Protein AF-0000000077140380 (afdb_homodimer)

Solvent-accessible surface area (backbone atoms only — not comparable to full-atom values): 24181 Å² total; per-residue (Å²): 139,86,80,82,88,83,83,77,75,79,78,80,78,79,78,79,79,77,77,79,76,80,75,77,74,76,70,77,72,70,75,70,74,65,69,69,67,64,69,68,70,68,77,66,70,76,55,36,13,32,55,39,74,46,81,59,65,29,32,27,31,86,62,47,79,44,41,56,49,77,46,59,75,40,48,35,37,40,38,69,39,45,84,84,50,86,66,66,44,61,53,47,51,49,49,49,49,51,52,40,49,52,33,20,70,73,63,75,47,72,51,40,35,37,39,34,35,73,40,47,82,71,41,39,30,67,52,39,37,50,45,37,60,74,70,66,58,58,88,51,49,46,40,33,25,38,52,64,68,58,42,52,50,48,26,34,55,69,28,35,32,70,46,79,41,96,88,68,46,69,50,61,56,55,47,46,35,35,27,39,38,70,30,26,77,75,43,73,50,68,53,79,85,53,87,54,62,67,55,40,52,52,54,49,69,75,101,138,82,69,89,83,87,81,88,76,82,79,88,85,84,86,81,80,80,79,82,76,80,73,80,72,77,64,82,71,71,76,67,74,65,70,67,67,64,68,68,70,66,79,64,69,74,58,35,13,34,57,38,74,46,83,62,66,29,34,25,30,84,61,46,78,43,42,56,51,77,46,60,74,40,48,33,37,40,36,69,39,44,86,86,52,85,66,67,44,60,52,49,52,49,48,50,49,50,52,39,48,52,33,19,71,74,66,73,47,74,53,39,35,37,39,35,35,72,41,44,83,70,43,38,31,69,51,38,38,51,46,37,59,72,71,65,58,60,87,49,50,46,41,34,24,37,51,63,69,58,44,52,49,50,27,34,55,69,33,32,28,68,47,79,42,96,86,68,46,68,51,61,55,54,48,45,35,36,27,40,38,69,31,27,76,76,42,72,50,68,52,80,87,54,89,53,62,68,55,41,51,51,54,49,69,74,101

Nearest PDB structures (foldseek):
  6n5u-assembly2_B  TM=8.918E-01  e=2.897E-12  Arabidopsis thaliana
  6n5u-assembly3_C  TM=8.716E-01  e=6.094E-12  Arabidopsis thaliana
  3me8-assembly1_A  TM=8.691E-01  e=3.082E-12  Aquifex aeolicus
  2b7j-assembly4_D  TM=8.238E-01  e=4.119E-10  Saccharomyces cerevisiae
  2b7j-assembly3_C  TM=8.220E-01  e=1.110E-09  Saccharomyces cerevisiae

Radius of gyration: 36.94 Å; Cα contacts (8 Å, |Δi|>4): 639; chains: 2; bounding box: 96×101×127 Å

Organism: Leptospira biflexa serovar Patoc (strain Patoc 1 / ATCC 23582 / Paris) (NCBI:txid456481)

Structure (mmCIF, N/CA/C/O backbone):
data_AF-0000000077140380-model_v1
#
loop_
_entity.id
_entity.type
_entity.pdbx_description
1 polymer 'Thioredoxin domain-containing protein'
#
loop_
_atom_site.group_PDB
_atom_site.id
_atom_site.type_symbol
_atom_site.label_atom_id
_atom_site.label_alt_id
_atom_site.label_comp_id
_atom_site.label_asym_id
_atom_site.label_entity_id
_atom_site.label_seq_id
_atom_site.pdbx_PDB_ins_code
_atom_site.Cartn_x
_atom_site.Cartn_y
_atom_site.Cartn_z
_atom_site.occupancy
_atom_site.B_iso_or_equiv
_atom_site.auth_seq_id
_atom_site.auth_comp_id
_atom_site.auth_asym_id
_atom_site.auth_atom_id
_atom_site.pdbx_PDB_model_num
ATOM 1 N N . MET A 1 1 ? 58.344 -29.75 104.188 1 25.84 1 MET A N 1
ATOM 2 C CA . MET A 1 1 ? 57.094 -29.828 103.375 1 25.84 1 MET A CA 1
ATOM 3 C C . MET A 1 1 ? 57.406 -30.172 101.938 1 25.84 1 MET A C 1
ATOM 5 O O . MET A 1 1 ? 58.031 -29.391 101.188 1 25.84 1 MET A O 1
ATOM 9 N N . ILE A 1 2 ? 57.312 -31.406 101.5 1 22.62 2 ILE A N 1
ATOM 10 C CA . ILE A 1 2 ? 58 -32.25 100.5 1 22.62 2 ILE A CA 1
ATOM 11 C C . ILE A 1 2 ? 57.625 -31.781 99.062 1 22.62 2 ILE A C 1
ATOM 13 O O . ILE A 1 2 ? 56.656 -31.047 98.875 1 22.62 2 ILE A O 1
ATOM 17 N N . PHE A 1 3 ? 57.156 -32.719 98.125 1 24.09 3 PHE A N 1
ATOM 18 C CA . PHE A 1 3 ? 57.719 -33.312 96.875 1 24.09 3 PHE A CA 1
ATOM 19 C C . PHE A 1 3 ? 57 -32.812 95.688 1 24.09 3 PHE A C 1
ATOM 21 O O . PHE A 1 3 ? 57.438 -33.062 94.562 1 24.09 3 PHE A O 1
ATOM 28 N N . MET A 1 4 ? 55.688 -32.312 95.812 1 26.97 4 MET A N 1
ATOM 29 C CA . MET A 1 4 ? 54.844 -33.031 94.812 1 26.97 4 MET A CA 1
ATOM 30 C C . MET A 1 4 ? 55.344 -32.75 93.375 1 26.97 4 MET A C 1
ATOM 32 O O . MET A 1 4 ? 56.062 -31.781 93.188 1 26.97 4 MET A O 1
ATOM 36 N N . ASN A 1 5 ? 54.594 -33.406 92.375 1 27.05 5 ASN A N 1
ATOM 37 C CA . ASN A 1 5 ? 54.656 -34.188 91.125 1 27.05 5 ASN A CA 1
ATOM 38 C C . ASN A 1 5 ? 54.906 -33.281 89.938 1 27.05 5 ASN A C 1
ATOM 40 O O . ASN A 1 5 ? 54.562 -32.094 90 1 27.05 5 ASN A O 1
ATOM 44 N N . SER A 1 6 ? 55.594 -33.844 88.938 1 28.44 6 SER A N 1
ATOM 45 C CA . SER A 1 6 ? 56.344 -33.844 87.625 1 28.44 6 SER A CA 1
ATOM 46 C C . SER A 1 6 ? 55.438 -33.469 86.5 1 28.44 6 SER A C 1
ATOM 48 O O . SER A 1 6 ? 54.406 -34.094 86.25 1 28.44 6 SER A O 1
ATOM 50 N N . LYS A 1 7 ? 55.25 -32.188 86.125 1 32.47 7 LYS A N 1
ATOM 51 C CA . LYS A 1 7 ? 54.562 -31.438 85.062 1 32.47 7 LYS A CA 1
ATOM 52 C C . LYS A 1 7 ? 54.906 -32.031 83.688 1 32.47 7 LYS A C 1
ATOM 54 O O . LYS A 1 7 ? 55.969 -31.75 83.125 1 32.47 7 LYS A O 1
ATOM 59 N N . PHE A 1 8 ? 54.812 -33.5 83.5 1 27.7 8 PHE A N 1
ATOM 60 C CA . PHE A 1 8 ? 55.281 -34.094 82.25 1 27.7 8 PHE A CA 1
ATOM 61 C C . PHE A 1 8 ? 54.531 -33.469 81.062 1 27.7 8 PHE A C 1
ATOM 63 O O . PHE A 1 8 ? 53.312 -33.531 81 1 27.7 8 PHE A O 1
ATOM 70 N N . PHE A 1 9 ? 55.062 -32.406 80.438 1 29.11 9 PHE A N 1
ATOM 71 C CA . PHE A 1 9 ? 54.812 -31.594 79.25 1 29.11 9 PHE A CA 1
ATOM 72 C C . PHE A 1 9 ? 54.688 -32.469 78 1 29.11 9 PHE A C 1
ATOM 74 O O . PHE A 1 9 ? 55.688 -32.688 77.312 1 29.11 9 PHE A O 1
ATOM 81 N N . ILE A 1 10 ? 54.094 -33.75 78.062 1 28.45 10 ILE A N 1
ATOM 82 C CA . ILE A 1 10 ? 54.219 -34.594 76.875 1 28.45 10 ILE A CA 1
ATOM 83 C C . ILE A 1 10 ? 53.656 -33.844 75.688 1 28.45 10 ILE A C 1
ATOM 85 O O . ILE A 1 10 ? 52.469 -33.469 75.688 1 28.45 10 ILE A O 1
ATOM 89 N N . SER A 1 11 ? 54.469 -33.031 75 1 29.98 11 SER A N 1
ATOM 90 C CA . SER A 1 11 ? 54.375 -32.25 73.75 1 29.98 11 SER A CA 1
ATOM 91 C C . SER A 1 11 ? 53.906 -33.125 72.562 1 29.98 11 SER A C 1
ATOM 93 O O . SER A 1 11 ? 54.594 -34.094 72.25 1 29.98 11 SER A O 1
ATOM 95 N N . THR A 1 12 ? 52.562 -33.625 72.625 1 30.83 12 THR A N 1
ATOM 96 C CA . THR A 1 12 ? 51.969 -34.438 71.562 1 30.83 12 THR A CA 1
ATOM 97 C C . THR A 1 12 ? 52.344 -33.906 70.188 1 30.83 12 THR A C 1
ATOM 99 O O . THR A 1 12 ? 52.25 -32.688 69.938 1 30.83 12 THR A O 1
ATOM 102 N N . LEU A 1 13 ? 52.969 -34.688 69.312 1 28.48 13 LEU A N 1
ATOM 103 C CA . LEU A 1 13 ? 53.562 -34.906 68 1 28.48 13 LEU A CA 1
ATOM 104 C C . LEU A 1 13 ? 52.562 -34.688 66.938 1 28.48 13 LEU A C 1
ATOM 106 O O . LEU A 1 13 ? 51.719 -35.531 66.625 1 28.48 13 LEU A O 1
ATOM 110 N N . ILE A 1 14 ? 51.75 -33.562 66.875 1 30.89 14 ILE A N 1
ATOM 111 C CA . ILE A 1 14 ? 50.688 -33.375 65.875 1 30.89 14 ILE A CA 1
ATOM 112 C C . ILE A 1 14 ? 51.281 -33.469 64.5 1 30.89 14 ILE A C 1
ATOM 114 O O . ILE A 1 14 ? 52.125 -32.656 64.125 1 30.89 14 ILE A O 1
ATOM 118 N N . LEU A 1 15 ? 51.531 -34.719 64 1 26.34 15 LEU A N 1
ATOM 119 C CA . LEU A 1 15 ? 51.969 -35.156 62.656 1 26.34 15 LEU A CA 1
ATOM 120 C C . LEU A 1 15 ? 51.219 -34.438 61.562 1 26.34 15 LEU A C 1
ATOM 122 O O . LEU A 1 15 ? 49.969 -34.562 61.469 1 26.34 15 LEU A O 1
ATOM 126 N N . LEU A 1 16 ? 51.75 -33.344 60.969 1 29.44 16 LEU A N 1
ATOM 127 C CA . LEU A 1 16 ? 51.531 -32.406 59.875 1 29.44 16 LEU A CA 1
ATOM 128 C C . LEU A 1 16 ? 51.375 -33.125 58.562 1 29.44 16 LEU A C 1
ATOM 130 O O . LEU A 1 16 ? 52.375 -33.375 57.844 1 29.44 16 LEU A O 1
ATOM 134 N N . LEU A 1 17 ? 50.719 -34.406 58.5 1 29.44 17 LEU A N 1
ATOM 135 C CA . LEU A 1 17 ? 50.781 -35.156 57.25 1 29.44 17 LEU A CA 1
ATOM 136 C C . LEU A 1 17 ? 50.25 -34.312 56.094 1 29.44 17 LEU A C 1
ATOM 138 O O . LEU A 1 17 ? 49.094 -33.906 56.125 1 29.44 17 LEU A O 1
ATOM 142 N N . GLY A 1 18 ? 51.062 -33.5 55.375 1 29.73 18 GLY A N 1
ATOM 143 C CA . GLY A 1 18 ? 51.031 -32.688 54.156 1 29.73 18 GLY A CA 1
ATOM 144 C C . GLY A 1 18 ? 50.438 -33.406 52.969 1 29.73 18 GLY A C 1
ATOM 145 O O . GLY A 1 18 ? 51.094 -34.281 52.406 1 29.73 18 GLY A O 1
ATOM 146 N N . PHE A 1 19 ? 49.219 -34.094 53.062 1 34.25 19 PHE A N 1
ATOM 147 C CA . PHE A 1 19 ? 48.781 -34.875 51.938 1 34.25 19 PHE A CA 1
ATOM 148 C C . PHE A 1 19 ? 48.781 -34.062 50.625 1 34.25 19 PHE A C 1
ATOM 150 O O . PHE A 1 19 ? 48.375 -32.906 50.625 1 34.25 19 PHE A O 1
ATOM 157 N N . PHE A 1 20 ? 49.656 -34.438 49.625 1 33.69 20 PHE A N 1
ATOM 158 C CA . PHE A 1 20 ? 50.062 -34.125 48.25 1 33.69 20 PHE A CA 1
ATOM 159 C C . PHE A 1 20 ? 48.875 -34.125 47.312 1 33.69 20 PHE A C 1
ATOM 161 O O . PHE A 1 20 ? 48.344 -35.219 47 1 33.69 20 PHE A O 1
ATOM 168 N N . SER A 1 21 ? 47.812 -33.312 47.5 1 32.19 21 SER A N 1
ATOM 169 C CA . SER A 1 21 ? 46.688 -33.344 46.625 1 32.19 21 SER A CA 1
ATOM 170 C C . SER A 1 21 ? 47.094 -33.125 45.156 1 32.19 21 SER A C 1
ATOM 172 O O . SER A 1 21 ? 47.75 -32.156 44.844 1 32.19 21 SER A O 1
ATOM 174 N N . PHE A 1 22 ? 47.344 -34.219 44.406 1 32.88 22 PHE A N 1
ATOM 175 C CA . PHE A 1 22 ? 47.625 -34.344 42.969 1 32.88 22 PHE A CA 1
ATOM 176 C C . PHE A 1 22 ? 46.531 -33.625 42.188 1 32.88 22 PHE A C 1
ATOM 178 O O . PHE A 1 22 ? 45.375 -34.031 42.188 1 32.88 22 PHE A O 1
ATOM 185 N N . THR A 1 23 ? 46.562 -32.25 42.094 1 32.5 23 THR A N 1
ATOM 186 C CA . THR A 1 23 ? 45.719 -31.422 41.25 1 32.5 23 THR A CA 1
ATOM 187 C C . THR A 1 23 ? 45.844 -31.828 39.781 1 32.5 23 THR A C 1
ATOM 189 O O . THR A 1 23 ? 46.938 -31.75 39.219 1 32.5 23 THR A O 1
ATOM 192 N N . CYS A 1 24 ? 45.312 -33.031 39.344 1 31.39 24 CYS A N 1
ATOM 193 C CA . CYS A 1 24 ? 45.219 -33.344 37.906 1 31.39 24 CYS A CA 1
ATOM 194 C C . CYS A 1 24 ? 44.688 -32.156 37.125 1 31.39 24 CYS A C 1
ATOM 196 O O . CYS A 1 24 ? 43.531 -31.719 37.344 1 31.39 24 CYS A O 1
ATOM 198 N N . ASP A 1 25 ? 45.562 -31.172 36.781 1 29.36 25 ASP A N 1
ATOM 199 C CA . ASP A 1 25 ? 45.312 -30.047 35.875 1 29.36 25 ASP A CA 1
ATOM 200 C C . ASP A 1 25 ? 44.781 -30.516 34.531 1 29.36 25 ASP A C 1
ATOM 202 O O . ASP A 1 25 ? 45.562 -31.016 33.719 1 29.36 25 ASP A O 1
ATOM 206 N N . ASP A 1 26 ? 43.906 -31.562 34.406 1 30.36 26 ASP A N 1
ATOM 207 C CA . ASP A 1 26 ? 43.562 -31.844 33 1 30.36 26 ASP A CA 1
ATOM 208 C C . ASP A 1 26 ? 43.062 -30.594 32.281 1 30.36 26 ASP A C 1
ATOM 210 O O . ASP A 1 26 ? 42 -30.078 32.625 1 30.36 26 ASP A O 1
ATOM 214 N N . HIS A 1 27 ? 43.906 -29.625 31.984 1 32.25 27 HIS A N 1
ATOM 215 C CA 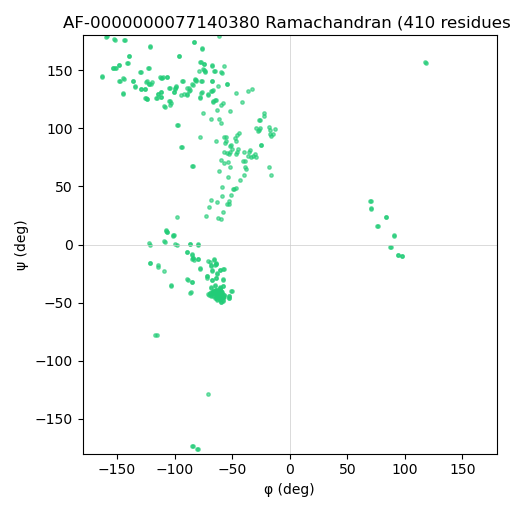. HIS A 1 27 ? 43.562 -28.453 31.203 1 32.25 27 HIS A CA 1
ATOM 216 C C . HIS A 1 27 ? 43.031 -28.844 29.828 1 32.25 27 HIS A C 1
ATOM 218 O O . HIS A 1 27 ? 43.656 -28.562 28.812 1 32.25 27 HIS A O 1
ATOM 224 N N . ASN A 1 28 ? 42.406 -30.016 29.594 1 30.25 28 ASN A N 1
ATOM 225 C CA . ASN A 1 28 ? 42 -30.109 28.203 1 30.25 28 ASN A CA 1
ATOM 226 C C . ASN A 1 28 ? 41.188 -28.875 27.766 1 30.25 28 ASN A C 1
ATOM 228 O O . ASN A 1 28 ? 40.125 -28.609 28.297 1 30.25 28 ASN A O 1
ATOM 232 N N . SER A 1 29 ? 41.938 -27.766 27.469 1 31.58 29 SER A N 1
ATOM 233 C CA . SER A 1 29 ? 41.406 -26.562 26.844 1 31.58 29 SER A CA 1
ATOM 234 C C . SER A 1 29 ? 40.562 -26.906 25.609 1 31.58 29 SER A C 1
ATOM 236 O O . SER A 1 29 ? 41.125 -27.297 24.562 1 31.58 29 SER A O 1
ATOM 238 N N . SER A 1 30 ? 39.625 -27.875 25.672 1 31.45 30 SER A N 1
ATOM 239 C CA . SER A 1 30 ? 38.812 -27.938 24.469 1 31.45 30 SER A CA 1
ATOM 240 C C . SER A 1 30 ? 38.344 -26.547 24.047 1 31.45 30 SER A C 1
ATOM 242 O O . SER A 1 30 ? 37.781 -25.797 24.844 1 31.45 30 SER A O 1
ATOM 244 N N . SER A 1 31 ? 39.188 -25.875 23.203 1 32.56 31 SER A N 1
ATOM 245 C CA . SER A 1 31 ? 38.781 -24.688 22.438 1 32.56 31 SER A CA 1
ATOM 246 C C . SER A 1 31 ? 37.375 -24.828 21.891 1 32.56 31 SER A C 1
ATOM 248 O O . SER A 1 31 ? 37.125 -25.688 21.031 1 32.56 31 SER A O 1
ATOM 250 N N . SER A 1 32 ? 36.406 -25 22.797 1 32.34 32 SER A N 1
ATOM 251 C CA . SER A 1 32 ? 35.062 -24.859 22.219 1 32.34 32 SER A CA 1
ATOM 252 C C . SER A 1 32 ? 34.969 -23.625 21.344 1 32.34 32 SER A C 1
ATOM 254 O O . SER A 1 32 ? 35.125 -22.5 21.812 1 32.34 32 SER A O 1
ATOM 256 N N . HIS A 1 33 ? 35.531 -23.75 20.094 1 32.75 33 HIS A N 1
ATOM 257 C CA . HIS A 1 33 ? 35.156 -22.781 19.078 1 32.75 33 HIS A CA 1
ATOM 258 C C . HIS A 1 33 ? 33.656 -22.422 19.203 1 32.75 33 HIS A C 1
ATOM 260 O O . HIS A 1 33 ? 32.781 -23.281 18.969 1 32.75 33 HIS A O 1
ATOM 266 N N . HIS A 1 34 ? 33.344 -21.781 20.375 1 31.53 34 HIS A N 1
ATOM 267 C CA . HIS A 1 34 ? 32.062 -21.109 20.312 1 31.53 34 HIS A CA 1
ATOM 268 C C . HIS A 1 34 ? 31.828 -20.453 18.953 1 31.53 34 HIS A C 1
ATOM 270 O O . HIS A 1 34 ? 32.531 -19.516 18.594 1 31.53 34 HIS A O 1
ATOM 276 N N . HIS A 1 35 ? 31.594 -21.312 17.969 1 29.97 35 HIS A N 1
ATOM 277 C CA . HIS A 1 35 ? 31 -20.656 16.812 1 29.97 35 HIS A CA 1
ATOM 278 C C . HIS A 1 35 ? 30.062 -19.531 17.25 1 29.97 35 HIS A C 1
ATOM 280 O O . HIS A 1 35 ? 29.109 -19.766 18.016 1 29.97 35 HIS A O 1
ATOM 286 N N . GLU A 1 36 ? 30.719 -18.359 17.594 1 31.7 36 GLU A N 1
ATOM 287 C CA . GLU A 1 36 ? 29.875 -17.172 17.672 1 31.7 36 GLU A CA 1
ATOM 288 C C . GLU A 1 36 ? 28.688 -17.25 16.719 1 31.7 36 GLU A C 1
ATOM 290 O O . GLU A 1 36 ? 28.875 -17.406 15.516 1 31.7 36 GLU A O 1
ATOM 295 N N . HIS A 1 37 ? 27.703 -18.047 17.188 1 30.61 37 HIS A N 1
ATOM 296 C CA . HIS A 1 37 ? 26.438 -17.812 16.484 1 30.61 37 HIS A CA 1
ATOM 297 C C . HIS A 1 37 ? 26.297 -16.344 16.078 1 30.61 37 HIS A C 1
ATOM 299 O O . HIS A 1 37 ? 26.234 -15.461 16.938 1 30.61 37 HIS A O 1
ATOM 305 N N . GLU A 1 38 ? 27.047 -15.945 15.031 1 32 38 GLU A N 1
ATOM 306 C CA . GLU A 1 38 ? 26.625 -14.664 14.484 1 32 38 GLU A CA 1
ATOM 307 C C . GLU A 1 38 ? 25.141 -14.414 14.75 1 32 38 GLU A C 1
ATOM 309 O O . GLU A 1 38 ? 24.312 -15.305 14.547 1 32 38 GLU A O 1
ATOM 314 N N . PRO A 1 39 ? 24.875 -13.609 15.836 1 29.19 39 PRO A N 1
ATOM 315 C CA . PRO A 1 39 ? 23.453 -13.328 15.961 1 29.19 39 PRO A CA 1
ATOM 316 C C . PRO A 1 39 ? 22.719 -13.398 14.625 1 29.19 39 PRO A C 1
ATOM 318 O O . PRO A 1 39 ? 23.281 -13.055 13.586 1 29.19 39 PRO A O 1
ATOM 321 N N . LEU A 1 40 ? 21.969 -14.422 14.492 1 28.19 40 LEU A N 1
ATOM 322 C CA . LEU A 1 40 ? 20.953 -14.305 13.445 1 28.19 40 LEU A CA 1
ATOM 323 C C . LEU A 1 40 ? 20.734 -12.844 13.062 1 28.19 40 LEU A C 1
ATOM 325 O O . LEU A 1 40 ? 20.719 -11.969 13.93 1 28.19 40 LEU A O 1
ATOM 329 N N . LEU A 1 41 ? 21.281 -12.438 12.008 1 27.44 41 LEU A N 1
ATOM 330 C CA . LEU A 1 41 ? 20.953 -11.148 11.414 1 27.44 41 LEU A CA 1
ATOM 331 C C . LEU A 1 41 ? 19.625 -10.625 11.969 1 27.44 41 LEU A C 1
ATOM 333 O O . LEU A 1 41 ? 18.656 -11.375 12.078 1 27.44 41 LEU A O 1
ATOM 337 N N . ALA A 1 42 ? 19.719 -9.773 13.016 1 29.55 42 ALA A N 1
ATOM 338 C CA . ALA A 1 42 ? 18.547 -8.953 13.297 1 29.55 42 ALA A CA 1
ATOM 339 C C . ALA A 1 42 ? 17.562 -8.977 12.125 1 29.55 42 ALA A C 1
ATOM 341 O O . ALA A 1 42 ? 17.953 -8.758 10.977 1 29.55 42 ALA A O 1
ATOM 342 N N . ALA A 1 43 ? 16.609 -9.82 12.203 1 30.19 43 ALA A N 1
ATOM 343 C CA . ALA A 1 43 ? 15.461 -9.711 11.312 1 30.19 43 ALA A CA 1
ATOM 344 C C . ALA A 1 43 ? 15.375 -8.32 10.695 1 30.19 43 ALA A C 1
ATOM 346 O O . ALA A 1 43 ? 15.117 -7.336 11.391 1 30.19 43 ALA A O 1
ATOM 347 N N . SER A 1 44 ? 16.344 -7.93 9.828 1 32.59 44 SER A N 1
ATOM 348 C CA . SER A 1 44 ? 16.25 -6.684 9.078 1 32.59 44 SER A CA 1
ATOM 349 C C . SER A 1 44 ? 14.805 -6.211 8.969 1 32.59 44 SER A C 1
ATOM 351 O O . SER A 1 44 ? 13.891 -7.023 8.797 1 32.59 44 SER A O 1
ATOM 353 N N . GLU A 1 45 ? 14.438 -5.145 9.625 1 38.28 45 GLU A N 1
ATOM 354 C CA . GLU A 1 45 ? 13.148 -4.477 9.484 1 38.28 45 GLU A CA 1
ATOM 355 C C . GLU A 1 45 ? 12.555 -4.699 8.094 1 38.28 45 GLU A C 1
ATOM 357 O O . GLU A 1 45 ? 13.266 -4.602 7.09 1 38.28 45 GLU A O 1
ATOM 362 N N . PRO A 1 46 ? 11.711 -5.59 7.93 1 40.41 46 PRO A N 1
ATOM 363 C CA . PRO A 1 46 ? 11.109 -5.781 6.605 1 40.41 46 PRO A CA 1
ATOM 364 C C . PRO A 1 46 ? 11.141 -4.508 5.758 1 40.41 46 PRO A C 1
ATOM 366 O O . PRO A 1 46 ? 10.773 -3.434 6.242 1 40.41 46 PRO A O 1
ATOM 369 N N . ALA A 1 47 ? 12.234 -4.289 5.062 1 44.97 47 ALA A N 1
ATOM 370 C CA . ALA A 1 47 ? 12.242 -3.166 4.125 1 44.97 47 ALA A CA 1
ATOM 371 C C . ALA A 1 47 ? 10.906 -3.045 3.408 1 44.97 47 ALA A C 1
ATOM 373 O O . ALA A 1 47 ? 10.484 -3.961 2.693 1 44.97 47 ALA A O 1
ATOM 374 N N . SER A 1 48 ? 9.883 -2.469 4.008 1 59.88 48 SER A N 1
ATOM 375 C CA . SER A 1 48 ? 8.578 -2.162 3.436 1 59.88 48 SER A CA 1
ATOM 376 C C . SER A 1 48 ? 8.695 -1.171 2.281 1 59.88 48 SER A C 1
ATOM 378 O O . SER A 1 48 ? 9.695 -0.464 2.166 1 59.88 48 SER A O 1
ATOM 380 N N . GLY A 1 49 ? 8.031 -1.367 1.213 1 76.19 49 GLY A N 1
ATOM 381 C CA . GLY A 1 49 ? 7.926 -0.373 0.157 1 76.19 49 GLY A CA 1
ATOM 382 C C . GLY A 1 49 ? 7.859 1.049 0.68 1 76.19 49 GLY A C 1
ATOM 383 O O . GLY A 1 49 ? 7.273 1.302 1.734 1 76.19 49 GLY A O 1
ATOM 384 N N . SER A 1 50 ? 8.734 1.929 0.012 1 89.06 50 SER A N 1
ATOM 385 C CA . SER A 1 50 ? 8.844 3.322 0.428 1 89.06 50 SER A CA 1
ATOM 386 C C . SER A 1 50 ? 7.914 4.219 -0.386 1 89.06 50 SER A C 1
ATOM 388 O O . SER A 1 50 ? 7.914 4.164 -1.618 1 89.06 50 SER A O 1
ATOM 390 N N . LEU A 1 51 ? 7.145 5 0.353 1 92.06 51 LEU A N 1
ATOM 391 C CA . LEU A 1 51 ? 6.289 5.98 -0.306 1 92.06 51 LEU A CA 1
ATOM 392 C C . LEU A 1 51 ? 7.117 6.922 -1.18 1 92.06 51 LEU A C 1
ATOM 394 O O . LEU A 1 51 ? 6.609 7.469 -2.16 1 92.06 51 LEU A O 1
ATOM 398 N N . MET A 1 52 ? 8.359 7.008 -0.907 1 91.75 52 MET A N 1
ATOM 399 C CA . MET A 1 52 ? 9.211 7.984 -1.578 1 91.75 52 MET A CA 1
ATOM 400 C C . MET A 1 52 ? 9.617 7.492 -2.963 1 91.75 52 MET A C 1
ATOM 402 O O . MET A 1 52 ? 10.133 8.266 -3.775 1 91.75 52 MET A O 1
ATOM 406 N N . GLU A 1 53 ? 9.375 6.301 -3.174 1 86.56 53 GLU A N 1
ATOM 407 C CA . GLU A 1 53 ? 9.703 5.73 -4.477 1 86.56 53 GLU A CA 1
ATOM 408 C C . GLU A 1 53 ? 8.586 5.988 -5.488 1 86.56 53 GLU A C 1
ATOM 410 O O . GLU A 1 53 ? 8.766 5.75 -6.688 1 86.56 53 GLU A O 1
ATOM 415 N N . LEU A 1 54 ? 7.496 6.434 -4.973 1 88.88 54 LEU A N 1
ATOM 416 C CA . LEU A 1 54 ? 6.402 6.781 -5.875 1 88.88 54 LEU A CA 1
ATOM 417 C C . LEU A 1 54 ? 6.668 8.117 -6.562 1 88.88 54 LEU A C 1
ATOM 419 O O . LEU A 1 54 ? 7.164 9.055 -5.93 1 88.88 54 LEU A O 1
ATOM 423 N N . LYS A 1 55 ? 6.328 8.203 -7.832 1 87.88 55 LYS A N 1
ATOM 424 C CA . LYS A 1 55 ? 6.633 9.391 -8.625 1 87.88 55 LYS A CA 1
ATOM 425 C C . LYS A 1 55 ? 5.398 10.273 -8.781 1 87.88 55 LYS A C 1
ATOM 427 O O . LYS A 1 55 ? 5.43 11.266 -9.516 1 87.88 55 LYS A O 1
ATOM 432 N N . ASN A 1 56 ? 4.398 9.953 -8.117 1 91.69 56 ASN A N 1
ATOM 433 C CA . ASN A 1 56 ? 3.188 10.766 -8.188 1 91.69 56 ASN A CA 1
ATOM 434 C C . ASN A 1 56 ? 3.453 12.211 -7.75 1 91.69 56 ASN A C 1
ATOM 436 O O . ASN A 1 56 ? 4.301 12.453 -6.891 1 91.69 56 ASN A O 1
ATOM 440 N N . GLN A 1 57 ? 2.672 13.07 -8.414 1 96.31 57 GLN A N 1
ATOM 441 C CA . GLN A 1 57 ? 2.793 14.492 -8.102 1 96.31 57 GLN A CA 1
ATOM 442 C C . GLN A 1 57 ? 1.538 15.008 -7.406 1 96.31 57 GLN A C 1
ATOM 444 O O . GLN A 1 57 ? 0.421 14.633 -7.77 1 96.31 57 GLN A O 1
ATOM 449 N N . TRP A 1 58 ? 1.775 15.922 -6.461 1 98.5 58 TRP A N 1
ATOM 450 C CA . TRP A 1 58 ? 0.726 16.531 -5.652 1 98.5 58 TRP A CA 1
ATOM 451 C C . TRP A 1 58 ? 0.849 18.047 -5.652 1 98.5 58 TRP A C 1
ATOM 453 O O . TRP A 1 58 ? 1.957 18.594 -5.711 1 98.5 58 TRP A O 1
ATOM 463 N N . SER A 1 59 ? -0.263 18.703 -5.559 1 98.88 59 SER A N 1
ATOM 464 C CA . SER A 1 59 ? -0.267 20.141 -5.355 1 98.88 59 SER A CA 1
ATOM 465 C C . SER A 1 59 ? -0.523 20.5 -3.893 1 98.88 59 SER A C 1
ATOM 467 O O . SER A 1 59 ? -1.494 20.016 -3.295 1 98.88 59 SER A O 1
ATOM 469 N N . THR A 1 60 ? 0.343 21.406 -3.369 1 98.88 60 THR A N 1
ATOM 470 C CA . THR A 1 60 ? 0.156 21.844 -1.992 1 98.88 60 THR A CA 1
ATOM 471 C C . THR A 1 60 ? -0.886 22.969 -1.918 1 98.88 60 THR A C 1
ATOM 473 O O . THR A 1 60 ? -1.331 23.469 -2.947 1 98.88 60 THR A O 1
ATOM 476 N N . GLU A 1 61 ? -1.163 23.312 -0.672 1 98.88 61 GLU A N 1
ATOM 477 C CA . GLU A 1 61 ? -2.102 24.391 -0.423 1 98.88 61 GLU A CA 1
ATOM 478 C C . GLU A 1 61 ? -1.562 25.719 -0.952 1 98.88 61 GLU A C 1
ATOM 480 O O . GLU A 1 61 ? -2.322 26.672 -1.162 1 98.88 61 GLU A O 1
ATOM 485 N N . ASP A 1 62 ? -0.308 25.828 -1.2 1 98.25 62 ASP A N 1
ATOM 486 C CA . ASP A 1 62 ? 0.297 27.031 -1.735 1 98.25 62 ASP A CA 1
ATOM 487 C C . ASP A 1 62 ? 0.498 26.938 -3.246 1 98.25 62 ASP A C 1
ATOM 489 O O . ASP A 1 62 ? 1.107 27.812 -3.859 1 98.25 62 ASP A O 1
ATOM 493 N N . GLY A 1 63 ? 0.112 25.812 -3.781 1 98.31 63 GLY A N 1
ATOM 494 C CA . GLY A 1 63 ? 0.172 25.656 -5.227 1 98.31 63 GLY A CA 1
ATOM 495 C C . GLY A 1 63 ? 1.49 25.078 -5.711 1 98.31 63 GLY A C 1
ATOM 496 O O . GLY A 1 63 ? 1.762 25.062 -6.914 1 98.31 63 GLY A O 1
ATOM 497 N N . LYS A 1 64 ? 2.287 24.672 -4.809 1 98.5 64 LYS A N 1
ATOM 498 C CA . LYS A 1 64 ? 3.549 24.031 -5.184 1 98.5 64 LYS A CA 1
ATOM 499 C C . LYS A 1 64 ? 3.34 22.562 -5.539 1 98.5 64 LYS A C 1
ATOM 501 O O . LYS A 1 64 ? 2.557 21.875 -4.887 1 98.5 64 LYS A O 1
ATOM 506 N N . VAL A 1 65 ? 4.062 22.109 -6.57 1 98.56 65 VAL A N 1
ATOM 507 C CA . VAL A 1 65 ? 4.023 20.688 -6.941 1 98.56 65 VAL A CA 1
ATOM 508 C C . VAL A 1 65 ? 5.09 19.922 -6.168 1 98.56 65 VAL A C 1
ATOM 510 O O . VAL A 1 65 ? 6.262 20.312 -6.164 1 98.56 65 VAL A O 1
ATOM 513 N N . VAL A 1 66 ? 4.695 18.828 -5.527 1 98.44 66 VAL A N 1
ATOM 514 C CA . VAL A 1 66 ? 5.621 18.047 -4.703 1 98.44 66 VAL A CA 1
ATOM 515 C C . VAL A 1 66 ? 5.375 16.562 -4.91 1 98.44 66 VAL A C 1
ATOM 517 O O . VAL A 1 66 ? 4.352 16.156 -5.473 1 98.44 66 VAL A O 1
ATOM 520 N N . SER A 1 67 ? 6.348 15.75 -4.531 1 97.25 67 SER A N 1
ATOM 521 C CA . SER A 1 67 ? 6.238 14.312 -4.328 1 97.25 67 SER A CA 1
ATOM 522 C C . SER A 1 67 ? 6.625 13.922 -2.904 1 97.25 67 SER A C 1
ATOM 524 O O . SER A 1 67 ? 7.109 14.758 -2.137 1 97.25 67 SER A O 1
ATOM 526 N N . PHE A 1 68 ? 6.371 12.695 -2.59 1 96.56 68 PHE A N 1
ATOM 527 C CA . PHE A 1 68 ? 6.664 12.297 -1.22 1 96.56 68 PHE A CA 1
ATOM 528 C C . PHE A 1 68 ? 8.172 12.297 -0.97 1 96.56 68 PHE A C 1
ATOM 530 O O . PHE A 1 68 ? 8.609 12.328 0.18 1 96.56 68 PHE A O 1
ATOM 537 N N . ALA A 1 69 ? 8.969 12.273 -1.993 1 95.44 69 ALA A N 1
ATOM 538 C CA . ALA A 1 69 ? 10.414 12.375 -1.858 1 95.44 69 ALA A CA 1
ATOM 539 C C . ALA A 1 69 ? 10.82 13.688 -1.207 1 95.44 69 ALA A C 1
ATOM 541 O O . ALA A 1 69 ? 11.93 13.812 -0.68 1 95.44 69 ALA A O 1
ATOM 542 N N . ASN A 1 70 ? 9.984 14.648 -1.265 1 97.19 70 ASN A N 1
ATOM 543 C CA . ASN A 1 70 ? 10.258 15.953 -0.666 1 97.19 70 ASN A CA 1
ATOM 544 C C . ASN A 1 70 ? 10.383 15.852 0.852 1 97.19 70 ASN A C 1
ATOM 546 O O . ASN A 1 70 ? 10.891 16.781 1.496 1 97.19 70 ASN A O 1
ATOM 550 N N . TRP A 1 71 ? 9.938 14.789 1.443 1 96.81 71 TRP A N 1
ATOM 551 C CA . TRP A 1 71 ? 9.992 14.641 2.895 1 96.81 71 TRP A CA 1
ATOM 552 C C . TRP A 1 71 ? 11.07 13.648 3.301 1 96.81 71 TRP A C 1
ATOM 554 O O . TRP A 1 71 ? 11.125 13.211 4.453 1 96.81 71 TRP A O 1
ATOM 564 N N . LYS A 1 72 ? 11.906 13.273 2.311 1 95.56 72 LYS A N 1
ATOM 565 C CA . LYS A 1 72 ? 13.016 12.375 2.631 1 95.56 72 LYS A CA 1
ATOM 566 C C . LYS A 1 72 ? 13.867 12.938 3.766 1 95.56 72 LYS A C 1
ATOM 568 O O . LYS A 1 72 ? 14.148 14.133 3.803 1 95.56 72 LYS A O 1
ATOM 573 N N . GLY A 1 73 ? 14.273 12.047 4.707 1 95.62 73 GLY A N 1
ATOM 574 C CA . GLY A 1 73 ? 15.18 12.422 5.785 1 95.62 73 GLY A CA 1
ATOM 575 C C . GLY A 1 73 ? 14.453 12.828 7.055 1 95.62 73 GLY A C 1
ATOM 576 O O . GLY A 1 73 ? 15.086 13.031 8.094 1 95.62 73 GLY A O 1
ATOM 577 N N . LYS A 1 74 ? 13.148 12.961 6.957 1 94.56 74 LYS A N 1
ATOM 578 C CA . LYS A 1 74 ? 12.359 13.32 8.133 1 94.56 74 LYS A CA 1
ATOM 579 C C . LYS A 1 74 ? 11.117 12.445 8.242 1 94.56 74 LYS A C 1
ATOM 581 O O . LYS A 1 74 ? 10.398 12.25 7.262 1 94.56 74 LYS A O 1
ATOM 586 N N . PRO A 1 75 ? 10.875 12 9.477 1 96.44 75 PRO A N 1
ATOM 587 C CA . PRO A 1 75 ? 9.602 11.297 9.648 1 96.44 75 PRO A CA 1
ATOM 588 C C . PRO A 1 75 ? 8.391 12.211 9.5 1 96.44 75 PRO A C 1
ATOM 590 O O . PRO A 1 75 ? 8.5 13.422 9.734 1 96.44 75 PRO A O 1
ATOM 593 N N . PHE A 1 76 ? 7.273 11.625 9.117 1 97.44 76 PHE A N 1
ATOM 594 C CA . PHE A 1 76 ? 6.078 12.445 8.945 1 97.44 76 PHE A CA 1
ATOM 595 C C . PHE A 1 76 ? 4.82 11.617 9.203 1 97.44 76 PHE A C 1
ATOM 597 O O . PHE A 1 76 ? 4.84 10.391 9.07 1 97.44 76 PHE A O 1
ATOM 604 N N . LEU A 1 77 ? 3.795 12.32 9.641 1 98 77 LEU A N 1
ATOM 605 C CA . LEU A 1 77 ? 2.447 11.773 9.766 1 98 77 LEU A CA 1
ATOM 606 C C . LEU A 1 77 ? 1.632 12.055 8.508 1 98 77 LEU A C 1
ATOM 608 O O . LEU A 1 77 ? 1.735 13.141 7.926 1 98 77 LEU A O 1
ATOM 612 N N . ILE A 1 78 ? 0.831 11.039 8.133 1 98.06 78 ILE A N 1
ATOM 613 C CA . ILE A 1 78 ? -0.056 11.281 7 1 98.06 78 ILE A CA 1
ATOM 614 C C . ILE A 1 78 ? -1.444 10.719 7.305 1 98.06 78 ILE A C 1
ATOM 616 O O . ILE A 1 78 ? -1.573 9.672 7.945 1 98.06 78 ILE A O 1
ATOM 620 N N . SER A 1 79 ? -2.389 11.445 6.906 1 97.94 79 SER A N 1
ATOM 621 C CA . SER A 1 79 ? -3.768 10.977 6.836 1 97.94 79 SER A CA 1
ATOM 622 C C . SER A 1 79 ? -4.484 11.547 5.617 1 97.94 79 SER A C 1
ATOM 624 O O . SER A 1 79 ? -3.879 12.258 4.809 1 97.94 79 SER A O 1
ATOM 626 N N . MET A 1 80 ? -5.742 11.07 5.477 1 98.06 80 MET A N 1
ATOM 627 C CA . MET A 1 80 ? -6.543 11.594 4.371 1 98.06 80 MET A CA 1
ATOM 628 C C . MET A 1 80 ? -7.844 12.203 4.883 1 98.06 80 MET A C 1
ATOM 630 O O . MET A 1 80 ? -8.32 11.844 5.957 1 98.06 80 MET A O 1
ATOM 634 N N . PHE A 1 81 ? -8.32 13.195 4.074 1 98.5 81 PHE A N 1
ATOM 635 C CA . PHE A 1 81 ? -9.461 14.008 4.469 1 98.5 81 PHE A CA 1
ATOM 636 C C . PHE A 1 81 ? -10.109 14.664 3.252 1 98.5 81 PHE A C 1
ATOM 638 O O . PHE A 1 81 ? -9.703 14.406 2.115 1 98.5 81 PHE A O 1
ATOM 645 N N . TYR A 1 82 ? -11.164 15.406 3.463 1 98.62 82 TYR A N 1
ATOM 646 C CA . TYR A 1 82 ? -11.625 16.375 2.475 1 98.62 82 TYR A CA 1
ATOM 647 C C . TYR A 1 82 ? -12.188 17.609 3.152 1 98.62 82 TYR A C 1
ATOM 649 O O . TYR A 1 82 ? -12.797 17.531 4.219 1 98.62 82 TYR A O 1
ATOM 657 N N . ALA A 1 83 ? -11.953 18.734 2.582 1 98.44 83 ALA A N 1
ATOM 658 C CA . ALA A 1 83 ? -12.062 20.031 3.246 1 98.44 83 ALA A CA 1
ATOM 659 C C . ALA A 1 83 ? -13.516 20.344 3.596 1 98.44 83 ALA A C 1
ATOM 661 O O . ALA A 1 83 ? -13.789 21.047 4.574 1 98.44 83 ALA A O 1
ATOM 662 N N . SER A 1 84 ? -14.422 19.859 2.826 1 97.75 84 SER A N 1
ATOM 663 C CA . SER A 1 84 ? -15.82 20.219 3.029 1 97.75 84 SER A CA 1
ATOM 664 C C . SER A 1 84 ? -16.5 19.297 4.043 1 97.75 84 SER A C 1
ATOM 666 O O . SER A 1 84 ? -17.688 19.422 4.316 1 97.75 84 SER A O 1
ATOM 668 N N . CYS A 1 85 ? -15.797 18.422 4.535 1 97 85 CYS A N 1
ATOM 669 C CA . CYS A 1 85 ? -16.375 17.531 5.543 1 97 85 CYS A CA 1
ATOM 670 C C . CYS A 1 85 ? -16.688 18.281 6.82 1 97 85 CYS A C 1
ATOM 672 O O . CYS A 1 85 ? -15.859 19.047 7.328 1 97 85 CYS A O 1
ATOM 674 N N . ILE A 1 86 ? -17.797 17.984 7.449 1 93.38 86 ILE A N 1
ATOM 675 C CA . ILE A 1 86 ? -18.219 18.75 8.617 1 93.38 86 ILE A CA 1
ATOM 676 C C . ILE A 1 86 ? -18.375 17.812 9.82 1 93.38 86 ILE A C 1
ATOM 678 O O . ILE A 1 86 ? -18.781 18.25 10.898 1 93.38 86 ILE A O 1
ATOM 682 N N . SER A 1 87 ? -18.109 16.594 9.68 1 92.62 87 SER A N 1
ATOM 683 C CA . SER A 1 87 ? -18.391 15.633 10.742 1 92.62 87 SER A CA 1
ATOM 684 C C . SER A 1 87 ? -17.109 14.984 11.258 1 92.62 87 SER A C 1
ATOM 686 O O . SER A 1 87 ? -16.5 15.469 12.211 1 92.62 87 SER A O 1
ATOM 688 N N . ILE A 1 88 ? -16.562 14.055 10.586 1 92.69 88 ILE A N 1
ATOM 689 C CA . ILE A 1 88 ? -15.508 13.203 11.141 1 92.69 88 ILE A CA 1
ATOM 690 C C . ILE A 1 88 ? -14.148 13.844 10.883 1 92.69 88 ILE A C 1
ATOM 692 O O . ILE A 1 88 ? -13.227 13.695 11.688 1 92.69 88 ILE A O 1
ATOM 696 N N . CYS A 1 89 ? -13.969 14.602 9.836 1 95.88 89 CYS A N 1
ATOM 697 C CA . CYS A 1 89 ? -12.641 15.055 9.438 1 95.88 89 CYS A CA 1
ATOM 698 C C . CYS A 1 89 ? -12.109 16.094 10.406 1 95.88 89 CYS A C 1
ATOM 700 O O . CYS A 1 89 ? -10.938 16.047 10.797 1 95.88 89 CYS A O 1
ATOM 702 N N . PRO A 1 90 ? -12.898 17.047 10.844 1 96.38 90 PRO A N 1
ATOM 703 C CA . PRO A 1 90 ? -12.367 17.969 11.852 1 96.38 90 PRO A CA 1
ATOM 704 C C . PRO A 1 90 ? -11.891 17.25 13.117 1 96.38 90 PRO A C 1
ATOM 706 O O . PRO A 1 90 ? -10.883 17.656 13.711 1 96.38 90 PRO A O 1
ATOM 709 N N . ARG A 1 91 ? -12.523 16.25 13.492 1 95.44 91 ARG A N 1
ATOM 710 C CA . ARG A 1 91 ? -12.086 15.477 14.656 1 95.44 91 ARG A CA 1
ATOM 711 C C . ARG A 1 91 ? -10.781 14.742 14.367 1 95.44 91 ARG A C 1
ATOM 713 O O . ARG A 1 91 ? -9.883 14.703 15.219 1 95.44 91 ARG A O 1
ATOM 720 N N . LEU A 1 92 ? -10.68 14.141 13.203 1 97.06 92 LEU A N 1
ATOM 721 C CA . LEU A 1 92 ? -9.445 13.477 12.789 1 97.06 92 LEU A CA 1
ATOM 722 C C . LEU A 1 92 ? -8.273 14.453 12.805 1 97.06 92 LEU A C 1
ATOM 724 O O . LEU A 1 92 ? -7.188 14.117 13.297 1 97.06 92 LEU A O 1
ATOM 728 N N . VAL A 1 93 ? -8.508 15.648 12.305 1 97.81 93 VAL A N 1
ATOM 729 C CA . VAL A 1 93 ? -7.465 16.672 12.25 1 97.81 93 VAL A CA 1
ATOM 730 C C . VAL A 1 93 ? -7.074 17.078 13.672 1 97.81 93 VAL A C 1
ATOM 732 O O . VAL A 1 93 ? -5.891 17.234 13.977 1 97.81 93 VAL A O 1
ATOM 735 N N . THR A 1 94 ? -8.07 17.172 14.516 1 96.38 94 THR A N 1
ATOM 736 C CA . THR A 1 94 ? -7.793 17.469 15.914 1 96.38 94 THR A CA 1
ATOM 737 C C . THR A 1 94 ? -6.957 16.375 16.562 1 96.38 94 THR A C 1
ATOM 739 O O . THR A 1 94 ? -6.023 16.656 17.312 1 96.38 94 THR A O 1
ATOM 742 N N . ASP A 1 95 ? -7.289 15.18 16.281 1 96.62 95 ASP A N 1
ATOM 743 C CA . ASP A 1 95 ? -6.508 14.055 16.781 1 96.62 95 ASP A CA 1
ATOM 744 C C . ASP A 1 95 ? -5.062 14.125 16.281 1 96.62 95 ASP A C 1
ATOM 746 O O . ASP A 1 95 ? -4.129 13.891 17.062 1 96.62 95 ASP A O 1
ATOM 750 N N . LEU A 1 96 ? -4.895 14.438 15.055 1 97.69 96 LEU A N 1
ATOM 751 C CA . LEU A 1 96 ? -3.561 14.586 14.484 1 97.69 96 LEU A CA 1
ATOM 752 C C . LEU A 1 96 ? -2.793 15.703 15.172 1 97.69 96 LEU A C 1
ATOM 754 O O . LEU A 1 96 ? -1.597 15.57 15.438 1 97.69 96 LEU A O 1
ATOM 758 N N . GLU A 1 97 ? -3.494 16.75 15.406 1 96.94 97 GLU A N 1
ATOM 759 C CA . GLU A 1 97 ? -2.863 17.859 16.125 1 96.94 97 GLU A CA 1
ATOM 760 C C . GLU A 1 97 ? -2.379 17.422 17.5 1 96.94 97 GLU A C 1
ATOM 762 O O . GLU A 1 97 ? -1.279 17.781 17.922 1 96.94 97 GLU A O 1
ATOM 767 N N . GLN A 1 98 ? -3.166 16.688 18.156 1 95.94 98 GLN A N 1
ATOM 768 C CA . GLN A 1 98 ? -2.797 16.203 19.484 1 95.94 98 GLN A CA 1
ATOM 769 C C . GLN A 1 98 ? -1.574 15.289 19.422 1 95.94 98 GLN A C 1
ATOM 771 O O . GLN A 1 98 ? -0.663 15.406 20.25 1 95.94 98 GLN A O 1
ATOM 776 N N . VAL A 1 99 ? -1.577 14.414 18.516 1 96.94 99 VAL A N 1
ATOM 777 C CA . VAL A 1 99 ? -0.427 13.531 18.312 1 96.94 99 VAL A CA 1
ATOM 778 C C . VAL A 1 99 ? 0.823 14.367 18.047 1 96.94 99 VAL A C 1
ATOM 780 O O . VAL A 1 99 ? 1.874 14.133 18.656 1 96.94 99 VAL A O 1
ATOM 783 N N . ALA A 1 100 ? 0.681 15.367 17.188 1 97.25 100 ALA A N 1
ATOM 784 C CA . ALA A 1 100 ? 1.803 16.234 16.828 1 97.25 100 ALA A CA 1
ATOM 785 C C . ALA A 1 100 ? 2.316 17 18.047 1 97.25 100 ALA A C 1
ATOM 787 O O . ALA A 1 100 ? 3.527 17.125 18.25 1 97.25 100 ALA A O 1
ATOM 788 N N . LYS A 1 101 ? 1.465 17.438 18.859 1 96.56 101 LYS A N 1
ATOM 789 C CA . LYS A 1 101 ? 1.843 18.172 20.062 1 96.56 101 LYS A CA 1
ATOM 790 C C . LYS A 1 101 ? 2.592 17.266 21.031 1 96.56 101 LYS A C 1
ATOM 792 O O . LYS A 1 101 ? 3.584 17.688 21.641 1 96.56 101 LYS A O 1
ATOM 797 N N . LYS A 1 102 ? 2.1 16.125 21.203 1 96.44 102 LYS A N 1
ATOM 798 C CA . LYS A 1 102 ? 2.771 15.172 22.078 1 96.44 102 LYS A CA 1
ATOM 799 C C . LYS A 1 102 ? 4.176 14.844 21.562 1 96.44 102 LYS A C 1
ATOM 801 O O . LYS A 1 102 ? 5.121 14.781 22.359 1 96.44 102 LYS A O 1
ATOM 806 N N . ILE A 1 103 ? 4.266 14.664 20.312 1 96.94 103 ILE A N 1
ATOM 807 C CA . ILE A 1 103 ? 5.57 14.406 19.703 1 96.94 103 ILE A CA 1
ATOM 808 C C . ILE A 1 103 ? 6.5 15.586 19.969 1 96.94 103 ILE A C 1
ATOM 810 O O . ILE A 1 103 ? 7.656 15.398 20.359 1 96.94 103 ILE A O 1
ATOM 814 N N . GLN A 1 104 ? 5.984 16.75 19.734 1 96.5 104 GLN A N 1
ATOM 815 C CA . GLN A 1 104 ? 6.789 17.953 19.953 1 96.5 104 GLN A CA 1
ATOM 816 C C . GLN A 1 104 ? 7.242 18.062 21.406 1 96.5 104 GLN A C 1
ATOM 818 O O . GLN A 1 104 ? 8.383 18.422 21.672 1 96.5 104 GLN A O 1
ATOM 823 N N . SER A 1 105 ? 6.371 17.734 22.25 1 95.88 105 SER A N 1
ATOM 824 C CA . SER A 1 105 ? 6.695 17.797 23.672 1 95.88 105 SER A CA 1
ATOM 825 C C . SER A 1 105 ? 7.793 16.797 24.016 1 95.88 105 SER A C 1
ATOM 827 O O . SER A 1 105 ? 8.664 17.094 24.844 1 95.88 105 SER A O 1
ATOM 829 N N . GLU A 1 106 ? 7.777 15.742 23.406 1 94.5 106 GLU A N 1
ATOM 830 C CA . GLU A 1 106 ? 8.711 14.664 23.734 1 94.5 106 GLU A CA 1
ATOM 831 C C . GLU A 1 106 ? 10.047 14.867 23.016 1 94.5 106 GLU A C 1
ATOM 833 O O . GLU A 1 106 ? 11.102 14.492 23.547 1 94.5 106 GLU A O 1
ATOM 838 N N . THR A 1 107 ? 10.047 15.422 21.891 1 94.56 107 THR A N 1
ATOM 839 C CA . THR A 1 107 ? 11.25 15.414 21.062 1 94.56 107 THR A CA 1
ATOM 840 C C . THR A 1 107 ? 11.797 16.828 20.891 1 94.56 107 THR A C 1
ATOM 842 O O . THR A 1 107 ? 12.93 17.016 20.453 1 94.56 107 THR A O 1
ATOM 845 N N . GLY A 1 108 ? 11.008 17.797 21.125 1 93.88 108 GLY A N 1
ATOM 846 C CA . GLY A 1 108 ? 11.398 19.188 20.953 1 93.88 108 GLY A CA 1
ATOM 847 C C . GLY A 1 108 ? 11.156 19.703 19.531 1 93.88 108 GLY A C 1
ATOM 848 O O . GLY A 1 108 ? 11.398 20.875 19.25 1 93.88 108 GLY A O 1
ATOM 849 N N . LYS A 1 109 ? 10.688 18.859 18.641 1 92.44 109 LYS A N 1
ATOM 850 C CA . LYS A 1 109 ? 10.469 19.25 17.25 1 92.44 109 LYS A CA 1
ATOM 851 C C . LYS A 1 109 ? 9.062 18.875 16.797 1 92.44 109 LYS A C 1
ATOM 853 O O . LYS A 1 109 ? 8.594 17.766 17.047 1 92.44 109 LYS A O 1
ATOM 858 N N . ALA A 1 110 ? 8.43 19.859 16.125 1 95.44 110 ALA A N 1
ATOM 859 C CA . ALA A 1 110 ? 7.137 19.547 15.516 1 95.44 110 ALA A CA 1
ATOM 860 C C . ALA A 1 110 ? 7.301 18.625 14.312 1 95.44 110 ALA A C 1
ATOM 862 O O . ALA A 1 110 ? 8.086 18.906 13.406 1 95.44 110 ALA A O 1
ATOM 863 N N . PRO A 1 111 ? 6.582 17.609 14.289 1 97.75 111 PRO A N 1
ATOM 864 C CA . PRO A 1 111 ? 6.688 16.719 13.125 1 97.75 111 PRO A CA 1
ATOM 865 C C . PRO A 1 111 ? 6.008 17.297 11.891 1 97.75 111 PRO A C 1
ATOM 867 O O . PRO A 1 111 ? 5.102 18.125 12.008 1 97.75 111 PRO A O 1
ATOM 870 N N . ASN A 1 112 ? 6.469 16.859 10.75 1 98.19 112 ASN A N 1
ATOM 871 C CA . ASN A 1 112 ? 5.711 17.109 9.531 1 98.19 112 ASN A CA 1
ATOM 872 C C . ASN A 1 112 ? 4.387 16.344 9.523 1 98.19 112 ASN A C 1
ATOM 874 O O . ASN A 1 112 ? 4.344 15.164 9.891 1 98.19 112 ASN A O 1
ATOM 878 N N . VAL A 1 113 ? 3.312 17.031 9.188 1 98.69 113 VAL A N 1
ATOM 879 C CA . VAL A 1 113 ? 1.993 16.422 9.07 1 98.69 113 VAL A CA 1
ATOM 880 C C . VAL A 1 113 ? 1.425 16.688 7.676 1 98.69 113 VAL A C 1
ATOM 882 O O . VAL A 1 113 ? 1.348 17.844 7.242 1 98.69 113 VAL A O 1
ATOM 885 N N . ILE A 1 114 ? 1.062 15.609 7.02 1 98.81 114 ILE A N 1
ATOM 886 C CA . ILE A 1 114 ? 0.544 15.703 5.656 1 98.81 114 ILE A CA 1
ATOM 887 C C . ILE A 1 114 ? -0.91 15.242 5.625 1 98.81 114 ILE A C 1
ATOM 889 O O . ILE A 1 114 ? -1.235 14.164 6.117 1 98.81 114 ILE A O 1
ATOM 893 N N . LEU A 1 115 ? -1.765 16.078 5.102 1 98.88 115 LEU A N 1
ATOM 894 C CA . LEU A 1 115 ? -3.148 15.719 4.82 1 98.88 115 LEU A CA 1
ATOM 895 C C . LEU A 1 115 ? -3.404 15.68 3.318 1 98.88 115 LEU A C 1
ATOM 897 O O . LEU A 1 115 ? -3.141 16.656 2.613 1 98.88 115 LEU A O 1
ATOM 901 N N . VAL A 1 116 ? -3.924 14.578 2.875 1 98.81 116 VAL A N 1
ATOM 902 C CA . VAL A 1 116 ? -4.238 14.453 1.456 1 98.81 116 VAL A CA 1
ATOM 903 C C . VAL A 1 116 ? -5.75 14.391 1.266 1 98.81 116 VAL A C 1
ATOM 905 O O . VAL A 1 116 ? -6.434 13.594 1.914 1 98.81 116 VAL A O 1
ATOM 908 N N . SER A 1 117 ? -6.219 15.195 0.363 1 98.88 117 SER A N 1
ATOM 909 C CA . SER A 1 117 ? -7.664 15.25 0.179 1 98.88 117 SER A CA 1
ATOM 910 C C . SER A 1 117 ? -8.148 14.109 -0.706 1 98.88 117 SER A C 1
ATOM 912 O O . SER A 1 117 ? -7.52 13.789 -1.716 1 98.88 117 SER A O 1
ATOM 914 N N . PHE A 1 118 ? -9.336 13.594 -0.302 1 97.81 118 PHE A N 1
ATOM 915 C CA . PHE A 1 118 ? -10.047 12.656 -1.157 1 97.81 118 PHE A CA 1
ATOM 916 C C . PHE A 1 118 ? -10.633 13.367 -2.375 1 97.81 118 PHE A C 1
ATOM 918 O O . PHE A 1 118 ? -10.93 12.727 -3.389 1 97.81 118 PHE A O 1
ATOM 925 N N . ASP A 1 119 ? -10.922 14.648 -2.254 1 98.44 119 ASP A N 1
ATOM 926 C CA . ASP A 1 119 ? -11.703 15.375 -3.25 1 98.44 119 ASP A CA 1
ATOM 927 C C . ASP A 1 119 ? -10.797 16.062 -4.266 1 98.44 119 ASP A C 1
ATOM 929 O O . ASP A 1 119 ? -10.617 17.281 -4.207 1 98.44 119 ASP A O 1
ATOM 933 N N . SER A 1 120 ? -10.422 15.281 -5.227 1 97.88 120 SER A N 1
ATOM 934 C CA . SER A 1 120 ? -9.523 15.773 -6.266 1 97.88 120 SER A CA 1
ATOM 935 C C . SER A 1 120 ? -10.156 16.906 -7.066 1 97.88 120 SER A C 1
ATOM 937 O O . SER A 1 120 ? -9.461 17.781 -7.574 1 97.88 120 SER A O 1
ATOM 939 N N . GLU A 1 121 ? -11.375 16.953 -7.109 1 97.5 121 GLU A N 1
ATOM 940 C CA . GLU A 1 121 ? -12.094 17.891 -7.965 1 97.5 121 GLU A CA 1
ATOM 941 C C . GLU A 1 121 ? -12.281 19.234 -7.27 1 97.5 121 GLU A C 1
ATOM 943 O O . GLU A 1 121 ? -12.07 20.297 -7.875 1 97.5 121 GLU A O 1
ATOM 948 N N . LYS A 1 122 ? -12.594 19.25 -6.027 1 98.31 122 LYS A N 1
ATOM 949 C CA . LYS A 1 122 ? -13.016 20.484 -5.375 1 98.31 122 LYS A CA 1
ATOM 950 C C . LYS A 1 122 ? -11.891 21.062 -4.516 1 98.31 122 LYS A C 1
ATOM 952 O O . LYS A 1 122 ? -11.758 22.281 -4.402 1 98.31 122 LYS A O 1
ATOM 957 N N . ASP A 1 123 ? -11.109 20.234 -3.91 1 98.81 123 ASP A N 1
ATOM 958 C CA . ASP A 1 123 ? -10.125 20.703 -2.941 1 98.81 123 ASP A CA 1
ATOM 959 C C . ASP A 1 123 ? -8.836 21.141 -3.635 1 98.81 123 ASP A C 1
ATOM 961 O O . ASP A 1 123 ? -7.766 20.594 -3.375 1 98.81 123 ASP A O 1
ATOM 965 N N . LYS A 1 124 ? -9.039 22.219 -4.348 1 98.75 124 LYS A N 1
ATOM 966 C CA . LYS A 1 124 ? -7.898 22.844 -5.008 1 98.75 124 LYS A CA 1
ATOM 967 C C . LYS A 1 124 ? -7.051 23.625 -4.008 1 98.75 124 LYS A C 1
ATOM 969 O O . LYS A 1 124 ? -7.453 23.812 -2.859 1 98.75 124 LYS A O 1
ATOM 974 N N . PRO A 1 125 ? -5.855 24.047 -4.441 1 98.81 125 PRO A N 1
ATOM 975 C CA . PRO A 1 125 ? -4.918 24.688 -3.521 1 98.81 125 PRO A CA 1
ATOM 976 C C . PRO A 1 125 ? -5.559 25.828 -2.736 1 98.81 125 PRO A C 1
ATOM 978 O O . PRO A 1 125 ? -5.379 25.938 -1.521 1 98.81 125 PRO A O 1
ATOM 981 N N . GLU A 1 126 ? -6.367 26.578 -3.375 1 98.81 126 GLU A N 1
ATOM 982 C CA . GLU A 1 126 ? -6.969 27.719 -2.697 1 98.81 126 GLU A CA 1
ATOM 983 C C . GLU A 1 126 ? -7.91 27.266 -1.586 1 98.81 126 GLU A C 1
ATOM 985 O O . GLU A 1 126 ? -7.941 27.875 -0.511 1 98.81 126 GLU A O 1
ATOM 990 N N . ILE A 1 127 ? -8.656 26.266 -1.841 1 98.88 127 ILE A N 1
ATOM 991 C CA . ILE A 1 127 ? -9.578 25.719 -0.85 1 98.88 127 ILE A CA 1
ATOM 992 C C . ILE A 1 127 ? -8.789 25.109 0.311 1 98.88 127 ILE A C 1
ATOM 994 O O . ILE A 1 127 ? -9.141 25.312 1.477 1 98.88 127 ILE A O 1
ATOM 998 N N . LEU A 1 128 ? -7.742 24.438 0.019 1 98.94 128 LEU A N 1
ATOM 999 C CA . LEU A 1 128 ? -6.906 23.828 1.044 1 98.94 128 LEU A CA 1
ATOM 1000 C C . LEU A 1 128 ? -6.227 24.891 1.897 1 98.94 128 LEU A C 1
ATOM 1002 O O . LEU A 1 128 ? -6.078 24.719 3.109 1 98.94 128 LEU A O 1
ATOM 1006 N N . LYS A 1 129 ? -5.797 25.938 1.239 1 98.81 129 LYS A N 1
ATOM 1007 C CA . LYS A 1 129 ? -5.199 27.047 1.973 1 98.81 129 LYS A CA 1
ATOM 1008 C C . LYS A 1 129 ? -6.191 27.641 2.965 1 98.81 129 LYS A C 1
ATOM 1010 O O . LYS A 1 129 ? -5.844 27.891 4.121 1 98.81 129 LYS A O 1
ATOM 1015 N N . ASP A 1 130 ? -7.406 27.875 2.527 1 98.75 130 ASP A N 1
ATOM 1016 C CA . ASP A 1 130 ? -8.453 28.391 3.396 1 98.75 130 ASP A CA 1
ATOM 1017 C C . ASP A 1 130 ? -8.734 27.438 4.559 1 98.75 130 ASP A C 1
ATOM 1019 O O . ASP A 1 130 ? -8.93 27.875 5.691 1 98.75 130 ASP A O 1
ATOM 1023 N N . TYR A 1 131 ? -8.797 26.234 4.266 1 98.75 131 TYR A N 1
ATOM 1024 C CA . TYR A 1 131 ? -9.031 25.234 5.305 1 98.75 131 TYR A CA 1
ATOM 1025 C C . TYR A 1 131 ? -7.93 25.266 6.355 1 98.75 131 TYR A C 1
ATOM 1027 O O . TYR A 1 131 ? -8.203 25.25 7.555 1 98.75 131 TYR A O 1
ATOM 1035 N N . LYS A 1 132 ? -6.699 25.25 5.844 1 98.69 132 LYS A N 1
ATOM 1036 C CA . LYS A 1 132 ? -5.547 25.312 6.734 1 98.69 132 LYS A CA 1
ATOM 1037 C C . LYS A 1 132 ? -5.648 26.5 7.684 1 98.69 132 LYS A C 1
ATOM 1039 O O . LYS A 1 132 ? -5.414 26.359 8.891 1 98.69 132 LYS A O 1
ATOM 1044 N N . LYS A 1 133 ? -5.988 27.641 7.141 1 98.38 133 LYS A N 1
ATOM 1045 C CA . LYS A 1 133 ? -6.16 28.844 7.941 1 98.38 133 LYS A CA 1
ATOM 1046 C C . LYS A 1 133 ? -7.297 28.688 8.945 1 98.38 133 LYS A C 1
ATOM 1048 O O . LYS A 1 133 ? -7.133 29 10.133 1 98.38 133 LYS A O 1
ATOM 1053 N N . LYS A 1 134 ? -8.391 28.203 8.484 1 97.88 134 LYS A N 1
ATOM 1054 C CA . LYS A 1 134 ? -9.57 28.031 9.32 1 97.88 134 LYS A CA 1
ATOM 1055 C C . LYS A 1 134 ? -9.273 27.109 10.5 1 97.88 134 LYS A C 1
ATOM 1057 O O . LYS A 1 134 ? -9.734 27.359 11.617 1 97.88 134 LYS A O 1
ATOM 1062 N N . MET A 1 135 ? -8.562 26.062 10.297 1 97.94 135 MET A N 1
ATOM 1063 C CA . MET A 1 135 ? -8.281 25.062 11.32 1 97.94 135 MET A CA 1
ATOM 1064 C C . MET A 1 135 ? -7.086 25.469 12.172 1 97.94 135 MET A C 1
ATOM 1066 O O . MET A 1 135 ? -6.754 24.797 13.148 1 97.94 135 MET A O 1
ATOM 1070 N N . GLY A 1 136 ? -6.391 26.516 11.789 1 97.69 136 GLY A N 1
ATOM 1071 C CA . GLY A 1 136 ? -5.25 27 12.555 1 97.69 136 GLY A CA 1
ATOM 1072 C C . GLY A 1 136 ? -4.055 26.062 12.484 1 97.69 136 GLY A C 1
ATOM 1073 O O . GLY A 1 136 ? -3.332 25.906 13.469 1 97.69 136 GLY A O 1
ATOM 1074 N N . LEU A 1 137 ? -3.828 25.484 11.359 1 98.19 137 LEU A N 1
ATOM 1075 C CA . LEU A 1 137 ? -2.74 24.516 11.203 1 98.19 137 LEU A CA 1
ATOM 1076 C C . LEU A 1 137 ? -1.425 25.234 10.906 1 98.19 137 LEU A C 1
ATOM 1078 O O . LEU A 1 137 ? -1.384 26.156 10.094 1 98.19 137 LEU A O 1
ATOM 1082 N N . GLY A 1 138 ? -0.344 24.781 11.539 1 96.88 138 GLY A N 1
ATOM 1083 C CA . GLY A 1 138 ? 0.951 25.453 11.484 1 96.88 138 GLY A CA 1
ATOM 1084 C C . GLY A 1 138 ? 1.729 25.141 10.219 1 96.88 138 GLY A C 1
ATOM 1085 O O . GLY A 1 138 ? 1.218 24.484 9.32 1 96.88 138 GLY A O 1
ATOM 1086 N N . GLN A 1 139 ? 2.986 25.672 10.164 1 96.75 139 GLN A N 1
ATOM 1087 C CA . GLN A 1 139 ? 3.85 25.562 8.992 1 96.75 139 GLN A CA 1
ATOM 1088 C C . GLN A 1 139 ? 4.281 24.125 8.758 1 96.75 139 GLN A C 1
ATOM 1090 O O . GLN A 1 139 ? 4.648 23.75 7.645 1 96.75 139 GLN A O 1
ATOM 1095 N N . ASN A 1 140 ? 4.234 23.344 9.766 1 97.94 140 ASN A N 1
ATOM 1096 C CA . ASN A 1 140 ? 4.648 21.938 9.648 1 97.94 140 ASN A CA 1
ATOM 1097 C C . ASN A 1 140 ? 3.555 21.094 9.016 1 97.94 140 ASN A C 1
ATOM 1099 O O . ASN A 1 140 ? 3.73 19.875 8.836 1 97.94 140 ASN A O 1
ATOM 1103 N N . TRP A 1 141 ? 2.42 21.734 8.68 1 98.75 141 TRP A N 1
ATOM 1104 C CA . TRP A 1 141 ? 1.328 21.047 8.008 1 98.75 141 TRP A CA 1
ATOM 1105 C C . TRP A 1 141 ? 1.351 21.328 6.508 1 98.75 141 TRP A C 1
ATOM 1107 O O . TRP A 1 141 ? 1.578 22.453 6.082 1 98.75 141 TRP A O 1
ATOM 1117 N N . THR A 1 142 ? 1.186 20.281 5.734 1 98.88 142 THR A N 1
ATOM 1118 C CA . THR A 1 142 ? 1.009 20.406 4.293 1 98.88 142 THR A CA 1
ATOM 1119 C C . THR A 1 142 ? -0.263 19.703 3.84 1 98.88 142 THR A C 1
ATOM 1121 O O . THR A 1 142 ? -0.491 18.531 4.195 1 98.88 142 THR A O 1
ATOM 1124 N N . LEU A 1 143 ? -1.092 20.375 3.166 1 98.94 143 LEU A N 1
ATOM 1125 C CA . LEU A 1 143 ? -2.311 19.797 2.6 1 98.94 143 LEU A CA 1
ATOM 1126 C C . LEU A 1 143 ? -2.162 19.578 1.099 1 98.94 143 LEU A C 1
ATOM 1128 O O . LEU A 1 143 ? -1.666 20.469 0.385 1 98.94 143 LEU A O 1
ATOM 1132 N N . LEU A 1 144 ? -2.594 18.391 0.653 1 98.94 144 LEU A N 1
ATOM 1133 C CA . LEU A 1 144 ? -2.281 18 -0.715 1 98.94 144 LEU A CA 1
ATOM 1134 C C . LEU A 1 144 ? -3.557 17.703 -1.501 1 98.94 144 LEU A C 1
ATOM 1136 O O . LEU A 1 144 ? -4.496 17.109 -0.971 1 98.94 144 LEU A O 1
ATOM 1140 N N . ASN A 1 145 ? -3.547 18.156 -2.691 1 98.88 145 ASN A N 1
ATOM 1141 C CA . ASN A 1 145 ? -4.461 17.766 -3.762 1 98.88 145 ASN A CA 1
ATOM 1142 C C . ASN A 1 145 ? -3.75 16.953 -4.844 1 98.88 145 ASN A C 1
ATOM 1144 O O . ASN A 1 145 ? -2.594 17.234 -5.172 1 98.88 145 ASN A O 1
ATOM 1148 N N . GLY A 1 146 ? -4.441 15.984 -5.406 1 98.25 146 GLY A N 1
ATOM 1149 C CA . GLY A 1 146 ? -3.861 15.18 -6.469 1 98.25 146 GLY A CA 1
ATOM 1150 C C . GLY A 1 146 ? -4.898 14.602 -7.414 1 98.25 146 GLY A C 1
ATOM 1151 O O . GLY A 1 146 ? -6.098 14.797 -7.223 1 98.25 146 GLY A O 1
ATOM 1152 N N . LYS A 1 147 ? -4.363 13.922 -8.438 1 95.69 147 LYS A N 1
ATOM 1153 C CA . LYS A 1 147 ? -5.246 13.242 -9.383 1 95.69 147 LYS A CA 1
ATOM 1154 C C . LYS A 1 147 ? -6.004 12.102 -8.711 1 95.69 147 LYS A C 1
ATOM 1156 O O . LYS A 1 147 ? -5.484 11.461 -7.797 1 95.69 147 LYS A O 1
ATOM 1161 N N . GLU A 1 148 ? -7.191 11.891 -9.227 1 94.38 148 GLU A N 1
ATOM 1162 C CA . GLU A 1 148 ? -8.055 10.867 -8.648 1 94.38 148 GLU A CA 1
ATOM 1163 C C . GLU A 1 148 ? -7.328 9.531 -8.547 1 94.38 148 GLU A C 1
ATOM 1165 O O . GLU A 1 148 ? -7.422 8.844 -7.523 1 94.38 148 GLU A O 1
ATOM 1170 N N . GLU A 1 149 ? -6.621 9.125 -9.555 1 89.81 149 GLU A N 1
ATOM 1171 C CA . GLU A 1 149 ? -5.934 7.836 -9.555 1 89.81 149 GLU A CA 1
ATOM 1172 C C . GLU A 1 149 ? -4.855 7.785 -8.477 1 89.81 149 GLU A C 1
ATOM 1174 O O . GLU A 1 149 ? -4.656 6.75 -7.84 1 89.81 149 GLU A O 1
ATOM 1179 N N . ASP A 1 150 ? -4.145 8.875 -8.289 1 93.56 150 ASP A N 1
ATOM 1180 C CA . ASP A 1 150 ? -3.102 8.945 -7.27 1 93.56 150 ASP A CA 1
ATOM 1181 C C . ASP A 1 150 ? -3.705 8.914 -5.867 1 93.56 150 ASP A C 1
ATOM 1183 O O . ASP A 1 150 ? -3.15 8.281 -4.961 1 93.56 150 ASP A O 1
ATOM 1187 N N . VAL A 1 151 ? -4.84 9.547 -5.742 1 95.88 151 VAL A N 1
ATOM 1188 C CA . VAL A 1 151 ? -5.547 9.555 -4.465 1 95.88 151 VAL A CA 1
ATOM 1189 C C . VAL A 1 151 ? -6 8.141 -4.121 1 95.88 151 VAL A C 1
ATOM 1191 O O . VAL A 1 151 ? -5.828 7.688 -2.984 1 95.88 151 VAL A O 1
ATOM 1194 N N . ARG A 1 152 ? -6.531 7.516 -5.062 1 91.94 152 ARG A N 1
ATOM 1195 C CA . ARG A 1 152 ? -6.965 6.141 -4.848 1 91.94 152 ARG A CA 1
ATOM 1196 C C . ARG A 1 152 ? -5.789 5.246 -4.48 1 91.94 152 ARG A C 1
ATOM 1198 O O . ARG A 1 152 ? -5.875 4.441 -3.549 1 91.94 152 ARG A O 1
ATOM 1205 N N . MET A 1 153 ? -4.742 5.387 -5.18 1 89.56 153 MET A N 1
ATOM 1206 C CA . MET A 1 153 ? -3.539 4.609 -4.895 1 89.56 153 MET A CA 1
ATOM 1207 C C . MET A 1 153 ? -3.062 4.848 -3.465 1 89.56 153 MET A C 1
ATOM 1209 O O . MET A 1 153 ? -2.781 3.896 -2.734 1 89.56 153 MET A O 1
ATOM 1213 N N . LEU A 1 154 ? -2.99 6.027 -3.104 1 93.56 154 LEU A N 1
ATOM 1214 C CA . LEU A 1 154 ? -2.518 6.352 -1.761 1 93.56 154 LEU A CA 1
ATOM 1215 C C . LEU A 1 154 ? -3.434 5.75 -0.702 1 93.56 154 LEU A C 1
ATOM 1217 O O . LEU A 1 154 ? -2.963 5.262 0.329 1 93.56 154 LEU A O 1
ATOM 1221 N N . SER A 1 155 ? -4.723 5.809 -0.969 1 93.5 155 SER A N 1
ATOM 1222 C CA . SER A 1 155 ? -5.656 5.25 -0 1 93.5 155 SER A CA 1
ATOM 1223 C C . SER A 1 155 ? -5.406 3.762 0.218 1 93.5 155 SER A C 1
ATOM 1225 O O . SER A 1 155 ? -5.523 3.264 1.34 1 93.5 155 SER A O 1
ATOM 1227 N N . VAL A 1 156 ? -5.062 3.084 -0.809 1 88.38 156 VAL A N 1
ATOM 1228 C CA . VAL A 1 156 ? -4.766 1.659 -0.699 1 88.38 156 VAL A CA 1
ATOM 1229 C C . VAL A 1 156 ? -3.465 1.462 0.077 1 88.38 156 VAL A C 1
ATOM 1231 O O . VAL A 1 156 ? -3.391 0.614 0.969 1 88.38 156 VAL A O 1
ATOM 1234 N N . VAL A 1 157 ? -2.494 2.264 -0.19 1 88 157 VAL A N 1
ATOM 1235 C CA . VAL A 1 157 ? -1.208 2.195 0.497 1 88 157 VAL A CA 1
ATOM 1236 C C . VAL A 1 157 ? -1.407 2.426 1.992 1 88 157 VAL A C 1
ATOM 1238 O O . VAL A 1 157 ? -0.794 1.748 2.82 1 88 157 VAL A O 1
ATOM 1241 N N . LEU A 1 158 ? -2.266 3.285 2.293 1 90.94 158 LEU A N 1
ATOM 1242 C CA . LEU A 1 158 ? -2.463 3.689 3.682 1 90.94 158 LEU A CA 1
ATOM 1243 C C . LEU A 1 158 ? -3.49 2.795 4.367 1 90.94 158 LEU A C 1
ATOM 1245 O O . LEU A 1 158 ? -3.738 2.936 5.566 1 90.94 158 LEU A O 1
ATOM 1249 N N . GLY A 1 159 ? -4.066 1.959 3.566 1 86.94 159 GLY A N 1
ATOM 1250 C CA . GLY A 1 159 ? -5.102 1.108 4.129 1 86.94 159 GLY A CA 1
ATOM 1251 C C . GLY A 1 159 ? -6.371 1.864 4.477 1 86.94 159 GLY A C 1
ATOM 1252 O O . GLY A 1 159 ? -7.039 1.549 5.465 1 86.94 159 GLY A O 1
ATOM 1253 N N . ILE A 1 160 ? -6.684 2.898 3.738 1 91.19 160 ILE A N 1
ATOM 1254 C CA . ILE A 1 160 ? -7.859 3.725 3.977 1 91.19 160 ILE A CA 1
ATOM 1255 C C . ILE A 1 160 ? -8.945 3.391 2.951 1 91.19 160 ILE A C 1
ATOM 1257 O O . ILE A 1 160 ? -8.758 3.602 1.751 1 91.19 160 ILE A O 1
ATOM 1261 N N . ASN A 1 161 ? -10.07 2.963 3.459 1 86.94 161 ASN A N 1
ATOM 1262 C CA . ASN A 1 161 ? -11.234 2.791 2.592 1 86.94 161 ASN A CA 1
ATOM 1263 C C . ASN A 1 161 ? -12.039 4.078 2.48 1 86.94 161 ASN A C 1
ATOM 1265 O O . ASN A 1 161 ? -12.258 4.773 3.477 1 86.94 161 ASN A O 1
ATOM 1269 N N . TYR A 1 162 ? -12.367 4.316 1.188 1 92.06 162 TYR A N 1
ATOM 1270 C CA . TYR A 1 162 ? -13.266 5.453 1.052 1 92.06 162 TYR A CA 1
ATOM 1271 C C . TYR A 1 162 ? -14.211 5.266 -0.131 1 92.06 162 TYR A C 1
ATOM 1273 O O . TYR A 1 162 ? -13.906 4.512 -1.06 1 92.06 162 TYR A O 1
ATOM 1281 N N . LYS A 1 163 ? -15.359 5.934 -0.021 1 91.56 163 LYS A N 1
ATOM 1282 C CA . LYS A 1 163 ? -16.359 5.93 -1.078 1 91.56 163 LYS A CA 1
ATOM 1283 C C . LYS A 1 163 ? -17.078 7.277 -1.167 1 91.56 163 LYS A C 1
ATOM 1285 O O . LYS A 1 163 ? -17.5 7.832 -0.149 1 91.56 163 LYS A O 1
ATOM 1290 N N . LYS A 1 164 ? -17.109 7.742 -2.373 1 92.81 164 LYS A N 1
ATOM 1291 C CA . LYS A 1 164 ? -17.906 8.953 -2.598 1 92.81 164 LYS A CA 1
ATOM 1292 C C . LYS A 1 164 ? -19.391 8.633 -2.639 1 92.81 164 LYS A C 1
ATOM 1294 O O . LYS A 1 164 ? -19.828 7.777 -3.412 1 92.81 164 LYS A O 1
ATOM 1299 N N . MET A 1 165 ? -20.094 9.398 -1.888 1 93.75 165 MET A N 1
ATOM 1300 C CA . MET A 1 165 ? -21.547 9.18 -1.794 1 93.75 165 MET A CA 1
ATOM 1301 C C . MET A 1 165 ? -22.297 10.094 -2.756 1 93.75 165 MET A C 1
ATOM 1303 O O . MET A 1 165 ? -21.734 11.078 -3.246 1 93.75 165 MET A O 1
ATOM 1307 N N . ALA A 1 166 ? -23.578 9.711 -3.018 1 93.56 166 ALA A N 1
ATOM 1308 C CA . ALA A 1 166 ? -24.422 10.523 -3.895 1 93.56 166 ALA A CA 1
ATOM 1309 C C . ALA A 1 166 ? -24.562 11.945 -3.371 1 93.56 166 ALA A C 1
ATOM 1311 O O . ALA A 1 166 ? -24.688 12.891 -4.152 1 93.56 166 ALA A O 1
ATOM 1312 N N . SER A 1 167 ? -24.5 12.172 -2.113 1 92.88 167 SER A N 1
ATOM 1313 C CA . SER A 1 167 ? -24.594 13.469 -1.459 1 92.88 167 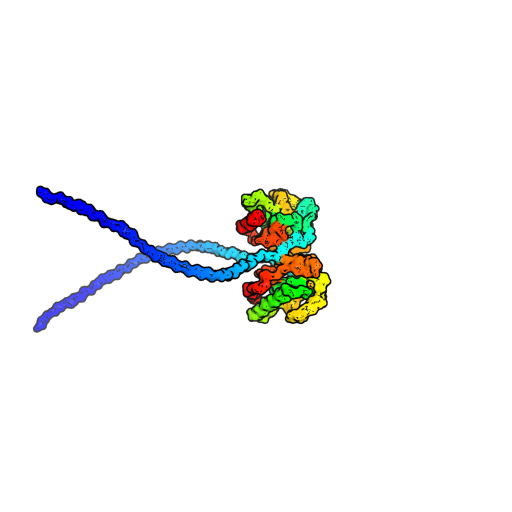SER A CA 1
ATOM 1314 C C . SER A 1 167 ? -23.359 14.32 -1.743 1 92.88 167 SER A C 1
ATOM 1316 O O . SER A 1 167 ? -23.359 15.531 -1.486 1 92.88 167 SER A O 1
ATOM 1318 N N . GLY A 1 168 ? -22.359 13.656 -2.232 1 91.94 168 GLY A N 1
ATOM 1319 C CA . GLY A 1 168 ? -21.094 14.359 -2.436 1 91.94 168 GLY A CA 1
ATOM 1320 C C . GLY A 1 168 ? -20.109 14.148 -1.304 1 91.94 168 GLY A C 1
ATOM 1321 O O . GLY A 1 168 ? -18.922 14.461 -1.438 1 91.94 168 GLY A O 1
ATOM 1322 N N . GLU A 1 169 ? -20.578 13.57 -0.251 1 94.44 169 GLU A N 1
ATOM 1323 C CA . GLU A 1 169 ? -19.719 13.258 0.889 1 94.44 169 GLU A CA 1
ATOM 1324 C C . GLU A 1 169 ? -18.875 12.016 0.617 1 94.44 169 GLU A C 1
ATOM 1326 O O . GLU A 1 169 ? -19.188 11.227 -0.276 1 94.44 169 GLU A O 1
ATOM 1331 N N . PHE A 1 170 ? -17.797 11.969 1.349 1 95.88 170 PHE A N 1
ATOM 1332 C CA . PHE A 1 170 ? -16.969 10.766 1.309 1 95.88 170 PHE A CA 1
ATOM 1333 C C . PHE A 1 170 ? -17.094 9.984 2.611 1 95.88 170 PHE A C 1
ATOM 1335 O O . PHE A 1 170 ? -16.781 10.508 3.686 1 95.88 170 PHE A O 1
ATOM 1342 N N . ASN A 1 171 ? -17.562 8.812 2.486 1 93.06 171 ASN A N 1
ATOM 1343 C CA . ASN A 1 171 ? -17.391 7.871 3.586 1 93.06 171 ASN A CA 1
ATOM 1344 C C . ASN A 1 171 ? -15.984 7.285 3.617 1 93.06 171 ASN A C 1
ATOM 1346 O O . ASN A 1 171 ? -15.469 6.84 2.59 1 93.06 171 ASN A O 1
ATOM 1350 N N . HIS A 1 172 ? -15.344 7.375 4.723 1 92.5 172 HIS A N 1
ATOM 1351 C CA . HIS A 1 172 ? -13.953 6.938 4.77 1 92.5 172 HIS A CA 1
ATOM 1352 C C . HIS A 1 172 ? -13.555 6.5 6.176 1 92.5 172 HIS A C 1
ATOM 1354 O O . HIS A 1 172 ? -14.148 6.949 7.16 1 92.5 172 HIS A O 1
ATOM 1360 N N . SER A 1 173 ? -12.602 5.602 6.258 1 90.69 173 SER A N 1
ATOM 1361 C CA . SER A 1 173 ? -12 5.273 7.547 1 90.69 173 SER A CA 1
ATOM 1362 C C . SER A 1 173 ? -11.047 6.367 8.008 1 90.69 173 SER A C 1
ATOM 1364 O O . SER A 1 173 ? -10.523 7.129 7.191 1 90.69 173 SER A O 1
ATOM 1366 N N . ALA A 1 174 ? -10.945 6.477 9.328 1 93.81 174 ALA A N 1
ATOM 1367 C CA . ALA A 1 174 ? -10.039 7.449 9.938 1 93.81 174 ALA A CA 1
ATOM 1368 C C . ALA A 1 174 ? -8.727 6.789 10.352 1 93.81 174 ALA A C 1
ATOM 1370 O O . ALA A 1 174 ? -8.656 6.125 11.383 1 93.81 174 ALA A O 1
ATOM 1371 N N . VAL A 1 175 ? -7.711 7.016 9.539 1 93.81 175 VAL A N 1
ATOM 1372 C CA . VAL A 1 175 ? -6.438 6.34 9.773 1 93.81 175 VAL A CA 1
ATOM 1373 C C . VAL A 1 175 ? -5.316 7.371 9.867 1 93.81 175 VAL A C 1
ATOM 1375 O O . VAL A 1 175 ? -5.27 8.32 9.086 1 93.81 175 VAL A O 1
ATOM 1378 N N . ILE A 1 176 ? -4.484 7.203 10.859 1 96.31 176 ILE A N 1
ATOM 1379 C CA . ILE A 1 176 ? -3.246 7.969 10.977 1 96.31 176 ILE A CA 1
ATOM 1380 C C . ILE A 1 176 ? -2.047 7.031 10.828 1 96.31 176 ILE A C 1
ATOM 1382 O O . ILE A 1 176 ? -1.983 5.988 11.484 1 96.31 176 ILE A O 1
ATOM 1386 N N . THR A 1 177 ? -1.135 7.43 9.945 1 95.06 177 THR A N 1
ATOM 1387 C CA . THR A 1 177 ? 0.047 6.602 9.719 1 95.06 177 THR A CA 1
ATOM 1388 C C . THR A 1 177 ? 1.321 7.414 9.938 1 95.06 177 THR A C 1
ATOM 1390 O O . THR A 1 177 ? 1.4 8.578 9.539 1 95.06 177 THR A O 1
ATOM 1393 N N . LEU A 1 178 ? 2.307 6.758 10.57 1 96.44 178 LEU A N 1
ATOM 1394 C CA . LEU A 1 178 ? 3.641 7.32 10.758 1 96.44 178 LEU A CA 1
ATOM 1395 C C . LEU A 1 178 ? 4.637 6.68 9.797 1 96.44 178 LEU A C 1
ATOM 1397 O O . LEU A 1 178 ? 4.766 5.453 9.758 1 96.44 178 LEU A O 1
ATOM 1401 N N . PHE A 1 179 ? 5.281 7.543 9.008 1 95.5 179 PHE A N 1
ATOM 1402 C CA . PHE A 1 179 ? 6.355 7.102 8.125 1 95.5 179 PHE A CA 1
ATOM 1403 C C . PHE A 1 179 ? 7.711 7.547 8.656 1 95.5 179 PHE A C 1
ATOM 1405 O O . PHE A 1 179 ? 7.844 8.656 9.188 1 95.5 179 PHE A O 1
ATOM 1412 N N . ASP A 1 180 ? 8.727 6.715 8.477 1 95.25 180 ASP A N 1
ATOM 1413 C CA . ASP A 1 180 ? 10.07 7.07 8.914 1 95.25 180 ASP A CA 1
ATOM 1414 C C . ASP A 1 180 ? 10.789 7.914 7.859 1 95.25 180 ASP A C 1
ATOM 1416 O O . ASP A 1 180 ? 10.18 8.336 6.879 1 95.25 180 ASP A O 1
ATOM 1420 N N . LYS A 1 181 ? 12.078 8.156 8.133 1 95.56 181 LYS A N 1
ATOM 1421 C CA . LYS A 1 181 ? 12.883 9.07 7.324 1 95.56 181 LYS A CA 1
ATOM 1422 C C . LYS A 1 181 ? 13.078 8.531 5.91 1 95.56 181 LYS A C 1
ATOM 1424 O O . LYS A 1 181 ? 13.492 9.258 5.012 1 95.56 181 LYS A O 1
ATOM 1429 N N . ASP A 1 182 ? 12.742 7.262 5.711 1 92.69 182 ASP A N 1
ATOM 1430 C CA . ASP A 1 182 ? 12.938 6.629 4.41 1 92.69 182 ASP A CA 1
ATOM 1431 C C . ASP A 1 182 ? 11.602 6.379 3.717 1 92.69 182 ASP A C 1
ATOM 1433 O O . ASP A 1 182 ? 11.547 5.746 2.66 1 92.69 182 ASP A O 1
ATOM 1437 N N . GLY A 1 183 ? 10.477 6.789 4.305 1 93.88 183 GLY A N 1
ATOM 1438 C CA . GLY A 1 183 ? 9.164 6.656 3.697 1 93.88 183 GLY A CA 1
ATOM 1439 C C . GLY A 1 183 ? 8.539 5.289 3.91 1 93.88 183 GLY A C 1
ATOM 1440 O O . GLY A 1 183 ? 7.688 4.863 3.131 1 93.88 183 GLY A O 1
ATOM 1441 N N . THR A 1 184 ? 9.016 4.645 4.965 1 90 184 THR A N 1
ATOM 1442 C CA . THR A 1 184 ? 8.461 3.344 5.309 1 9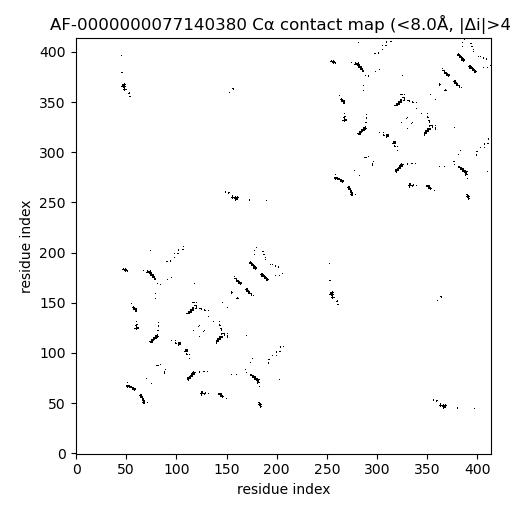0 184 THR A CA 1
ATOM 1443 C C . THR A 1 184 ? 7.434 3.473 6.43 1 90 184 THR A C 1
ATOM 1445 O O . THR A 1 184 ? 7.652 4.203 7.398 1 90 184 THR A O 1
ATOM 1448 N N . ASN A 1 185 ? 6.332 2.764 6.219 1 89.88 185 ASN A N 1
ATOM 1449 C CA . ASN A 1 185 ? 5.312 2.742 7.262 1 89.88 185 ASN A CA 1
ATOM 1450 C C . ASN A 1 185 ? 5.828 2.082 8.539 1 89.88 185 ASN A C 1
ATOM 1452 O O . ASN A 1 185 ? 6.25 0.924 8.516 1 89.88 185 ASN A O 1
ATOM 1456 N N . VAL A 1 186 ? 5.75 2.805 9.688 1 91.44 186 VAL A N 1
ATOM 1457 C CA . VAL A 1 186 ? 6.324 2.225 10.898 1 91.44 186 VAL A CA 1
ATOM 1458 C C . VAL A 1 186 ? 5.246 2.107 11.977 1 91.44 186 VAL A C 1
ATOM 1460 O O . VAL A 1 186 ? 5.43 1.402 12.969 1 91.44 186 VAL A O 1
ATOM 1463 N N . SER A 1 187 ? 4.145 2.811 11.781 1 91.62 187 SER A N 1
ATOM 1464 C CA . SER A 1 187 ? 3.031 2.719 12.719 1 91.62 187 SER A CA 1
ATOM 1465 C C . SER A 1 187 ? 1.745 3.264 12.102 1 91.62 187 SER A C 1
ATOM 1467 O O . SER A 1 187 ? 1.779 4.211 11.32 1 91.62 187 SER A O 1
ATOM 1469 N N . ARG A 1 188 ? 0.667 2.574 12.508 1 91.38 188 ARG A N 1
ATOM 1470 C CA . ARG A 1 188 ? -0.65 2.996 12.039 1 91.38 188 ARG A CA 1
ATOM 1471 C C . ARG A 1 188 ? -1.72 2.713 13.094 1 91.38 188 ARG A C 1
ATOM 1473 O O . ARG A 1 188 ? -1.661 1.697 13.789 1 91.38 188 ARG A O 1
ATOM 1480 N N . PHE A 1 189 ? -2.578 3.65 13.172 1 88.81 189 PHE A N 1
ATOM 1481 C CA . PHE A 1 189 ? -3.777 3.33 13.938 1 88.81 189 PHE A CA 1
ATOM 1482 C C . PHE A 1 189 ? -5.016 3.916 13.266 1 88.81 189 PHE A C 1
ATOM 1484 O O . PHE A 1 189 ? -4.914 4.836 12.453 1 88.81 189 PHE A O 1
ATOM 1491 N N . GLU A 1 190 ? -6.105 3.252 13.617 1 88.31 190 GLU A N 1
ATOM 1492 C CA . GLU A 1 190 ? -7.402 3.633 13.07 1 88.31 190 GLU A CA 1
ATOM 1493 C C . GLU A 1 190 ? -8.375 4.031 14.18 1 88.31 190 GLU A C 1
ATOM 1495 O O . GLU A 1 190 ? -8.414 3.396 15.234 1 88.31 190 GLU A O 1
ATOM 1500 N N . GLY A 1 191 ? -9.07 5.074 13.852 1 86.38 191 GLY A N 1
ATOM 1501 C CA . GLY A 1 191 ? -10.141 5.473 14.758 1 86.38 191 GLY A CA 1
ATOM 1502 C C . GLY A 1 191 ? -9.945 6.863 15.336 1 86.38 191 GLY A C 1
ATOM 1503 O O . GLY A 1 191 ? -8.812 7.328 15.477 1 86.38 191 GLY A O 1
ATOM 1504 N N . ILE A 1 192 ? -11.055 7.398 15.719 1 85.81 192 ILE A N 1
ATOM 1505 C CA . ILE A 1 192 ? -11.055 8.711 16.344 1 85.81 192 ILE A CA 1
ATOM 1506 C C . ILE A 1 192 ? -10.836 8.57 17.859 1 85.81 192 ILE A C 1
ATOM 1508 O O . ILE A 1 192 ? -11.43 7.695 18.5 1 85.81 192 ILE A O 1
ATOM 1512 N N . GLY A 1 193 ? -10 9.305 18.328 1 84.81 193 GLY A N 1
ATOM 1513 C CA . GLY A 1 193 ? -9.766 9.297 19.766 1 84.81 193 GLY A CA 1
ATOM 1514 C C . GLY A 1 193 ? -8.961 8.102 20.234 1 84.81 193 GLY A C 1
ATOM 1515 O O . GLY A 1 193 ? -8.977 7.754 21.406 1 84.81 193 GLY A O 1
ATOM 1516 N N . THR A 1 194 ? -8.328 7.449 19.312 1 84.75 194 THR A N 1
ATOM 1517 C CA . THR A 1 194 ? -7.531 6.273 19.641 1 84.75 194 THR A CA 1
ATOM 1518 C C . THR A 1 194 ? -6.238 6.672 20.344 1 84.75 194 THR A C 1
ATOM 1520 O O . THR A 1 194 ? -5.676 7.73 20.062 1 84.75 194 THR A O 1
ATOM 1523 N N . ASN A 1 195 ? -5.816 5.793 21.188 1 84.81 195 ASN A N 1
ATOM 1524 C CA . ASN A 1 195 ? -4.574 6.023 21.906 1 84.81 195 ASN A CA 1
ATOM 1525 C C . ASN A 1 195 ? -3.367 6.016 20.984 1 84.81 195 ASN A C 1
ATOM 1527 O O . ASN A 1 195 ? -3.117 5.023 20.281 1 84.81 195 ASN A O 1
ATOM 1531 N N . SER A 1 196 ? -2.639 7.133 21.016 1 91.12 196 SER A N 1
ATOM 1532 C CA . SER A 1 196 ? -1.527 7.32 20.094 1 91.12 196 SER A CA 1
ATOM 1533 C C . SER A 1 196 ? -0.185 7.199 20.812 1 91.12 196 SER A C 1
ATOM 1535 O O . SER A 1 196 ? 0.856 7.551 20.25 1 91.12 196 SER A O 1
ATOM 1537 N N . GLU A 1 197 ? -0.142 6.73 22.016 1 92.38 197 GLU A N 1
ATOM 1538 C CA . GLU A 1 197 ? 1.072 6.723 22.812 1 92.38 197 GLU A CA 1
ATOM 1539 C C . GLU A 1 197 ? 2.178 5.91 22.141 1 92.38 197 GLU A C 1
ATOM 1541 O O . GLU A 1 197 ? 3.336 6.332 22.125 1 92.38 197 GLU A O 1
ATOM 1546 N N . GLN A 1 198 ? 1.808 4.805 21.688 1 92.19 198 GLN A N 1
ATOM 1547 C CA . GLN A 1 198 ? 2.809 3.961 21.047 1 92.19 198 GLN A CA 1
ATOM 1548 C C . GLN A 1 198 ? 3.426 4.66 19.844 1 92.19 198 GLN A C 1
ATOM 1550 O O . GLN A 1 198 ? 4.637 4.586 19.625 1 92.19 198 GLN A O 1
ATOM 1555 N N . MET A 1 199 ? 2.619 5.324 19.078 1 94.56 199 MET A N 1
ATOM 1556 C CA . MET A 1 199 ? 3.115 6.039 17.906 1 94.56 199 MET A CA 1
ATOM 1557 C C . MET A 1 199 ? 4.07 7.156 18.312 1 94.56 199 MET A C 1
ATOM 1559 O O . MET A 1 199 ? 5.109 7.352 17.672 1 94.56 199 MET A O 1
ATOM 1563 N N . VAL A 1 200 ? 3.723 7.84 19.344 1 95.62 200 VAL A N 1
ATOM 1564 C CA . VAL A 1 200 ? 4.559 8.93 19.844 1 95.62 200 VAL A CA 1
ATOM 1565 C C . VAL A 1 200 ? 5.91 8.375 20.281 1 95.62 200 VAL A C 1
ATOM 1567 O O . VAL A 1 200 ? 6.957 8.961 19.969 1 95.62 200 VAL A O 1
ATOM 1570 N N . LYS A 1 201 ? 5.938 7.238 20.906 1 94.44 201 LYS A N 1
ATOM 1571 C CA . LYS A 1 201 ? 7.176 6.609 21.359 1 94.44 201 LYS A CA 1
ATOM 1572 C C . LYS A 1 201 ? 8.031 6.168 20.172 1 94.44 201 LYS A C 1
ATOM 1574 O O . LYS A 1 201 ? 9.25 6.336 20.188 1 94.44 201 LYS A O 1
ATOM 1579 N N . ILE A 1 202 ? 7.336 5.656 19.234 1 94.81 202 ILE A N 1
ATOM 1580 C CA . ILE A 1 202 ? 8.047 5.215 18.047 1 94.81 202 ILE A CA 1
ATOM 1581 C C . ILE A 1 202 ? 8.703 6.414 17.359 1 94.81 202 ILE A C 1
ATOM 1583 O O . ILE A 1 202 ? 9.875 6.355 16.984 1 94.81 202 ILE A O 1
ATOM 1587 N N . PHE A 1 203 ? 8 7.445 17.25 1 96 203 PHE A N 1
ATOM 1588 C CA . PHE A 1 203 ? 8.555 8.648 16.656 1 96 203 PHE A CA 1
ATOM 1589 C C . PHE A 1 203 ? 9.797 9.117 17.422 1 96 203 PHE A C 1
ATOM 1591 O O . PHE A 1 203 ? 10.82 9.422 16.812 1 96 203 PHE A O 1
ATOM 1598 N N . ALA A 1 204 ? 9.695 9.117 18.672 1 93.62 204 ALA A N 1
ATOM 1599 C CA . ALA A 1 204 ? 10.781 9.602 19.531 1 93.62 204 ALA A CA 1
ATOM 1600 C C . ALA A 1 204 ? 12.023 8.719 19.391 1 93.62 204 ALA A C 1
ATOM 1602 O O . ALA A 1 204 ? 13.148 9.211 19.516 1 93.62 204 ALA A O 1
ATOM 1603 N N . SER A 1 205 ? 11.789 7.5 19.094 1 92.69 205 SER A N 1
ATOM 1604 C CA . SER A 1 205 ? 12.906 6.566 19 1 92.69 205 SER A CA 1
ATOM 1605 C C . SER A 1 205 ? 13.664 6.73 17.688 1 92.69 205 SER A C 1
ATOM 1607 O O . SER A 1 205 ? 14.789 6.25 17.547 1 92.69 205 SER A O 1
ATOM 1609 N N . MET A 1 206 ? 13.016 7.305 16.75 1 89.5 206 MET A N 1
ATOM 1610 C CA . MET A 1 206 ? 13.641 7.477 15.438 1 89.5 206 MET A CA 1
ATOM 1611 C C . MET A 1 206 ? 14.492 8.734 15.406 1 89.5 206 MET A C 1
ATOM 1613 O O . MET A 1 206 ? 15.211 8.977 14.43 1 89.5 206 MET A O 1
ATOM 1617 N N . ASN A 1 207 ? 14.398 9.562 16.312 1 76.38 207 ASN A N 1
ATOM 1618 C CA . ASN A 1 207 ? 15.141 10.82 16.359 1 76.38 207 ASN A CA 1
ATOM 1619 C C . ASN A 1 207 ? 16.172 10.82 17.5 1 76.38 207 ASN A C 1
ATOM 1621 O O . ASN A 1 207 ? 15.953 10.188 18.531 1 76.38 207 ASN A O 1
ATOM 1625 N N . MET B 1 1 ? -17.578 -73.875 82.688 1 21.91 1 MET B N 1
ATOM 1626 C CA . MET B 1 1 ? -17.891 -72.562 83.312 1 21.91 1 MET B CA 1
ATOM 1627 C C . MET B 1 1 ? -18.547 -71.625 82.312 1 21.91 1 MET B C 1
ATOM 1629 O O . MET B 1 1 ? -18.516 -71.812 81.125 1 21.91 1 MET B O 1
ATOM 1633 N N . ILE B 1 2 ? -18.344 -70.25 82.5 1 24.69 2 ILE B N 1
ATOM 1634 C CA . ILE B 1 2 ? -19.188 -69.062 82.625 1 24.69 2 ILE B CA 1
ATOM 1635 C C . ILE B 1 2 ? -19.281 -68.25 81.375 1 24.69 2 ILE B C 1
ATOM 1637 O O . ILE B 1 2 ? -19.719 -67.125 81.312 1 24.69 2 ILE B O 1
ATOM 1641 N N . PHE B 1 3 ? -18.797 -68.625 80.188 1 24.06 3 PHE B N 1
ATOM 1642 C CA . PHE B 1 3 ? -18.391 -67.562 79.312 1 24.06 3 PHE B CA 1
ATOM 1643 C C . PHE B 1 3 ? -19.609 -66.812 78.75 1 24.06 3 PHE B C 1
ATOM 1645 O O . PHE B 1 3 ? -19.469 -65.812 78.125 1 24.06 3 PHE B O 1
ATOM 1652 N N . MET B 1 4 ? -20.828 -67.375 78.562 1 32.47 4 MET B N 1
ATOM 1653 C CA . MET B 1 4 ? -21.453 -67 77.25 1 32.47 4 MET B CA 1
ATOM 1654 C C . MET B 1 4 ? -22.031 -65.562 77.375 1 32.47 4 MET B C 1
ATOM 1656 O O . MET B 1 4 ? -22.859 -65.312 78.25 1 32.47 4 MET B O 1
ATOM 1660 N N . ASN B 1 5 ? -21.234 -64.5 77 1 29.91 5 ASN B N 1
ATOM 1661 C CA . ASN B 1 5 ? -21.453 -63.031 76.875 1 29.91 5 ASN B CA 1
ATOM 1662 C C . ASN B 1 5 ? -22.766 -62.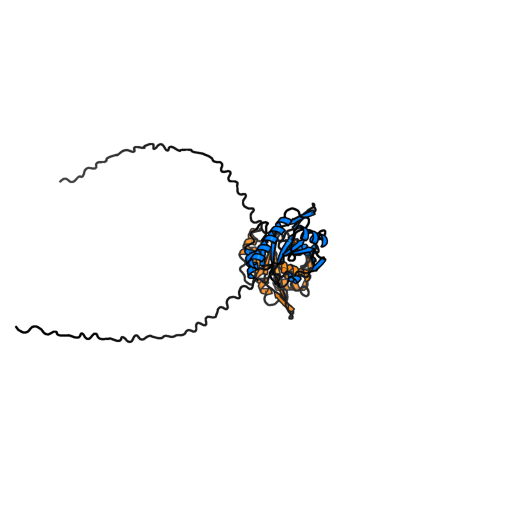719 76.125 1 29.91 5 ASN B C 1
ATOM 1664 O O . ASN B 1 5 ? -23.094 -63.375 75.125 1 29.91 5 ASN B O 1
ATOM 1668 N N . SER B 1 6 ? -23.734 -61.75 76.688 1 27.39 6 SER B N 1
ATOM 1669 C CA . SER B 1 6 ? -25.062 -61.188 76.562 1 27.39 6 SER B CA 1
ATOM 1670 C C . SER B 1 6 ? -25.125 -60.188 75.375 1 27.39 6 SER B C 1
ATOM 1672 O O . SER B 1 6 ? -24.25 -59.344 75.25 1 27.39 6 SER B O 1
ATOM 1674 N N . LYS B 1 7 ? -25.844 -60.344 74.188 1 32.03 7 LYS B N 1
ATOM 1675 C CA . LYS B 1 7 ? -26.281 -59.875 72.875 1 32.03 7 LYS B CA 1
ATOM 1676 C C . LYS B 1 7 ? -27.109 -58.594 73 1 32.03 7 LYS B C 1
ATOM 1678 O O . LYS B 1 7 ? -27.797 -58.188 72.062 1 32.03 7 LYS B O 1
ATOM 1683 N N . PHE B 1 8 ? -26.875 -57.469 74 1 26.38 8 PHE B N 1
ATOM 1684 C CA . PHE B 1 8 ? -27.938 -56.5 74.125 1 26.38 8 PHE B CA 1
ATOM 1685 C C . PHE B 1 8 ? -28.078 -55.656 72.875 1 26.38 8 PHE B C 1
ATOM 1687 O O . PHE B 1 8 ? -27.109 -55.094 72.375 1 26.38 8 PHE B O 1
ATOM 1694 N N . PHE B 1 9 ? -29.125 -55.75 71.938 1 27.91 9 PHE B N 1
ATOM 1695 C CA . PHE B 1 9 ? -29.688 -55.312 70.688 1 27.91 9 PHE B CA 1
ATOM 1696 C C . PHE B 1 9 ? -30.188 -53.875 70.75 1 27.91 9 PHE B C 1
ATOM 1698 O O . PHE B 1 9 ? -31.391 -53.656 70.875 1 27.91 9 PHE B O 1
ATOM 1705 N N . ILE B 1 10 ? -29.656 -52.844 71.5 1 28.09 10 ILE B N 1
ATOM 1706 C CA . ILE B 1 10 ? -30.453 -51.656 71.688 1 28.09 10 ILE B CA 1
ATOM 1707 C C . ILE B 1 10 ? -30.719 -50.969 70.375 1 28.09 10 ILE B C 1
ATOM 1709 O O . ILE B 1 10 ? -29.781 -50.688 69.625 1 28.09 10 ILE B O 1
ATOM 1713 N N . SER B 1 11 ? -31.984 -50.812 69.812 1 27.2 11 SER B N 1
ATOM 1714 C CA . SER B 1 11 ? -32.781 -50.375 68.688 1 27.2 11 SER B CA 1
ATOM 1715 C C . SER B 1 11 ? -32.844 -48.875 68.562 1 27.2 11 SER B C 1
ATOM 1717 O O . SER B 1 11 ? -33.75 -48.25 69.125 1 27.2 11 SER B O 1
ATOM 1719 N N . THR B 1 12 ? -31.875 -47.938 69.062 1 31.22 12 THR B N 1
ATOM 1720 C CA . THR B 1 12 ? -32.25 -46.562 69.25 1 31.22 12 THR B CA 1
ATOM 1721 C C . THR B 1 12 ? -32.719 -45.969 67.875 1 31.22 12 THR B C 1
ATOM 1723 O O . THR B 1 12 ? -31.984 -46.062 66.875 1 31.22 12 THR B O 1
ATOM 1726 N N . LEU B 1 13 ? -34.031 -45.438 67.688 1 27.66 13 LEU B N 1
ATOM 1727 C CA . LEU B 1 13 ? -35.062 -44.844 66.875 1 27.66 13 LEU B CA 1
ATOM 1728 C C . LEU B 1 13 ? -34.562 -43.531 66.25 1 27.66 13 LEU B C 1
ATOM 1730 O O . LEU B 1 13 ? -33.812 -42.812 66.875 1 27.66 13 LEU B O 1
ATOM 1734 N N . ILE B 1 14 ? -35.125 -42.969 64.938 1 29.8 14 ILE B N 1
ATOM 1735 C CA . ILE B 1 14 ? -35.094 -42.281 63.625 1 29.8 14 ILE B CA 1
ATOM 1736 C C . ILE B 1 14 ? -35.531 -40.844 63.781 1 29.8 14 ILE B C 1
ATOM 1738 O O . ILE B 1 14 ? -36.594 -40.438 63.281 1 29.8 14 ILE B O 1
ATOM 1742 N N . LEU B 1 15 ? -35.469 -40.125 64.938 1 26.56 15 LEU B N 1
ATOM 1743 C CA . LEU B 1 15 ? -36.281 -38.906 65.062 1 26.56 15 LEU B CA 1
ATOM 1744 C C . LEU B 1 15 ? -35.844 -37.906 64 1 26.56 15 LEU B C 1
ATOM 1746 O O . LEU B 1 15 ? -34.688 -37.469 64 1 26.56 15 LEU B O 1
ATOM 1750 N N . LEU B 1 16 ? -36.656 -37.594 62.844 1 28.66 16 LEU B N 1
ATOM 1751 C CA . LEU B 1 16 ? -36.812 -36.875 61.594 1 28.66 16 LEU B CA 1
ATOM 1752 C C . LEU B 1 16 ? -36.938 -35.375 61.844 1 28.66 16 LEU B C 1
ATOM 1754 O O . LEU B 1 16 ? -38 -34.875 62.156 1 28.66 16 LEU B O 1
ATOM 1758 N N . LEU B 1 17 ? -36.219 -34.719 62.812 1 29.95 17 LEU B N 1
ATOM 1759 C CA . LEU B 1 17 ? -36.531 -33.344 63.156 1 29.95 17 LEU B CA 1
ATOM 1760 C C . LEU B 1 17 ? -36.438 -32.438 61.969 1 29.95 17 LEU B C 1
ATOM 1762 O O . LEU B 1 17 ? -35.469 -32.469 61.219 1 29.95 17 LEU B O 1
ATOM 1766 N N . GLY B 1 18 ? -37.562 -31.656 61.531 1 30.53 18 GLY B N 1
ATOM 1767 C CA . GLY B 1 18 ? -38.219 -30.734 60.625 1 30.53 18 GLY B CA 1
ATOM 1768 C C . GLY B 1 18 ? -37.531 -29.406 60.5 1 30.53 18 GLY B C 1
ATOM 1769 O O . GLY B 1 18 ? -37.625 -28.562 61.375 1 30.53 18 GLY B O 1
ATOM 1770 N N . PHE B 1 19 ? -36.188 -29.25 60.406 1 34.25 19 PHE B N 1
ATOM 1771 C CA . PHE B 1 19 ? -35.625 -27.906 60.5 1 34.25 19 PHE B CA 1
ATOM 1772 C C . PHE B 1 19 ? -36.188 -27.016 59.375 1 34.25 19 PHE B C 1
ATOM 1774 O O . PHE B 1 19 ? -36.156 -27.391 58.219 1 34.25 19 PHE B O 1
ATOM 1781 N N . PHE B 1 20 ? -37.156 -26.078 59.688 1 33.06 20 PHE B N 1
ATOM 1782 C CA . PHE B 1 20 ? -37.906 -25.016 59.062 1 33.06 20 PHE B CA 1
ATOM 1783 C C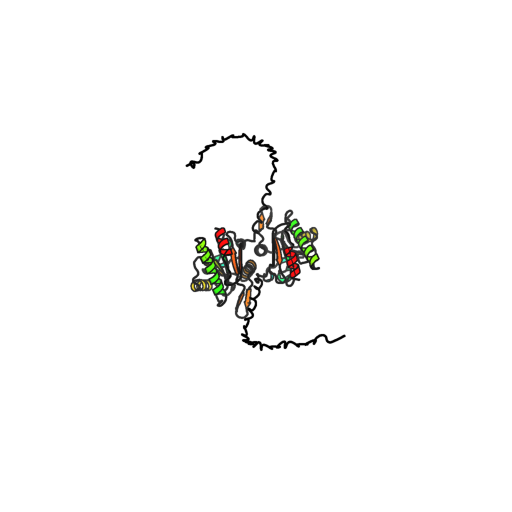 . PHE B 1 20 ? -36.969 -24.047 58.344 1 33.06 20 PHE B C 1
ATOM 1785 O O . PHE B 1 20 ? -36.156 -23.375 58.969 1 33.06 20 PHE B O 1
ATOM 1792 N N . SER B 1 21 ? -36.562 -24.328 57.062 1 31.33 21 SER B N 1
ATOM 1793 C CA . SER B 1 21 ? -35.75 -23.562 56.156 1 31.33 21 SER B CA 1
ATOM 1794 C C . SER B 1 21 ? -36.375 -22.203 55.844 1 31.33 21 SER B C 1
ATOM 1796 O O . SER B 1 21 ? -37.438 -22.125 55.219 1 31.33 21 SER B O 1
ATOM 1798 N N . PHE B 1 22 ? -36.375 -21.25 56.781 1 32.53 22 PHE B N 1
ATOM 1799 C CA . PHE B 1 22 ? -36.844 -19.891 56.469 1 32.53 22 PHE B CA 1
ATOM 1800 C C . PHE B 1 22 ? -36.156 -19.344 55.219 1 32.53 22 PHE B C 1
ATOM 1802 O O . PHE B 1 22 ? -34.938 -19.125 55.219 1 32.53 22 PHE B O 1
ATOM 1809 N N . THR B 1 23 ? -36.688 -19.656 54 1 31.23 23 THR B N 1
ATOM 1810 C CA . THR B 1 23 ? -36.312 -19.156 52.656 1 31.23 23 THR B CA 1
ATOM 1811 C C . THR B 1 23 ? -36.5 -17.656 52.562 1 31.23 23 THR B C 1
ATOM 1813 O O . THR B 1 23 ? -37.625 -17.172 52.719 1 31.23 23 THR B O 1
ATOM 1816 N N . CYS B 1 24 ? -35.781 -16.734 53.344 1 31.2 24 CYS B N 1
ATOM 1817 C CA . CYS B 1 24 ? -35.906 -15.312 53.062 1 31.2 24 CYS B CA 1
ATOM 1818 C C . CYS B 1 24 ? -35.75 -15.047 51.562 1 31.2 24 CYS B C 1
ATOM 1820 O O . CYS B 1 24 ? -34.719 -15.375 50.969 1 31.2 24 CYS B O 1
ATOM 1822 N N . ASP B 1 25 ? -36.906 -15.039 50.812 1 29.09 25 ASP B N 1
ATOM 1823 C CA . ASP B 1 25 ? -37.094 -14.703 49.406 1 29.09 25 ASP B CA 1
ATOM 1824 C C . ASP B 1 25 ? -36.656 -13.266 49.125 1 29.09 25 ASP B C 1
ATOM 1826 O O . ASP B 1 25 ? -37.5 -12.352 49.188 1 29.09 25 ASP B O 1
ATOM 1830 N N . ASP B 1 26 ? -35.812 -12.555 49.875 1 30.14 26 ASP B N 1
ATOM 1831 C CA . ASP B 1 26 ? -35.75 -11.156 49.438 1 30.14 26 ASP B CA 1
ATOM 1832 C C . ASP B 1 26 ? -35.406 -11.039 47.969 1 30.14 26 ASP B C 1
ATOM 1834 O O . ASP B 1 26 ? -34.344 -11.43 47.531 1 30.14 26 ASP B O 1
ATOM 1838 N N . HIS B 1 27 ? -36.406 -11.266 47.062 1 31.23 27 HIS B N 1
ATOM 1839 C CA . HIS B 1 27 ? -36.25 -11.094 45.625 1 31.23 27 HIS B CA 1
ATOM 1840 C C . HIS B 1 27 ? -35.938 -9.648 45.281 1 31.23 27 HIS B C 1
ATOM 1842 O O . HIS B 1 27 ? -36.094 -9.234 44.125 1 31.23 27 HIS B O 1
ATOM 1848 N N . ASN B 1 28 ? -35.406 -8.766 46.125 1 30.25 28 ASN B N 1
ATOM 1849 C CA . ASN B 1 28 ? -35.281 -7.457 45.469 1 30.25 28 ASN B CA 1
ATOM 1850 C C . ASN B 1 28 ? -34.594 -7.559 44.125 1 30.25 28 ASN B C 1
ATOM 1852 O O . ASN B 1 28 ? -33.438 -7.965 44.031 1 30.25 28 ASN B O 1
ATOM 1856 N N . SER B 1 29 ? -35.375 -7.922 43.094 1 30.86 29 SER B N 1
ATOM 1857 C CA . SER B 1 29 ? -35 -7.906 41.688 1 30.86 29 SER B CA 1
ATOM 1858 C C . SER B 1 29 ? -34.406 -6.555 41.281 1 30.86 29 SER B C 1
ATOM 1860 O O . SER B 1 29 ? -35.156 -5.574 41.156 1 30.86 29 SER B O 1
ATOM 1862 N N . SER B 1 30 ? -33.531 -5.906 42.062 1 31.5 30 SER B N 1
ATOM 1863 C CA . SER B 1 30 ? -33 -4.73 41.406 1 31.5 30 SER B CA 1
ATOM 1864 C C . SER B 1 30 ? -32.594 -5.047 39.969 1 31.5 30 SER B C 1
ATOM 1866 O O . SER B 1 30 ? -31.938 -6.047 39.688 1 31.5 30 SER B O 1
ATOM 1868 N N . SER B 1 31 ? -33.562 -4.766 39.062 1 31.38 31 SER B N 1
ATOM 1869 C CA . SER B 1 31 ? -33.312 -4.703 37.625 1 31.38 31 SER B CA 1
ATOM 1870 C C . SER B 1 31 ? -32.031 -3.975 37.281 1 31.38 31 SER B C 1
ATOM 1872 O O . SER B 1 31 ? -31.891 -2.771 37.531 1 31.38 31 SER B O 1
ATOM 1874 N N . SER B 1 32 ? -30.906 -4.453 37.875 1 32.28 32 SER B N 1
ATOM 1875 C CA . SER B 1 32 ? -29.703 -3.859 37.281 1 32.28 32 SER B CA 1
ATOM 1876 C C . SER B 1 32 ? -29.766 -3.852 35.75 1 32.28 32 SER B C 1
ATOM 1878 O O . SER B 1 32 ? -29.891 -4.906 35.125 1 32.28 32 SER B O 1
ATOM 1880 N N . HIS B 1 33 ? -30.531 -2.838 35.25 1 32.19 33 HIS B N 1
ATOM 1881 C CA . HIS B 1 33 ? -30.328 -2.539 33.812 1 32.19 33 HIS B CA 1
ATOM 1882 C C . HIS B 1 33 ? -28.844 -2.658 33.469 1 32.19 33 HIS B C 1
ATOM 1884 O O . HIS B 1 33 ? -28.016 -1.878 33.938 1 32.19 33 HIS B O 1
ATOM 1890 N N . HIS B 1 34 ? -28.344 -3.924 33.562 1 31.03 34 HIS B N 1
ATOM 1891 C CA . HIS B 1 34 ? -27.094 -4.113 32.844 1 31.03 34 HIS B CA 1
ATOM 1892 C C . HIS B 1 34 ? -27.109 -3.406 31.5 1 31.03 34 HIS B C 1
ATOM 1894 O O . HIS B 1 34 ? -27.906 -3.748 30.625 1 31.03 34 HIS B O 1
ATOM 1900 N N . HIS B 1 35 ? -27.031 -2.07 31.609 1 29.67 35 HIS B N 1
ATOM 1901 C CA . HIS B 1 35 ? -26.641 -1.509 30.312 1 29.67 35 HIS B CA 1
ATOM 1902 C C . HIS B 1 35 ? -25.688 -2.438 29.578 1 29.67 35 HIS B C 1
ATOM 1904 O O . HIS B 1 35 ? -24.625 -2.795 30.109 1 29.67 35 HIS B O 1
ATOM 1910 N N . GLU B 1 36 ? -26.297 -3.461 28.922 1 30.69 36 GLU B N 1
ATOM 1911 C CA . GLU B 1 36 ? -25.516 -4.176 27.922 1 30.69 36 GLU B CA 1
ATOM 1912 C C . GLU B 1 36 ? -24.469 -3.258 27.281 1 30.69 36 GLU B C 1
ATOM 1914 O O . GLU B 1 36 ? -24.828 -2.238 26.688 1 30.69 36 GLU B O 1
ATOM 1919 N N . HIS B 1 37 ? -23.422 -3.021 28.078 1 30.28 37 HIS B N 1
ATOM 1920 C CA . HIS B 1 37 ? -22.281 -2.516 27.312 1 30.28 37 HIS B CA 1
ATOM 1921 C C . HIS B 1 37 ? -22.266 -3.107 25.906 1 30.28 37 HIS B C 1
ATOM 1923 O O . HIS B 1 37 ? -22.203 -4.328 25.734 1 30.28 37 HIS B O 1
ATOM 1929 N N . GLU B 1 38 ? -23.156 -2.578 25.031 1 31.41 38 GLU B N 1
ATOM 1930 C CA . GLU B 1 38 ? -22.875 -2.938 23.641 1 31.41 38 GLU B CA 1
ATOM 1931 C C . GLU B 1 38 ? -21.391 -3.236 23.453 1 31.41 38 GLU B C 1
ATOM 1933 O O . GLU B 1 38 ? -20.531 -2.504 23.953 1 31.41 38 GLU B O 1
ATOM 1938 N N . PRO B 1 39 ? -21.078 -4.57 23.438 1 28.56 39 PRO B N 1
ATOM 1939 C CA . PRO B 1 39 ? -19.672 -4.809 23.141 1 28.56 39 PRO B CA 1
ATOM 1940 C C . PRO B 1 39 ? -19.031 -3.68 22.328 1 28.56 39 PRO B C 1
ATOM 1942 O O . PRO B 1 39 ? -19.703 -3.074 21.484 1 28.56 39 PRO B O 1
ATOM 1945 N N . LEU B 1 40 ? -18.219 -2.926 22.969 1 27.8 40 LEU B N 1
ATOM 1946 C CA . LEU B 1 40 ? -17.281 -2.158 22.156 1 27.8 40 LEU B CA 1
ATOM 1947 C C . LEU B 1 40 ? -17.203 -2.734 20.75 1 27.8 40 LEU B C 1
ATOM 1949 O O . LEU B 1 40 ? -17.188 -3.953 20.562 1 27.8 40 LEU B O 1
ATOM 1953 N N . LEU B 1 41 ? -17.891 -2.164 19.859 1 27.05 41 LEU B N 1
ATOM 1954 C CA . LEU B 1 41 ? -17.672 -2.479 18.453 1 27.05 41 LEU B CA 1
ATOM 1955 C C . LEU B 1 41 ? -16.328 -3.184 18.266 1 27.05 41 LEU B C 1
ATOM 1957 O O . LEU B 1 41 ? -15.312 -2.748 18.797 1 27.05 41 LEU B O 1
ATOM 1961 N N . ALA B 1 42 ? -16.359 -4.512 18.281 1 29.28 42 ALA B N 1
ATOM 1962 C CA . ALA B 1 42 ? -15.219 -5.227 17.703 1 29.28 42 ALA B CA 1
ATOM 1963 C C . ALA B 1 42 ? -14.336 -4.285 16.891 1 29.28 42 ALA B C 1
ATOM 1965 O O . ALA B 1 42 ? -14.828 -3.502 16.078 1 29.28 42 ALA B O 1
ATOM 1966 N N . ALA B 1 43 ? -13.273 -3.84 17.453 1 30.62 43 ALA B N 1
ATOM 1967 C CA . ALA B 1 43 ? -12.203 -3.236 16.672 1 30.62 43 ALA B CA 1
ATOM 1968 C C . ALA B 1 43 ? -12.352 -3.572 15.188 1 30.62 43 ALA B C 1
ATOM 1970 O O . ALA B 1 43 ? -12.141 -4.719 14.773 1 30.62 43 ALA B O 1
ATOM 1971 N N . SER B 1 44 ? -13.484 -3.178 14.539 1 32.81 44 SER B N 1
ATOM 1972 C CA . SER B 1 44 ? -13.664 -3.348 13.102 1 32.81 44 SER B CA 1
ATOM 1973 C C . SER B 1 44 ? -12.328 -3.477 12.383 1 32.81 44 SER B C 1
ATOM 1975 O O . SER B 1 44 ? -11.359 -2.805 12.742 1 32.81 44 SER B O 1
ATOM 1977 N N . GLU B 1 45 ? -12.047 -4.609 11.828 1 38.5 45 GLU B N 1
ATOM 1978 C CA . GLU B 1 45 ? -10.906 -4.867 10.953 1 38.5 45 GLU B CA 1
ATOM 1979 C C . GLU B 1 45 ? -10.492 -3.607 10.195 1 38.5 45 GLU B C 1
ATOM 1981 O O . GLU B 1 45 ? -11.344 -2.869 9.703 1 38.5 45 GLU B O 1
ATOM 1986 N N . PRO B 1 46 ? -9.508 -2.938 10.594 1 40.91 46 PRO B N 1
ATOM 1987 C CA . PRO B 1 46 ? -9.086 -1.758 9.836 1 40.91 46 PRO B CA 1
ATOM 1988 C C . PRO B 1 46 ? -9.5 -1.82 8.367 1 40.91 46 PRO B C 1
ATOM 1990 O O . PRO B 1 46 ? -9.305 -2.848 7.715 1 40.91 46 PRO B O 1
ATOM 1993 N N . ALA B 1 47 ? -10.742 -1.384 8.086 1 44.59 47 ALA B N 1
ATOM 1994 C CA . ALA B 1 47 ? -11.094 -1.244 6.672 1 44.59 47 ALA B CA 1
ATOM 1995 C C . ALA B 1 47 ? -9.898 -0.763 5.852 1 44.59 47 ALA B C 1
ATOM 1997 O O . ALA B 1 47 ? -9.398 0.344 6.066 1 44.59 47 ALA B O 1
ATOM 1998 N N . SER B 1 48 ? -8.922 -1.61 5.535 1 59.56 48 SER B N 1
ATOM 1999 C CA . SER B 1 48 ? -7.738 -1.351 4.727 1 59.56 48 SER B CA 1
ATOM 2000 C C . SER B 1 48 ? -8.109 -1.105 3.268 1 59.56 48 SER B C 1
ATOM 2002 O O . SER B 1 48 ? -9.18 -1.511 2.816 1 59.56 48 SER B O 1
ATOM 2004 N N . GLY B 1 49 ? -7.633 -0.11 2.645 1 75.38 49 GLY B N 1
ATOM 2005 C CA . GLY B 1 49 ? -7.734 0.059 1.203 1 75.38 49 GLY B CA 1
ATOM 2006 C C . GLY B 1 49 ? -7.699 -1.255 0.445 1 75.38 49 GLY B C 1
ATOM 2007 O O . GLY B 1 49 ? -7.02 -2.197 0.855 1 75.38 49 GLY B O 1
ATOM 2008 N N . SER B 1 50 ? -8.703 -1.341 -0.539 1 88.81 50 SER B N 1
ATOM 2009 C CA . SER B 1 50 ? -8.836 -2.561 -1.329 1 88.81 50 SER B CA 1
ATOM 2010 C C . SER B 1 50 ? -8.023 -2.479 -2.617 1 88.81 50 SER B C 1
ATOM 2012 O O . SER B 1 50 ? -8.133 -1.505 -3.365 1 88.81 50 SER B O 1
ATOM 2014 N N . LEU B 1 51 ? -7.23 -3.529 -2.818 1 92 51 LEU B N 1
ATOM 2015 C CA . LEU B 1 51 ? -6.484 -3.623 -4.066 1 92 51 LEU B CA 1
ATOM 2016 C C . LEU B 1 51 ? -7.422 -3.596 -5.266 1 92 51 LEU B C 1
ATOM 2018 O O . LEU B 1 51 ? -7.031 -3.182 -6.359 1 92 51 LEU B O 1
ATOM 2022 N N . MET B 1 52 ? -8.633 -3.912 -5.051 1 91.75 52 MET B N 1
ATOM 2023 C CA . MET B 1 52 ? -9.594 -4.066 -6.148 1 91.75 52 MET B 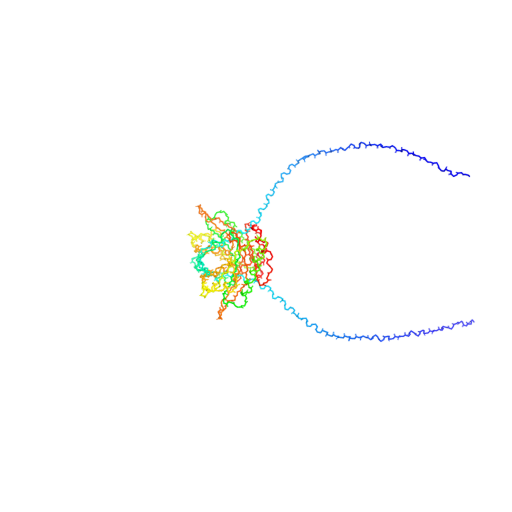CA 1
ATOM 2024 C C . MET B 1 52 ? -10.102 -2.709 -6.621 1 91.75 52 MET B C 1
ATOM 2026 O O . MET B 1 52 ? -10.719 -2.607 -7.68 1 91.75 52 MET B O 1
ATOM 2030 N N . GLU B 1 53 ? -9.82 -1.767 -5.863 1 86.31 53 GLU B N 1
ATOM 2031 C CA . GLU B 1 53 ? -10.242 -0.419 -6.23 1 86.31 53 GLU B CA 1
ATOM 2032 C C . GLU B 1 53 ? -9.242 0.234 -7.18 1 86.31 53 GLU B C 1
ATOM 2034 O O . GLU B 1 53 ? -9.523 1.289 -7.754 1 86.31 53 GLU B O 1
ATOM 2039 N N . LEU B 1 54 ? -8.133 -0.406 -7.289 1 88.75 54 LEU B N 1
ATOM 2040 C CA . LE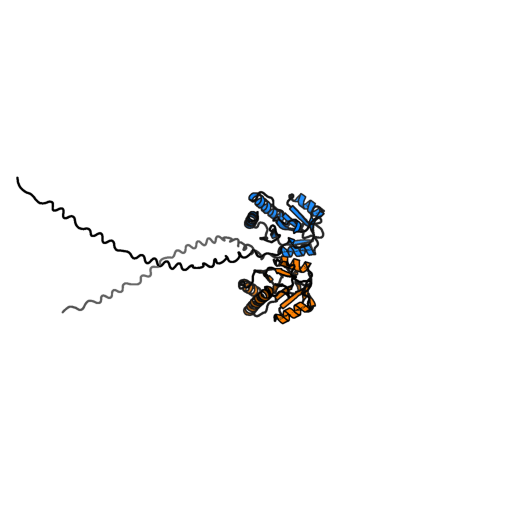U B 1 54 ? -7.145 0.109 -8.227 1 88.75 54 LEU B CA 1
ATOM 2041 C C . LEU B 1 54 ? -7.527 -0.238 -9.664 1 88.75 54 LEU B C 1
ATOM 2043 O O . LEU B 1 54 ? -8 -1.344 -9.938 1 88.75 54 LEU B O 1
ATOM 2047 N N . LYS B 1 55 ? -7.297 0.709 -10.578 1 87.75 55 LYS B N 1
ATOM 2048 C CA . LYS B 1 55 ? -7.715 0.53 -11.969 1 87.75 55 LYS B CA 1
ATOM 2049 C C . LYS B 1 55 ? -6.531 0.134 -12.852 1 87.75 55 LYS B C 1
ATOM 2051 O O . LYS B 1 55 ? -6.664 0.061 -14.07 1 87.75 55 LYS B O 1
ATOM 2056 N N . ASN B 1 56 ? -5.461 -0.125 -12.266 1 91.69 56 ASN B N 1
ATOM 2057 C CA . ASN B 1 56 ? -4.293 -0.543 -13.039 1 91.69 56 ASN B CA 1
ATOM 2058 C C . ASN B 1 56 ? -4.574 -1.817 -13.828 1 91.69 56 ASN B C 1
ATOM 2060 O O . ASN B 1 56 ? -5.352 -2.668 -13.391 1 91.69 56 ASN B O 1
ATOM 2064 N N . GLN B 1 57 ? -3.881 -1.842 -14.977 1 96.19 57 GLN B N 1
ATOM 2065 C CA . GLN B 1 57 ? -4.031 -3.006 -15.844 1 96.19 57 GLN B CA 1
ATOM 2066 C C . GLN B 1 57 ? -2.74 -3.816 -15.906 1 96.19 57 GLN B C 1
ATOM 2068 O O . GLN B 1 57 ? -1.646 -3.248 -15.953 1 96.19 57 GLN B O 1
ATOM 2073 N N . TRP B 1 58 ? -2.932 -5.137 -15.977 1 98.44 58 TRP B N 1
ATOM 2074 C CA . TRP B 1 58 ? -1.839 -6.102 -16.016 1 98.44 58 TRP B CA 1
ATOM 2075 C C . TRP B 1 58 ? -2.021 -7.086 -17.172 1 98.44 58 TRP B C 1
ATOM 2077 O O . TRP B 1 58 ? -3.152 -7.434 -17.516 1 98.44 58 TRP B O 1
ATOM 2087 N N . SER B 1 59 ? -0.93 -7.527 -17.703 1 98.88 59 SER B N 1
ATOM 2088 C CA . SER B 1 59 ? -0.966 -8.609 -18.672 1 98.88 59 SER B CA 1
ATOM 2089 C C . SER B 1 59 ? -0.594 -9.945 -18.031 1 98.88 59 SER B C 1
ATOM 2091 O O . SER B 1 59 ? 0.444 -10.055 -17.375 1 98.88 59 SER B O 1
ATOM 2093 N N . THR B 1 60 ? -1.45 -10.977 -18.312 1 98.88 60 THR B N 1
ATOM 2094 C CA . THR B 1 60 ? -1.16 -12.305 -17.781 1 98.88 60 THR B CA 1
ATOM 2095 C C . THR B 1 60 ? -0.164 -13.039 -18.688 1 98.88 60 THR B C 1
ATOM 2097 O O . THR B 1 60 ? 0.165 -12.562 -19.766 1 98.88 60 THR B O 1
ATOM 2100 N N . GLU B 1 61 ? 0.213 -14.195 -18.172 1 98.88 61 GLU B N 1
ATOM 2101 C CA . GLU B 1 61 ? 1.125 -15.055 -18.938 1 98.88 61 GLU B CA 1
ATOM 2102 C C . GLU B 1 61 ? 0.486 -15.531 -20.234 1 98.88 61 GLU B C 1
ATOM 2104 O O . GLU B 1 61 ? 1.186 -15.953 -21.156 1 98.88 61 GLU B O 1
ATOM 2109 N N . ASP B 1 62 ? -0.785 -15.445 -20.359 1 98.25 62 ASP B N 1
ATOM 2110 C CA . ASP B 1 62 ? -1.483 -15.844 -21.578 1 98.25 62 ASP B CA 1
ATOM 2111 C C . ASP B 1 62 ? -1.813 -14.633 -22.438 1 98.25 62 ASP B C 1
ATOM 2113 O O . ASP B 1 62 ? -2.516 -14.75 -23.453 1 98.25 62 ASP B O 1
ATOM 2117 N N . GLY B 1 63 ? -1.43 -13.484 -21.969 1 98.31 63 GLY B N 1
ATOM 2118 C CA . GLY B 1 63 ? -1.61 -12.281 -22.766 1 98.31 63 GLY B CA 1
ATOM 2119 C C . GLY B 1 63 ? -2.943 -11.602 -22.516 1 98.31 63 GLY B C 1
ATOM 2120 O O . GLY B 1 63 ? -3.32 -10.688 -23.25 1 98.31 63 GLY B O 1
ATOM 2121 N N . LYS B 1 64 ? -3.637 -12.062 -21.562 1 98.5 64 LYS B N 1
ATOM 2122 C CA . LYS B 1 64 ? -4.898 -11.422 -21.203 1 98.5 64 LYS B CA 1
ATOM 2123 C C . LYS B 1 64 ? -4.668 -10.195 -20.328 1 98.5 64 LYS B C 1
ATOM 2125 O O . LYS B 1 64 ? -3.805 -10.211 -19.438 1 98.5 64 LYS B O 1
ATOM 2130 N N . VAL B 1 65 ? -5.465 -9.148 -20.562 1 98.56 65 VAL B N 1
ATOM 2131 C CA . VAL B 1 65 ? -5.402 -7.953 -19.734 1 98.56 65 VAL B CA 1
ATOM 2132 C C . VAL B 1 65 ? -6.359 -8.094 -18.547 1 98.56 65 VAL B C 1
ATOM 2134 O O . VAL B 1 65 ? -7.543 -8.406 -18.734 1 98.56 65 VAL B O 1
ATOM 2137 N N . VAL B 1 66 ? -5.859 -7.852 -17.328 1 98.38 66 VAL B N 1
ATOM 2138 C CA . VAL B 1 66 ? -6.676 -8.023 -16.141 1 98.38 66 VAL B CA 1
ATOM 2139 C C . VAL B 1 66 ? -6.391 -6.891 -15.156 1 98.38 66 VAL B C 1
ATOM 2141 O O . VAL B 1 66 ? -5.406 -6.164 -15.297 1 98.38 66 VAL B O 1
ATOM 2144 N N . SER B 1 67 ? -7.301 -6.695 -14.211 1 97.19 67 SER B N 1
ATOM 2145 C CA . SER B 1 67 ? -7.121 -5.914 -12.992 1 97.19 67 SER B CA 1
ATOM 2146 C C . SER B 1 67 ? -7.363 -6.77 -11.75 1 97.19 67 SER B C 1
ATOM 2148 O O . SER B 1 67 ? -7.805 -7.914 -11.852 1 97.19 67 SER B O 1
ATOM 2150 N N . PHE B 1 68 ? -7.031 -6.207 -10.641 1 96.5 68 PHE B N 1
ATOM 2151 C CA . PHE B 1 68 ? -7.188 -7.012 -9.438 1 96.5 68 PHE B CA 1
ATOM 2152 C C . PHE B 1 68 ? -8.664 -7.266 -9.141 1 96.5 68 PHE B C 1
ATOM 2154 O O . PHE B 1 68 ? -9 -8.18 -8.391 1 96.5 68 PHE B O 1
ATOM 2161 N N . ALA B 1 69 ? -9.547 -6.5 -9.711 1 95.44 69 ALA B N 1
ATOM 2162 C CA . ALA B 1 69 ? -10.984 -6.727 -9.57 1 95.44 69 ALA B CA 1
ATOM 2163 C C . ALA B 1 69 ? -11.375 -8.094 -10.125 1 95.44 69 ALA B C 1
ATOM 2165 O O . ALA B 1 69 ? -12.438 -8.625 -9.781 1 95.44 69 ALA B O 1
ATOM 2166 N N . ASN B 1 70 ? -10.586 -8.633 -10.969 1 97.19 70 ASN B N 1
ATOM 2167 C CA . ASN B 1 70 ? -10.852 -9.938 -11.555 1 97.19 70 ASN B CA 1
ATOM 2168 C C . ASN B 1 70 ? -10.844 -11.039 -10.5 1 97.19 70 ASN B C 1
ATOM 2170 O O . ASN B 1 70 ? -11.32 -12.148 -10.75 1 97.19 70 ASN B O 1
ATOM 2174 N N . TRP B 1 71 ? -10.297 -10.781 -9.344 1 96.81 71 TRP B N 1
ATOM 2175 C CA . TRP B 1 71 ? -10.219 -11.797 -8.305 1 96.81 71 TRP B CA 1
ATOM 2176 C C . TRP B 1 71 ? -11.219 -11.508 -7.188 1 96.81 71 TRP B C 1
ATOM 2178 O O . TRP B 1 71 ? -11.148 -12.109 -6.109 1 96.81 71 TRP B O 1
ATOM 2188 N N . LYS B 1 72 ? -12.125 -10.547 -7.453 1 95.56 72 LYS B N 1
ATOM 2189 C CA . LYS B 1 72 ? -13.164 -10.258 -6.469 1 95.56 72 LYS B CA 1
ATOM 2190 C C . LYS B 1 72 ? -13.93 -11.523 -6.098 1 95.56 72 LYS B C 1
ATOM 2192 O O . LYS B 1 72 ? -14.258 -12.336 -6.965 1 95.56 72 LYS B O 1
ATOM 2197 N N . GLY B 1 73 ? -14.219 -11.68 -4.781 1 95.62 73 GLY B N 1
ATOM 2198 C CA . GLY B 1 73 ? -15.039 -12.781 -4.309 1 95.62 73 GLY B CA 1
ATOM 2199 C C . GLY B 1 73 ? -14.227 -13.984 -3.869 1 95.62 73 GLY B C 1
ATOM 2200 O O . GLY B 1 73 ? -14.766 -14.938 -3.303 1 95.62 73 GLY B O 1
ATOM 2201 N N . LYS B 1 74 ? -12.945 -13.945 -4.141 1 94.56 74 LYS B N 1
ATOM 2202 C CA . LYS B 1 74 ? -12.07 -15.039 -3.74 1 94.56 74 LYS B CA 1
ATOM 2203 C C . LYS B 1 74 ? -10.781 -14.516 -3.109 1 94.56 74 LYS B C 1
ATOM 2205 O O . LYS B 1 74 ? -10.141 -13.609 -3.652 1 94.56 74 LYS B O 1
ATOM 2210 N N . PRO B 1 75 ? -10.422 -15.164 -1.996 1 96.5 75 PRO B N 1
ATOM 2211 C CA . PRO B 1 75 ? -9.117 -14.797 -1.457 1 96.5 75 PRO B CA 1
ATOM 2212 C C . PRO B 1 75 ? -7.961 -15.227 -2.361 1 96.5 75 PRO B C 1
ATOM 2214 O O . PRO B 1 75 ? -8.094 -16.188 -3.123 1 96.5 75 PRO B O 1
ATOM 2217 N N . PHE B 1 76 ? -6.859 -14.508 -2.252 1 97.44 76 PHE B N 1
ATOM 2218 C CA . PHE B 1 76 ? -5.715 -14.859 -3.082 1 97.44 76 PHE B CA 1
ATOM 2219 C C . PHE B 1 76 ? -4.41 -14.477 -2.396 1 97.44 76 PHE B C 1
ATOM 2221 O O . PHE B 1 76 ? -4.387 -13.586 -1.543 1 97.44 76 PHE B O 1
ATOM 2228 N N . LEU B 1 77 ? -3.367 -15.234 -2.742 1 98.06 77 LEU B N 1
ATOM 2229 C CA . LEU B 1 77 ? -1.992 -14.914 -2.367 1 98.06 77 LEU B CA 1
ATOM 2230 C C . LEU B 1 77 ? -1.304 -14.102 -3.461 1 98.06 77 LEU B C 1
ATOM 2232 O O . LEU B 1 77 ? -1.505 -14.359 -4.648 1 98.06 77 LEU B O 1
ATOM 2236 N N . ILE B 1 78 ? -0.5 -13.125 -2.988 1 98.06 78 ILE B N 1
ATOM 2237 C CA . ILE B 1 78 ? 0.272 -12.383 -3.973 1 98.06 78 ILE B CA 1
ATOM 2238 C C . ILE B 1 78 ? 1.702 -12.195 -3.475 1 98.06 78 ILE B C 1
ATOM 2240 O O . ILE B 1 78 ? 1.93 -12.008 -2.275 1 98.06 78 ILE B O 1
ATOM 2244 N N . SER B 1 79 ? 2.58 -12.305 -4.363 1 97.94 79 SER B N 1
ATOM 2245 C CA . SER B 1 79 ? 3.967 -11.891 -4.168 1 97.94 79 SER B CA 1
ATOM 2246 C C . SER B 1 79 ? 4.547 -11.297 -5.445 1 97.94 79 SER B C 1
ATOM 2248 O O . SER B 1 79 ? 3.85 -11.172 -6.453 1 97.94 79 SER B O 1
ATOM 2250 N N . MET B 1 80 ? 5.805 -10.82 -5.289 1 98.06 80 MET B N 1
ATOM 2251 C CA . MET B 1 80 ? 6.48 -10.281 -6.461 1 98.06 80 MET B CA 1
ATOM 2252 C C . MET B 1 80 ? 7.793 -11.008 -6.719 1 98.06 80 MET B C 1
ATOM 2254 O O . MET B 1 80 ? 8.383 -11.578 -5.801 1 98.06 80 MET B O 1
ATOM 2258 N N . PHE B 1 81 ? 8.156 -11.023 -8.023 1 98.5 81 PHE B N 1
ATOM 2259 C CA . PHE B 1 81 ? 9.297 -11.797 -8.5 1 98.5 81 PHE B CA 1
ATOM 2260 C C . PHE B 1 81 ? 9.805 -11.258 -9.828 1 98.5 81 PHE B C 1
ATOM 2262 O O . PHE B 1 81 ? 9.305 -10.242 -10.328 1 98.5 81 PHE B O 1
ATOM 2269 N N . TYR B 1 82 ? 10.836 -11.852 -10.352 1 98.62 82 TYR B N 1
ATOM 2270 C CA . TYR B 1 82 ? 11.172 -11.703 -11.766 1 98.62 82 TYR B CA 1
ATOM 2271 C C . TYR B 1 82 ? 11.742 -13 -12.336 1 98.62 82 TYR B C 1
ATOM 2273 O O . TYR B 1 82 ? 12.445 -13.727 -11.633 1 98.62 82 TYR B O 1
ATOM 2281 N N . ALA B 1 83 ? 11.414 -13.297 -13.531 1 98.44 83 ALA B N 1
ATOM 2282 C CA . ALA B 1 83 ? 11.531 -14.633 -14.109 1 98.44 83 ALA B CA 1
ATOM 2283 C C . ALA B 1 83 ? 13 -15.039 -14.25 1 98.44 83 ALA B C 1
ATOM 2285 O O . ALA B 1 83 ? 13.328 -16.234 -14.18 1 98.44 83 ALA B O 1
ATOM 2286 N N . SER B 1 84 ? 13.859 -14.102 -14.453 1 97.69 84 SER B N 1
ATOM 2287 C CA . SER B 1 84 ? 15.258 -14.43 -14.719 1 97.69 84 SER B CA 1
ATOM 2288 C C . SER B 1 84 ? 16.047 -14.586 -13.43 1 97.69 84 SER B C 1
ATOM 2290 O O . SER B 1 84 ? 17.25 -14.82 -13.461 1 97.69 84 SER B O 1
ATOM 2292 N N . CYS B 1 85 ? 15.422 -14.422 -12.375 1 97 85 CYS B N 1
ATOM 2293 C CA . CYS B 1 85 ? 16.125 -14.594 -11.109 1 97 85 CYS B CA 1
ATOM 2294 C C . CYS B 1 85 ? 16.516 -16.047 -10.898 1 97 85 CYS B C 1
ATOM 2296 O O . CYS B 1 85 ? 15.703 -16.953 -11.07 1 97 85 CYS B O 1
ATOM 2298 N N . ILE B 1 86 ? 17.703 -16.281 -10.359 1 93.44 86 ILE B N 1
ATOM 2299 C CA . ILE B 1 86 ? 18.188 -17.656 -10.242 1 93.44 86 ILE B CA 1
ATOM 2300 C C . ILE B 1 86 ? 18.469 -17.969 -8.773 1 93.44 86 ILE B C 1
ATOM 2302 O O . ILE B 1 86 ? 18.938 -19.062 -8.445 1 93.44 86 ILE B O 1
ATOM 2306 N N . SER B 1 87 ? 18.266 -17.078 -7.906 1 92.56 87 SER B N 1
ATOM 2307 C CA . SER B 1 87 ? 18.672 -17.266 -6.52 1 92.56 87 SER B CA 1
ATOM 2308 C C . SER B 1 87 ? 17.469 -17.297 -5.586 1 92.56 87 SER B C 1
ATOM 2310 O O . SER B 1 87 ? 16.938 -18.375 -5.281 1 92.56 87 SER B O 1
ATOM 2312 N N . ILE B 1 88 ? 16.906 -16.203 -5.254 1 92.69 88 ILE B N 1
ATOM 2313 C CA . ILE B 1 88 ? 15.938 -16.125 -4.164 1 92.69 88 ILE B CA 1
ATOM 2314 C C . ILE B 1 88 ? 14.531 -16.406 -4.691 1 92.69 88 ILE B C 1
ATOM 2316 O O . ILE B 1 88 ? 13.695 -16.953 -3.98 1 92.69 88 ILE B O 1
ATOM 2320 N N . CYS B 1 89 ? 14.227 -16.094 -5.914 1 95.75 89 CYS B N 1
ATOM 2321 C CA . CYS B 1 89 ? 12.859 -16.141 -6.406 1 95.75 89 CYS B CA 1
ATOM 2322 C C . CYS B 1 89 ? 12.367 -17.578 -6.531 1 95.75 89 CYS B C 1
ATOM 2324 O O . CYS B 1 89 ? 11.242 -17.891 -6.148 1 95.75 89 CYS B O 1
ATOM 2326 N N . PRO B 1 90 ? 13.156 -18.469 -7.047 1 96.31 90 PRO B N 1
ATOM 2327 C CA . PRO B 1 90 ? 12.688 -19.859 -7.066 1 96.31 90 PRO B CA 1
ATOM 2328 C C . PRO B 1 90 ? 12.352 -20.391 -5.672 1 96.31 90 PRO B C 1
ATOM 2330 O O . PRO B 1 90 ? 11.391 -21.141 -5.508 1 96.31 90 PRO B O 1
ATOM 2333 N N . ARG B 1 91 ? 13.055 -20.016 -4.719 1 95.56 91 ARG B N 1
ATOM 2334 C CA . ARG B 1 91 ? 12.758 -20.422 -3.348 1 95.56 91 ARG B CA 1
ATOM 2335 C C . ARG B 1 91 ? 11.461 -19.781 -2.857 1 95.56 91 ARG B C 1
ATOM 2337 O O . ARG B 1 91 ? 10.648 -20.438 -2.205 1 95.56 91 ARG B O 1
ATOM 2344 N N . LEU B 1 92 ? 11.281 -18.5 -3.123 1 97.12 92 LEU B N 1
ATOM 2345 C CA . LEU B 1 92 ? 10.047 -17.812 -2.773 1 97.12 92 LEU B CA 1
ATOM 2346 C C . LEU B 1 92 ? 8.836 -18.5 -3.404 1 97.12 92 LEU B C 1
ATOM 2348 O O . LEU B 1 92 ? 7.816 -18.703 -2.742 1 97.12 92 LEU B O 1
ATOM 2352 N N . VAL B 1 93 ? 8.977 -18.875 -4.656 1 97.81 93 VAL B N 1
ATOM 2353 C CA . VAL B 1 93 ? 7.895 -19.547 -5.379 1 97.81 93 VAL B CA 1
ATOM 2354 C C . VAL B 1 93 ? 7.613 -20.906 -4.75 1 97.81 93 VAL B C 1
ATOM 2356 O O . VAL B 1 93 ? 6.453 -21.281 -4.57 1 97.81 93 VAL B O 1
ATOM 2359 N N . THR B 1 94 ? 8.68 -21.562 -4.375 1 96.44 94 THR B N 1
ATOM 2360 C CA . THR B 1 94 ? 8.508 -22.844 -3.695 1 96.44 94 THR B CA 1
ATOM 2361 C C . THR B 1 94 ? 7.777 -22.656 -2.367 1 96.44 94 THR B C 1
ATOM 2363 O O . THR B 1 94 ? 6.902 -23.453 -2.018 1 96.44 94 THR B O 1
ATOM 2366 N N . ASP B 1 95 ? 8.133 -21.656 -1.659 1 96.69 95 ASP B N 1
ATOM 2367 C CA . ASP B 1 95 ? 7.445 -21.359 -0.41 1 96.69 95 ASP B CA 1
ATOM 2368 C C . ASP B 1 95 ? 5.961 -21.078 -0.653 1 96.69 95 ASP B C 1
ATOM 2370 O O . ASP B 1 95 ? 5.105 -21.562 0.095 1 96.69 95 ASP B O 1
ATOM 2374 N N . LEU B 1 96 ? 5.668 -20.359 -1.66 1 97.75 96 LEU B N 1
ATOM 2375 C CA . LEU B 1 96 ? 4.285 -20.062 -2.029 1 97.75 96 LEU B CA 1
ATOM 2376 C C . LEU B 1 96 ? 3.537 -21.344 -2.377 1 97.75 96 LEU B C 1
ATOM 2378 O O . LEU B 1 96 ? 2.375 -21.516 -1.999 1 97.75 96 LEU B O 1
ATOM 2382 N N . GLU B 1 97 ? 4.215 -22.172 -3.076 1 97 97 GLU B N 1
ATOM 2383 C CA . GLU B 1 97 ? 3.604 -23.453 -3.412 1 97 97 GLU B CA 1
ATOM 2384 C C . GLU B 1 97 ? 3.26 -24.25 -2.154 1 97 97 GLU B C 1
ATOM 2386 O O . GLU B 1 97 ? 2.188 -24.844 -2.068 1 97 97 GLU B O 1
ATOM 2391 N N . GLN B 1 98 ? 4.137 -24.25 -1.242 1 96 98 GLN B N 1
ATOM 2392 C CA . GLN B 1 98 ? 3.904 -24.969 0.006 1 96 98 GLN B CA 1
ATOM 2393 C C . GLN B 1 98 ? 2.717 -24.375 0.766 1 96 98 GLN B C 1
ATOM 2395 O O . GLN B 1 98 ? 1.877 -25.125 1.281 1 96 98 GLN B O 1
ATOM 2400 N N . VAL B 1 99 ? 2.672 -23.109 0.853 1 97.06 99 VAL B N 1
ATOM 2401 C CA . VAL B 1 99 ? 1.544 -22.438 1.499 1 97.06 99 VAL B CA 1
ATOM 2402 C C . VAL B 1 99 ? 0.244 -22.828 0.8 1 97.06 99 VAL B C 1
ATOM 2404 O O . VAL B 1 99 ? -0.74 -23.188 1.456 1 97.06 99 VAL B O 1
ATOM 2407 N N . ALA B 1 100 ? 0.262 -22.812 -0.515 1 97.31 100 ALA B N 1
ATOM 2408 C CA . ALA B 1 100 ? -0.92 -23.156 -1.305 1 97.31 100 ALA B CA 1
ATOM 2409 C C . ALA B 1 100 ? -1.353 -24.594 -1.064 1 97.31 100 ALA B C 1
ATOM 2411 O O . ALA B 1 100 ? -2.547 -24.875 -0.939 1 97.31 100 ALA B O 1
ATOM 2412 N N . LYS B 1 101 ? -0.448 -25.453 -0.98 1 96.62 101 LYS B N 1
ATOM 2413 C CA . LYS B 1 101 ? -0.746 -26.859 -0.732 1 96.62 101 LYS B CA 1
ATOM 2414 C C . LYS B 1 101 ? -1.369 -27.062 0.646 1 96.62 101 LYS B C 1
ATOM 2416 O O . LYS B 1 101 ? -2.32 -27.828 0.8 1 96.62 101 LYS B O 1
ATOM 2421 N N . LYS B 1 102 ? -0.812 -26.422 1.573 1 96.5 102 LYS B N 1
ATOM 2422 C CA . LYS B 1 102 ? -1.364 -26.516 2.922 1 96.5 102 LYS B CA 1
ATOM 2423 C C . LYS B 1 102 ? -2.793 -25.984 2.967 1 96.5 102 LYS B C 1
ATOM 2425 O O . LYS B 1 102 ? -3.664 -26.578 3.602 1 96.5 102 LYS B O 1
ATOM 2430 N N . ILE B 1 103 ? -2.992 -24.906 2.322 1 97 103 ILE B N 1
ATOM 2431 C CA . ILE B 1 103 ? -4.332 -24.328 2.248 1 97 103 ILE B CA 1
ATOM 2432 C C . ILE B 1 103 ? -5.281 -25.328 1.587 1 97 103 ILE B C 1
ATOM 2434 O O . ILE B 1 103 ? -6.391 -25.562 2.078 1 97 103 ILE B O 1
ATOM 2438 N N . GLN B 1 104 ? -4.84 -25.875 0.502 1 96.56 104 GLN B N 1
ATOM 2439 C CA . GLN B 1 104 ? -5.668 -26.844 -0.21 1 96.56 104 GLN B CA 1
ATOM 2440 C C . GLN B 1 104 ? -5.992 -28.047 0.672 1 96.56 104 GLN B C 1
ATOM 2442 O O . GLN B 1 104 ? -7.121 -28.547 0.668 1 96.56 104 GLN B O 1
ATOM 2447 N N . SER B 1 105 ? -5.039 -28.438 1.381 1 95.88 105 SER B N 1
ATOM 2448 C CA . SER B 1 105 ? -5.238 -29.578 2.273 1 95.88 105 SER B CA 1
ATOM 2449 C C . SER B 1 105 ? -6.258 -29.266 3.359 1 95.88 105 SER B C 1
ATOM 2451 O O . SER B 1 105 ? -7.066 -30.109 3.73 1 95.88 105 SER B O 1
ATOM 2453 N N . GLU B 1 106 ? -6.258 -28.109 3.779 1 94.62 106 GLU B N 1
ATOM 2454 C CA . GLU B 1 106 ? -7.117 -27.703 4.887 1 94.62 106 GLU B CA 1
ATOM 2455 C C . GLU B 1 106 ? -8.516 -27.344 4.395 1 94.62 106 GLU B C 1
ATOM 2457 O O . GLU B 1 106 ? -9.5 -27.547 5.109 1 94.62 106 GLU B O 1
ATOM 2462 N N . THR B 1 107 ? -8.648 -26.828 3.242 1 94.56 107 THR B N 1
ATOM 2463 C CA . THR B 1 107 ? -9.922 -26.25 2.822 1 94.56 107 THR B CA 1
ATOM 2464 C C . THR B 1 107 ? -10.531 -27.047 1.679 1 94.56 107 THR B C 1
ATOM 2466 O O . THR B 1 107 ? -11.703 -26.875 1.348 1 94.56 107 THR B O 1
ATOM 2469 N N . GLY B 1 108 ? -9.766 -27.828 1.028 1 94 108 GLY B N 1
ATOM 2470 C CA . GLY B 1 108 ? -10.219 -28.594 -0.113 1 94 108 GLY B CA 1
ATOM 2471 C C . GLY B 1 108 ? -10.125 -27.844 -1.426 1 94 108 GLY B C 1
ATOM 2472 O O . GLY B 1 108 ? -10.438 -28.391 -2.484 1 94 108 GLY B O 1
ATOM 2473 N N . LYS B 1 109 ? -9.703 -26.609 -1.403 1 92.5 109 LYS B N 1
ATOM 2474 C CA . LYS B 1 109 ? -9.625 -25.781 -2.607 1 92.5 109 LYS B CA 1
ATOM 2475 C C . LYS B 1 109 ? -8.25 -25.125 -2.736 1 92.5 109 LYS B C 1
ATOM 2477 O O . LYS B 1 109 ? -7.727 -24.578 -1.766 1 92.5 109 LYS B O 1
ATOM 2482 N N . ALA B 1 110 ? -7.719 -25.219 -3.963 1 95.44 110 ALA B N 1
ATOM 2483 C CA . ALA B 1 110 ? -6.473 -24.5 -4.227 1 95.44 110 ALA B CA 1
ATOM 2484 C C . ALA B 1 110 ? -6.707 -23 -4.273 1 95.44 110 ALA B C 1
ATOM 2486 O O . ALA B 1 110 ? -7.582 -22.516 -5 1 95.44 110 ALA B O 1
ATOM 2487 N N . PRO B 1 111 ? -5.957 -22.281 -3.562 1 97.81 111 PRO B N 1
ATOM 2488 C CA . PRO B 1 111 ? -6.129 -20.828 -3.623 1 97.81 111 PRO B CA 1
ATOM 2489 C C . PRO B 1 111 ? -5.582 -20.219 -4.914 1 97.81 111 PRO B C 1
ATOM 2491 O O . PRO B 1 111 ? -4.707 -20.812 -5.555 1 97.81 111 PRO B O 1
ATOM 2494 N N . ASN B 1 112 ? -6.125 -19.078 -5.273 1 98.25 112 ASN B N 1
ATOM 2495 C CA . ASN B 1 112 ? -5.484 -18.281 -6.312 1 98.25 112 ASN B CA 1
ATOM 2496 C C . ASN B 1 112 ? -4.137 -17.734 -5.848 1 98.25 112 ASN B C 1
ATOM 2498 O O . ASN B 1 112 ? -4.016 -17.266 -4.719 1 98.25 112 ASN B O 1
ATOM 2502 N N . VAL B 1 113 ? -3.123 -17.875 -6.672 1 98.75 113 VAL B N 1
ATOM 2503 C CA . VAL B 1 113 ? -1.795 -17.344 -6.402 1 98.75 113 VAL B CA 1
ATOM 2504 C C . VAL B 1 113 ? -1.364 -16.422 -7.547 1 98.75 113 VAL B C 1
ATOM 2506 O O . VAL B 1 113 ? -1.379 -16.828 -8.711 1 98.75 113 VAL B O 1
ATOM 2509 N N . ILE B 1 114 ? -1.01 -15.211 -7.172 1 98.81 114 ILE B N 1
ATOM 2510 C CA . ILE B 1 114 ? -0.619 -14.211 -8.156 1 98.81 114 ILE B CA 1
ATOM 2511 C C . ILE B 1 114 ? 0.845 -13.828 -7.953 1 98.81 114 ILE B C 1
ATOM 2513 O O . ILE B 1 114 ? 1.257 -13.5 -6.84 1 98.81 114 ILE B O 1
ATOM 2517 N N . LEU B 1 115 ? 1.612 -13.938 -9.008 1 98.88 115 LEU B N 1
ATOM 2518 C CA . LEU B 1 115 ? 2.979 -13.422 -9.031 1 98.88 115 LEU B CA 1
ATOM 2519 C C . LEU B 1 115 ? 3.1 -12.242 -9.984 1 98.88 115 LEU B C 1
ATOM 2521 O O . LEU B 1 115 ? 2.732 -12.344 -11.156 1 98.88 115 LEU B O 1
ATOM 2525 N N . VAL B 1 116 ? 3.619 -11.164 -9.477 1 98.81 116 VAL B N 1
ATOM 2526 C CA . VAL B 1 116 ? 3.812 -9.984 -10.32 1 98.81 116 VAL B CA 1
ATOM 2527 C C . VAL B 1 116 ? 5.305 -9.742 -10.523 1 98.81 116 VAL B C 1
ATOM 2529 O O . VAL B 1 116 ? 6.07 -9.695 -9.555 1 98.81 116 VAL B O 1
ATOM 2532 N N . SER B 1 117 ? 5.656 -9.547 -11.75 1 98.88 117 SER B N 1
ATOM 2533 C CA . SER B 1 117 ? 7.078 -9.383 -12.031 1 98.88 117 SER B CA 1
ATOM 2534 C C . SER B 1 117 ? 7.531 -7.953 -11.766 1 98.88 117 SER B C 1
ATOM 2536 O O . SER B 1 117 ? 6.832 -6.996 -12.109 1 98.88 117 SER B O 1
ATOM 2538 N N . PHE B 1 118 ? 8.766 -7.883 -11.219 1 97.75 118 PHE B N 1
ATOM 2539 C CA . PHE B 1 118 ? 9.438 -6.598 -11.109 1 97.75 118 PHE B CA 1
ATOM 2540 C C . PHE B 1 118 ? 9.883 -6.102 -12.484 1 97.75 118 PHE B C 1
ATOM 2542 O O . PHE B 1 118 ? 10.117 -4.906 -12.672 1 97.75 118 PHE B O 1
ATOM 2549 N N . ASP B 1 119 ? 10.133 -7.008 -13.414 1 98.44 119 ASP B N 1
ATOM 2550 C CA . ASP B 1 119 ? 10.797 -6.68 -14.672 1 98.44 119 ASP B CA 1
ATOM 2551 C C . ASP B 1 119 ? 9.781 -6.395 -15.773 1 98.44 119 ASP B C 1
ATOM 2553 O O . ASP B 1 119 ? 9.547 -7.234 -16.641 1 98.44 119 ASP B O 1
ATOM 2557 N N . SER B 1 120 ? 9.352 -5.16 -15.75 1 97.81 120 SER B N 1
ATOM 2558 C CA . SER B 1 120 ? 8.336 -4.719 -16.703 1 97.81 120 SER B CA 1
ATOM 2559 C C . SER B 1 120 ? 8.859 -4.805 -18.141 1 97.81 120 SER B C 1
ATOM 2561 O O . SER B 1 120 ? 8.078 -5.008 -19.078 1 97.81 120 SER B O 1
ATOM 2563 N N . GLU B 1 121 ? 10.07 -4.762 -18.312 1 97.44 121 GLU B N 1
ATOM 2564 C CA . GLU B 1 121 ? 10.672 -4.684 -19.641 1 97.44 121 GLU B CA 1
ATOM 2565 C C . GLU B 1 121 ? 10.859 -6.074 -20.25 1 97.44 121 GLU B C 1
ATOM 2567 O O . GLU B 1 121 ? 10.555 -6.293 -21.422 1 97.44 121 GLU B O 1
ATOM 2572 N N . LYS B 1 122 ? 11.273 -7.012 -19.5 1 98.31 122 LYS B N 1
ATOM 2573 C CA . LYS B 1 122 ? 11.703 -8.289 -20.062 1 98.31 122 LYS B CA 1
ATOM 2574 C C . LYS B 1 122 ? 10.641 -9.367 -19.859 1 98.31 122 LYS B C 1
ATOM 2576 O O . LYS B 1 122 ? 10.461 -10.242 -20.703 1 98.31 122 LYS B O 1
ATOM 2581 N N . ASP B 1 123 ? 9.953 -9.32 -18.75 1 98.81 123 ASP B N 1
ATOM 2582 C CA . ASP B 1 123 ? 9.039 -10.406 -18.406 1 98.81 123 ASP B CA 1
ATOM 2583 C C . ASP B 1 123 ? 7.68 -10.211 -19.078 1 98.81 123 ASP B C 1
ATOM 2585 O O . ASP B 1 123 ? 6.656 -10.102 -18.406 1 98.81 123 ASP B O 1
ATOM 2589 N N . LYS B 1 124 ? 7.777 -10.352 -20.375 1 98.75 124 LYS B N 1
ATOM 2590 C CA . LYS B 1 124 ? 6.562 -10.305 -21.172 1 98.75 124 LYS B CA 1
ATOM 2591 C C . LYS B 1 124 ? 5.773 -11.602 -21.062 1 98.75 124 LYS B C 1
ATOM 2593 O O . LYS B 1 124 ? 6.266 -12.586 -20.5 1 98.75 124 LYS B O 1
ATOM 2598 N N . PRO B 1 125 ? 4.523 -11.594 -21.547 1 98.81 125 PRO B N 1
ATOM 2599 C CA . PRO B 1 125 ? 3.645 -12.75 -21.375 1 98.81 125 PRO B CA 1
ATOM 2600 C C . PRO B 1 125 ? 4.305 -14.062 -21.797 1 98.81 125 PRO B C 1
ATOM 2602 O O . PRO B 1 125 ? 4.227 -15.062 -21.078 1 98.81 125 PRO B O 1
ATOM 2605 N N . GLU B 1 126 ? 5.023 -14.023 -22.844 1 98.81 126 GLU B N 1
ATOM 2606 C CA . GLU B 1 126 ? 5.637 -15.25 -23.344 1 98.81 126 GLU B CA 1
ATOM 2607 C C . GLU B 1 126 ? 6.691 -15.773 -22.375 1 98.81 126 GLU B C 1
ATOM 2609 O O . GLU B 1 126 ? 6.797 -16.984 -22.141 1 98.81 126 GLU B O 1
ATOM 2614 N N . ILE B 1 127 ? 7.453 -14.898 -21.844 1 98.88 127 ILE B N 1
ATOM 2615 C CA . ILE B 1 127 ? 8.477 -15.258 -20.859 1 98.88 127 ILE B CA 1
ATOM 2616 C C . ILE B 1 127 ? 7.82 -15.789 -19.594 1 98.88 127 ILE B C 1
ATOM 2618 O O . ILE B 1 127 ? 8.266 -16.797 -19.031 1 98.88 127 ILE B O 1
ATOM 2622 N N . LEU B 1 128 ? 6.781 -15.172 -19.172 1 98.94 128 LEU B N 1
ATOM 2623 C CA . LEU B 1 128 ? 6.062 -15.594 -17.969 1 98.94 128 LEU B CA 1
ATOM 2624 C C . LEU B 1 128 ? 5.418 -16.969 -18.188 1 98.94 128 LEU B C 1
ATOM 2626 O O . LEU B 1 128 ? 5.387 -17.781 -17.266 1 98.94 128 LEU B O 1
ATOM 2630 N N . LYS B 1 129 ? 4.891 -17.156 -19.359 1 98.81 129 LYS B N 1
ATOM 2631 C CA . LYS B 1 129 ? 4.316 -18.453 -19.688 1 98.81 129 LYS B CA 1
ATOM 2632 C C . LYS B 1 129 ? 5.363 -19.562 -19.609 1 98.81 129 LYS B C 1
ATOM 2634 O O . LYS B 1 129 ? 5.113 -20.625 -19.031 1 98.81 129 LYS B O 1
ATOM 2639 N N . ASP B 1 130 ? 6.527 -19.312 -20.156 1 98.75 130 ASP B N 1
ATOM 2640 C CA . ASP B 1 130 ? 7.625 -20.281 -20.094 1 98.75 130 ASP B CA 1
ATOM 2641 C C . ASP B 1 130 ? 8.047 -20.531 -18.656 1 98.75 130 ASP B C 1
ATOM 2643 O O . ASP B 1 130 ? 8.328 -21.672 -18.281 1 98.75 130 ASP B O 1
ATOM 2647 N N . TYR B 1 131 ? 8.133 -19.531 -17.922 1 98.75 131 TYR B N 1
ATOM 2648 C CA . TYR B 1 131 ? 8.5 -19.672 -16.516 1 98.75 131 TYR B CA 1
ATOM 2649 C C . TYR B 1 131 ? 7.488 -20.547 -15.781 1 98.75 131 TYR B C 1
ATOM 2651 O O . TYR B 1 131 ? 7.871 -21.438 -15.016 1 98.75 131 TYR B O 1
ATOM 2659 N N . LYS B 1 132 ? 6.223 -20.203 -15.984 1 98.69 132 LYS B N 1
ATOM 2660 C CA . LYS B 1 132 ? 5.148 -20.969 -15.359 1 98.69 132 LYS B CA 1
ATOM 2661 C C . LYS B 1 132 ? 5.285 -22.453 -15.672 1 98.69 132 LYS B C 1
ATOM 2663 O O . LYS B 1 132 ? 5.168 -23.297 -14.773 1 98.69 132 LYS B O 1
ATOM 2668 N N . LYS B 1 133 ? 5.531 -22.75 -16.922 1 98.38 133 LYS B N 1
ATOM 2669 C CA . LYS B 1 133 ? 5.723 -24.141 -17.344 1 98.38 133 LYS B CA 1
ATOM 2670 C C . LYS B 1 133 ? 6.949 -24.75 -16.672 1 98.38 133 LYS B C 1
ATOM 2672 O O . LYS B 1 133 ? 6.879 -25.859 -16.141 1 98.38 133 LYS B O 1
ATOM 2677 N N . LYS B 1 134 ? 8.023 -24.047 -16.703 1 97.81 134 LYS B N 1
ATOM 2678 C CA . LYS B 1 134 ? 9.281 -24.531 -16.141 1 97.81 134 LYS B CA 1
ATOM 2679 C C . LYS B 1 134 ? 9.125 -24.844 -14.648 1 97.81 134 LYS B C 1
ATOM 2681 O O . LYS B 1 134 ? 9.672 -25.844 -14.164 1 97.81 134 LYS B O 1
ATOM 2686 N N . MET B 1 135 ? 8.445 -24.047 -13.93 1 97.94 135 MET B N 1
ATOM 2687 C CA . MET B 1 135 ? 8.297 -24.188 -12.477 1 97.94 135 MET B CA 1
ATOM 2688 C C . MET B 1 135 ? 7.168 -25.156 -12.141 1 97.94 135 MET B C 1
ATOM 2690 O O . MET B 1 135 ? 6.949 -25.484 -10.977 1 97.94 135 MET B O 1
ATOM 2694 N N . GLY B 1 136 ? 6.395 -25.578 -13.125 1 97.69 136 GLY B N 1
ATOM 2695 C CA . GLY B 1 136 ? 5.305 -26.5 -12.906 1 97.69 136 GLY B CA 1
ATOM 2696 C C . GLY B 1 136 ? 4.145 -25.906 -12.133 1 97.69 136 GLY B C 1
ATOM 2697 O O . GLY B 1 136 ? 3.52 -26.578 -11.312 1 97.69 136 GLY B O 1
ATOM 2698 N N . LEU B 1 137 ? 3.854 -24.672 -12.391 1 98.19 137 LEU B N 1
ATOM 2699 C CA . LEU B 1 137 ? 2.793 -23.984 -11.664 1 98.19 137 LEU B CA 1
ATOM 2700 C C . LEU B 1 137 ? 1.431 -24.266 -12.281 1 98.19 137 LEU B C 1
ATOM 2702 O O . LEU B 1 137 ? 1.283 -24.234 -13.508 1 98.19 137 LEU B O 1
ATOM 2706 N N . GLY B 1 138 ? 0.436 -24.516 -11.445 1 96.81 138 GLY B N 1
ATOM 2707 C CA . GLY B 1 138 ? -0.882 -24.953 -11.867 1 96.81 138 GLY B CA 1
ATOM 2708 C C . GLY B 1 138 ? -1.759 -23.828 -12.375 1 96.81 138 GLY B C 1
ATOM 2709 O O . GLY B 1 138 ? -1.304 -22.688 -12.492 1 96.81 138 GLY B O 1
ATOM 2710 N N . GLN B 1 139 ? -3.039 -24.172 -12.703 1 96.69 139 GLN B N 1
ATOM 2711 C CA . GLN B 1 139 ? -3.998 -23.25 -13.289 1 96.69 139 GLN B CA 1
ATOM 2712 C C . GLN B 1 139 ? -4.387 -22.156 -12.297 1 96.69 139 GLN B C 1
ATOM 2714 O O . GLN B 1 139 ? -4.832 -21.078 -12.695 1 96.69 139 GLN B O 1
ATOM 2719 N N . ASN B 1 140 ? -4.227 -22.422 -11.062 1 98 140 ASN B N 1
ATOM 2720 C CA . ASN B 1 140 ? -4.594 -21.453 -10.039 1 98 140 ASN B CA 1
ATOM 2721 C C . ASN B 1 140 ? -3.529 -20.375 -9.883 1 98 140 ASN B C 1
ATOM 2723 O O . ASN B 1 140 ? -3.674 -19.469 -9.062 1 98 140 ASN B O 1
ATOM 2727 N N . TRP B 1 141 ? -2.457 -20.484 -10.688 1 98.75 141 TRP B N 1
ATOM 2728 C CA . TRP B 1 141 ? -1.401 -19.484 -10.68 1 98.75 141 TRP B CA 1
ATOM 2729 C C . TRP B 1 141 ? -1.569 -18.516 -11.844 1 98.75 141 TRP B C 1
ATOM 2731 O O . TRP B 1 141 ? -1.88 -18.922 -12.961 1 98.75 141 TRP B O 1
ATOM 2741 N N . THR B 1 142 ? -1.439 -17.25 -11.562 1 98.88 142 THR B N 1
ATOM 2742 C CA . THR B 1 142 ? -1.396 -16.203 -12.586 1 98.88 142 THR B CA 1
ATOM 2743 C C . THR B 1 142 ? -0.139 -15.359 -12.445 1 98.88 142 THR B C 1
ATOM 2745 O O . THR B 1 142 ? 0.169 -14.875 -11.352 1 98.88 142 THR B O 1
ATOM 2748 N N . LEU B 1 143 ? 0.589 -15.242 -13.477 1 98.94 143 LEU B N 1
ATOM 2749 C CA . LEU B 1 143 ? 1.774 -14.398 -13.508 1 98.94 143 LEU B CA 1
ATOM 2750 C C . LEU B 1 143 ? 1.504 -13.117 -14.289 1 98.94 143 LEU B C 1
ATOM 2752 O O . LEU B 1 143 ? 0.915 -13.156 -15.367 1 98.94 143 LEU B O 1
ATOM 2756 N N . LEU B 1 144 ? 1.944 -11.984 -13.703 1 98.94 144 LEU B N 1
ATOM 2757 C CA . LEU B 1 144 ? 1.53 -10.695 -14.242 1 98.94 144 LEU B CA 1
ATOM 2758 C C . LEU B 1 144 ? 2.742 -9.852 -14.633 1 98.94 144 LEU B C 1
ATOM 2760 O O . LEU B 1 144 ? 3.746 -9.836 -13.914 1 98.94 144 LEU B O 1
ATOM 2764 N N . ASN B 1 145 ? 2.605 -9.227 -15.734 1 98.88 145 ASN B N 1
ATOM 2765 C CA . ASN B 1 145 ? 3.438 -8.125 -16.203 1 98.88 145 ASN B CA 1
ATOM 2766 C C . ASN B 1 145 ? 2.666 -6.805 -16.219 1 98.88 145 ASN B C 1
ATOM 2768 O O . ASN B 1 145 ? 1.476 -6.781 -16.531 1 98.88 145 ASN B O 1
ATOM 2772 N N . GLY B 1 146 ? 3.346 -5.719 -15.883 1 98.19 146 GLY B N 1
ATOM 2773 C CA . GLY B 1 146 ? 2.705 -4.414 -15.898 1 98.19 146 GLY B CA 1
ATOM 2774 C C . GLY B 1 146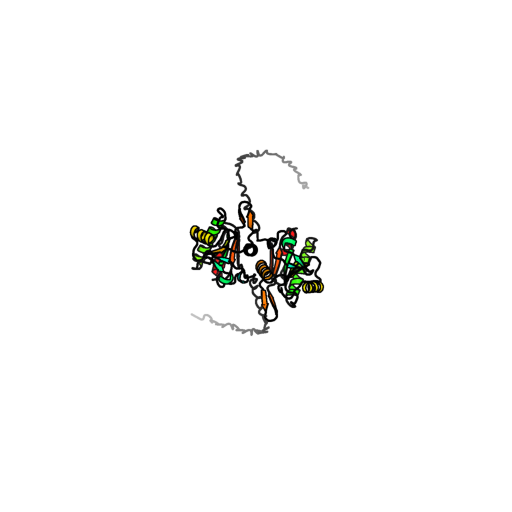 ? 3.676 -3.277 -16.156 1 98.19 146 GLY B C 1
ATOM 2775 O O . GLY B 1 146 ? 4.883 -3.5 -16.281 1 98.19 146 GLY B O 1
ATOM 2776 N N . LYS B 1 147 ? 3.082 -2.072 -16.25 1 95.62 147 LYS B N 1
ATOM 2777 C CA . LYS B 1 147 ? 3.904 -0.877 -16.406 1 95.62 147 LYS B CA 1
ATOM 2778 C C . LYS B 1 147 ? 4.762 -0.63 -15.172 1 95.62 147 LYS B C 1
ATOM 2780 O O . LYS B 1 147 ? 4.352 -0.941 -14.055 1 95.62 147 LYS B O 1
ATOM 2785 N N . GLU B 1 148 ? 5.902 -0.043 -15.438 1 94.38 148 GLU B N 1
ATOM 2786 C CA . GLU B 1 148 ? 6.855 0.208 -14.359 1 94.38 148 GLU B CA 1
ATOM 2787 C C . GLU B 1 148 ? 6.195 0.958 -13.211 1 94.38 148 GLU B C 1
ATOM 2789 O O . GLU B 1 148 ? 6.402 0.619 -12.039 1 94.38 148 GLU B O 1
ATOM 2794 N N . GLU B 1 149 ? 5.418 1.96 -13.477 1 89.5 149 GLU B N 1
ATOM 2795 C CA . GLU B 1 149 ? 4.785 2.76 -12.438 1 89.5 149 GLU B CA 1
ATOM 2796 C C . GLU B 1 149 ? 3.809 1.921 -11.617 1 89.5 149 GLU B C 1
ATOM 2798 O O . GLU B 1 149 ? 3.705 2.094 -10.398 1 89.5 149 GLU B O 1
ATOM 2803 N N . ASP B 1 150 ? 3.078 1.051 -12.258 1 93.44 150 ASP B N 1
ATOM 2804 C CA . ASP B 1 150 ? 2.131 0.178 -11.57 1 93.44 150 ASP B CA 1
ATOM 2805 C C . ASP B 1 150 ? 2.859 -0.844 -10.695 1 93.44 150 ASP B C 1
ATOM 2807 O O . ASP B 1 150 ? 2.414 -1.153 -9.594 1 93.44 150 ASP B O 1
ATOM 2811 N N . VAL B 1 151 ? 3.971 -1.305 -11.211 1 95.81 151 VAL B N 1
ATOM 2812 C CA . VAL B 1 151 ? 4.793 -2.25 -10.461 1 95.81 151 VAL B CA 1
ATOM 2813 C C . VAL B 1 151 ? 5.324 -1.585 -9.195 1 95.81 151 VAL B C 1
ATOM 2815 O O . VAL B 1 151 ? 5.277 -2.17 -8.109 1 95.81 151 VAL B O 1
ATOM 2818 N N . ARG B 1 152 ? 5.793 -0.44 -9.367 1 91.88 152 ARG B N 1
ATOM 2819 C CA . ARG B 1 152 ? 6.301 0.301 -8.219 1 91.88 152 ARG B CA 1
ATOM 2820 C C . ARG B 1 152 ? 5.195 0.544 -7.191 1 91.88 152 ARG B C 1
ATOM 2822 O O . ARG B 1 152 ? 5.402 0.351 -5.992 1 91.88 152 ARG B O 1
ATOM 2829 N N . MET B 1 153 ? 4.082 0.936 -7.664 1 89.62 153 MET B N 1
ATOM 2830 C CA . MET B 1 153 ? 2.941 1.165 -6.781 1 89.62 153 MET B CA 1
ATOM 2831 C C . MET B 1 153 ? 2.592 -0.1 -6.004 1 89.62 153 MET B C 1
ATOM 2833 O O . MET B 1 153 ? 2.416 -0.057 -4.785 1 89.62 153 MET B O 1
ATOM 2837 N N . LEU B 1 154 ? 2.504 -1.139 -6.672 1 93.69 154 LEU B N 1
ATOM 2838 C CA . LEU B 1 154 ? 2.143 -2.395 -6.02 1 93.69 154 LEU B CA 1
ATOM 2839 C C . LEU B 1 154 ? 3.176 -2.773 -4.965 1 93.69 154 LEU B C 1
ATOM 2841 O O . LEU B 1 154 ? 2.82 -3.268 -3.893 1 93.69 154 LEU B O 1
ATOM 2845 N N . SER B 1 155 ? 4.434 -2.549 -5.289 1 93.62 155 SER B N 1
ATOM 2846 C CA . SER B 1 155 ? 5.477 -2.885 -4.324 1 93.62 155 SER B CA 1
ATOM 2847 C C . SER B 1 155 ? 5.301 -2.104 -3.027 1 93.62 155 SER B C 1
ATOM 2849 O O . SER B 1 155 ? 5.539 -2.633 -1.94 1 93.62 155 SER B O 1
ATOM 2851 N N . VAL B 1 156 ? 4.895 -0.897 -3.139 1 88.81 156 VAL B N 1
ATOM 2852 C CA . VAL B 1 156 ? 4.668 -0.074 -1.955 1 88.81 156 VAL B CA 1
ATOM 2853 C C . VAL B 1 156 ? 3.453 -0.596 -1.189 1 88.81 156 VAL B C 1
ATOM 2855 O O . VAL B 1 156 ? 3.496 -0.731 0.036 1 88.81 156 VAL B O 1
ATOM 2858 N N . VAL B 1 157 ? 2.424 -0.957 -1.885 1 88.31 157 VAL B N 1
ATOM 2859 C CA . VAL B 1 157 ? 1.21 -1.495 -1.278 1 88.31 157 VAL B CA 1
ATOM 2860 C C . VAL B 1 157 ? 1.538 -2.775 -0.515 1 88.31 157 VAL B C 1
ATOM 2862 O O . VAL B 1 157 ? 1.03 -2.996 0.587 1 88.31 157 VAL B O 1
ATOM 2865 N N . LEU B 1 158 ? 2.389 -3.521 -1.042 1 91.12 158 LEU B N 1
ATOM 2866 C CA . LEU B 1 158 ? 2.695 -4.832 -0.481 1 91.12 158 LEU B CA 1
ATOM 2867 C C . LEU B 1 158 ? 3.816 -4.734 0.55 1 91.12 158 LEU B C 1
ATOM 2869 O O . LEU B 1 158 ? 4.172 -5.73 1.186 1 91.12 158 LEU B O 1
ATOM 2873 N N . GLY B 1 159 ? 4.344 -3.557 0.617 1 87.19 159 GLY B N 1
ATOM 2874 C CA . GLY B 1 159 ? 5.461 -3.395 1.534 1 87.19 159 GLY B CA 1
ATOM 2875 C C . GLY B 1 159 ? 6.727 -4.09 1.064 1 87.19 159 GLY B C 1
ATOM 2876 O O . GLY B 1 159 ? 7.492 -4.609 1.878 1 87.19 159 GLY B O 1
ATOM 2877 N N . ILE B 1 160 ? 6.926 -4.191 -0.23 1 91.31 160 ILE B N 1
ATOM 2878 C CA . ILE B 1 160 ? 8.086 -4.855 -0.816 1 91.31 160 ILE B CA 1
ATOM 2879 C C . ILE B 1 160 ? 9.078 -3.811 -1.312 1 91.31 160 ILE B C 1
ATOM 2881 O O . ILE B 1 160 ? 8.773 -3.029 -2.217 1 91.31 160 ILE B O 1
ATOM 2885 N N . ASN B 1 161 ? 10.273 -3.893 -0.779 1 86.94 161 ASN B N 1
ATOM 2886 C CA . ASN B 1 161 ? 11.359 -3.07 -1.307 1 86.94 161 ASN B CA 1
ATOM 2887 C C . ASN B 1 161 ? 12.102 -3.781 -2.434 1 86.94 161 ASN B C 1
ATOM 2889 O O . ASN B 1 161 ? 12.383 -4.977 -2.338 1 86.94 161 ASN B O 1
ATOM 2893 N N . TYR B 1 162 ? 12.297 -2.932 -3.453 1 92 162 TYR B N 1
ATOM 2894 C CA . TYR B 1 162 ? 13.133 -3.521 -4.492 1 92 162 TYR B CA 1
ATOM 2895 C C . TYR B 1 162 ? 13.969 -2.455 -5.188 1 92 162 TYR B C 1
ATOM 2897 O O . TYR B 1 162 ? 13.617 -1.274 -5.18 1 92 162 TYR B O 1
ATOM 2905 N N . LYS B 1 163 ? 15.094 -2.916 -5.723 1 91.56 163 LYS B N 1
ATOM 2906 C CA . LYS B 1 163 ? 16 -2.064 -6.484 1 91.56 163 LYS B CA 1
ATOM 2907 C C . LYS B 1 163 ? 16.656 -2.836 -7.629 1 91.56 163 LYS B C 1
ATOM 2909 O O . LYS B 1 163 ? 17.141 -3.951 -7.438 1 91.56 163 LYS B O 1
ATOM 2914 N N . LYS B 1 164 ? 16.547 -2.207 -8.758 1 92.75 164 LYS B N 1
ATOM 2915 C CA . LYS B 1 164 ? 17.266 -2.783 -9.891 1 92.75 164 LYS B CA 1
ATOM 2916 C C . LYS B 1 164 ? 18.766 -2.484 -9.797 1 92.75 164 LYS B C 1
ATOM 2918 O O . LYS B 1 164 ? 19.172 -1.326 -9.664 1 92.75 164 LYS B O 1
ATOM 2923 N N . MET B 1 165 ? 19.516 -3.525 -9.977 1 93.69 165 MET B N 1
ATOM 2924 C CA . MET B 1 165 ? 20.969 -3.4 -9.883 1 93.69 165 MET B CA 1
ATOM 2925 C C . MET B 1 165 ? 21.594 -3.223 -11.258 1 93.69 165 MET B C 1
ATOM 2927 O O . MET B 1 165 ? 20.953 -3.502 -12.273 1 93.69 165 MET B O 1
ATOM 2931 N N . ALA B 1 166 ? 22.859 -2.73 -11.234 1 93.56 166 ALA B N 1
ATOM 2932 C CA . ALA B 1 166 ? 23.594 -2.539 -12.484 1 93.56 166 ALA B CA 1
ATOM 2933 C C . ALA B 1 166 ? 23.703 -3.854 -13.258 1 93.56 166 ALA B C 1
ATOM 2935 O O . ALA B 1 166 ? 23.734 -3.855 -14.484 1 93.56 166 ALA B O 1
ATOM 2936 N N . SER B 1 167 ? 23.734 -4.953 -12.617 1 92.81 167 SER B N 1
ATOM 2937 C CA . SER B 1 167 ? 23.844 -6.285 -13.203 1 92.81 167 SER B CA 1
ATOM 2938 C C . SER B 1 167 ? 22.562 -6.668 -13.922 1 92.81 167 SER B C 1
ATOM 2940 O O . SER B 1 167 ? 22.531 -7.641 -14.68 1 92.81 167 SER B O 1
ATOM 2942 N N . GLY B 1 168 ? 21.547 -5.918 -13.648 1 91.94 168 GLY B N 1
ATOM 2943 C CA . GLY B 1 168 ? 20.234 -6.266 -14.195 1 91.94 168 GLY B CA 1
ATOM 2944 C C . GLY B 1 168 ? 19.359 -7.035 -13.227 1 91.94 168 GLY B C 1
ATOM 2945 O O . GLY B 1 168 ? 18.172 -7.188 -13.453 1 91.94 168 GLY B O 1
ATOM 2946 N N . GLU B 1 169 ? 19.953 -7.441 -12.156 1 94.38 169 GLU B N 1
ATOM 2947 C CA . GLU B 1 169 ? 19.219 -8.148 -11.117 1 94.38 169 GLU B CA 1
ATOM 2948 C C . GLU B 1 169 ? 18.391 -7.176 -10.273 1 94.38 169 GLU B C 1
ATOM 2950 O O . GLU B 1 169 ? 18.656 -5.969 -10.273 1 94.38 169 GLU B O 1
ATOM 2955 N N . PHE B 1 170 ? 17.391 -7.75 -9.672 1 95.75 170 PHE B N 1
ATOM 2956 C CA . PHE B 1 170 ? 16.625 -6.98 -8.711 1 95.75 170 PHE B CA 1
ATOM 2957 C C . PHE B 1 170 ? 16.891 -7.469 -7.289 1 95.75 170 PHE B C 1
ATOM 2959 O O . PHE B 1 170 ? 16.656 -8.633 -6.977 1 95.75 170 PHE B O 1
ATOM 2966 N N . ASN B 1 171 ? 17.391 -6.602 -6.512 1 93.06 171 ASN B N 1
ATOM 2967 C CA . ASN B 1 171 ? 17.359 -6.84 -5.074 1 93.06 171 ASN B CA 1
ATOM 2968 C C . ASN B 1 171 ? 15.984 -6.543 -4.484 1 93.06 171 ASN B C 1
ATOM 2970 O O . ASN B 1 171 ? 15.391 -5.496 -4.762 1 93.06 171 ASN B O 1
ATOM 2974 N N . HIS B 1 172 ? 15.438 -7.473 -3.795 1 92.69 172 HIS B N 1
ATOM 2975 C CA . HIS B 1 172 ? 14.078 -7.285 -3.309 1 92.69 172 HIS B CA 1
ATOM 2976 C C . HIS B 1 172 ? 13.828 -8.094 -2.039 1 92.69 172 HIS B C 1
ATOM 2978 O O . HIS B 1 172 ? 14.484 -9.109 -1.805 1 92.69 172 HIS B O 1
ATOM 2984 N N . SER B 1 173 ? 12.922 -7.609 -1.208 1 90.81 173 SER B N 1
ATOM 2985 C CA . SER B 1 173 ? 12.453 -8.406 -0.08 1 90.81 173 SER B CA 1
ATOM 2986 C C . SER B 1 173 ? 11.5 -9.508 -0.538 1 90.81 173 SER B C 1
ATOM 2988 O O . SER B 1 173 ? 10.867 -9.391 -1.589 1 90.81 173 SER B O 1
ATOM 2990 N N . ALA B 1 174 ? 11.523 -10.602 0.223 1 93.94 174 ALA B N 1
ATOM 2991 C CA . ALA B 1 174 ? 10.633 -11.727 -0.05 1 93.94 174 ALA B CA 1
ATOM 2992 C C . ALA B 1 174 ? 9.391 -11.672 0.831 1 93.94 174 ALA B C 1
ATOM 2994 O O . ALA B 1 174 ? 9.438 -12.047 2.006 1 93.94 174 ALA B O 1
ATOM 2995 N N . VAL B 1 175 ? 8.297 -11.242 0.235 1 93.88 175 VAL B N 1
ATOM 2996 C CA . VAL B 1 175 ? 7.074 -11.039 1.009 1 93.88 175 VAL B CA 1
ATOM 2997 C C . VAL B 1 175 ? 5.926 -11.828 0.382 1 93.88 175 VAL B C 1
ATOM 2999 O O . VAL B 1 175 ? 5.77 -11.836 -0.841 1 93.88 175 VAL B O 1
ATOM 3002 N N . ILE B 1 176 ? 5.195 -12.508 1.217 1 96.38 176 ILE B N 1
ATOM 3003 C CA . ILE B 1 176 ? 3.941 -13.141 0.817 1 96.38 176 ILE B CA 1
ATOM 3004 C C . ILE B 1 176 ? 2.775 -12.477 1.546 1 96.38 176 ILE B C 1
ATOM 3006 O O . ILE B 1 176 ? 2.812 -12.305 2.768 1 96.38 176 ILE B O 1
ATOM 3010 N N . THR B 1 177 ? 1.77 -12.094 0.76 1 95.12 177 THR B N 1
ATOM 3011 C CA . THR B 1 177 ? 0.607 -11.445 1.35 1 95.12 177 THR B CA 1
ATOM 3012 C C . THR B 1 177 ? -0.675 -12.188 0.984 1 95.12 177 THR B C 1
ATOM 3014 O O . THR B 1 177 ? -0.834 -12.641 -0.151 1 95.12 177 THR B O 1
ATOM 3017 N N . LEU B 1 178 ? -1.576 -12.281 1.971 1 96.44 178 LEU B N 1
ATOM 3018 C CA . LEU B 1 178 ? -2.91 -12.836 1.774 1 96.44 178 LEU B CA 1
ATOM 3019 C C . LEU B 1 178 ? -3.959 -11.727 1.735 1 96.44 178 LEU B C 1
ATOM 3021 O O . LEU B 1 178 ? -4.047 -10.914 2.658 1 96.44 178 LEU B O 1
ATOM 3025 N N . PHE B 1 179 ? -4.707 -11.711 0.619 1 95.5 179 PHE B N 1
ATOM 3026 C CA . PHE B 1 179 ? -5.836 -10.797 0.483 1 95.5 179 PHE B CA 1
ATOM 3027 C C . PHE B 1 179 ? -7.156 -11.547 0.603 1 95.5 179 PHE B C 1
ATOM 3029 O O . PHE B 1 179 ? -7.285 -12.672 0.11 1 95.5 179 PHE B O 1
ATOM 3036 N N . ASP B 1 180 ? -8.148 -10.922 1.208 1 95.31 180 ASP B N 1
ATOM 3037 C CA . ASP B 1 180 ? -9.461 -11.539 1.335 1 95.31 180 ASP B CA 1
ATOM 3038 C C . ASP B 1 180 ? -10.305 -11.305 0.082 1 95.31 180 ASP B C 1
ATOM 3040 O O . ASP B 1 180 ? -9.797 -10.805 -0.925 1 95.31 180 ASP B O 1
ATOM 3044 N N . LYS B 1 181 ? -11.578 -11.727 0.173 1 95.56 181 LYS B N 1
ATOM 3045 C CA . LYS B 1 181 ? -12.484 -11.727 -0.971 1 95.56 181 LYS B CA 1
ATOM 3046 C C . LYS B 1 181 ? -12.781 -10.305 -1.439 1 95.56 181 LYS B C 1
ATOM 3048 O O . LYS B 1 181 ? -13.305 -10.109 -2.539 1 95.56 181 LYS B O 1
ATOM 3053 N N . ASP B 1 182 ? -12.422 -9.32 -0.621 1 92.56 182 ASP B N 1
ATOM 3054 C CA . ASP B 1 182 ? -12.703 -7.926 -0.954 1 92.56 182 ASP B CA 1
ATOM 3055 C C . ASP B 1 182 ? -11.422 -7.18 -1.321 1 92.56 182 ASP B C 1
ATOM 3057 O O . ASP B 1 182 ? -11.438 -5.965 -1.522 1 92.56 182 ASP B O 1
ATOM 3061 N N . GLY B 1 183 ? -10.266 -7.84 -1.352 1 93.75 183 GLY B N 1
ATOM 3062 C CA . GLY B 1 183 ? -9.008 -7.238 -1.753 1 93.75 183 GLY B CA 1
ATOM 3063 C C . GLY B 1 183 ? -8.312 -6.496 -0.625 1 93.75 183 GLY B C 1
ATOM 3064 O O . GLY B 1 183 ? -7.523 -5.582 -0.868 1 93.75 183 GLY B O 1
ATOM 3065 N N . THR B 1 184 ? -8.664 -6.906 0.58 1 89.81 184 THR B N 1
ATOM 3066 C CA . THR B 1 184 ? -8.023 -6.312 1.747 1 89.81 184 THR B CA 1
ATOM 3067 C C . THR B 1 184 ? -6.914 -7.211 2.273 1 89.81 184 THR B C 1
ATOM 3069 O O . THR B 1 184 ? -7.078 -8.43 2.352 1 89.81 184 THR B O 1
ATOM 3072 N N . ASN B 1 185 ? -5.805 -6.555 2.592 1 89.94 185 ASN B N 1
ATOM 3073 C CA . ASN B 1 185 ? -4.695 -7.297 3.182 1 89.94 185 ASN B CA 1
ATOM 3074 C C . ASN B 1 185 ? -5.07 -7.867 4.547 1 89.94 185 ASN B C 1
ATOM 3076 O O . ASN B 1 185 ? -5.43 -7.121 5.461 1 89.94 185 ASN B O 1
ATOM 3080 N N . VAL B 1 186 ? -4.922 -9.203 4.723 1 91.5 186 VAL B N 1
ATOM 3081 C CA . VAL B 1 186 ? -5.363 -9.773 5.988 1 91.5 186 VAL B CA 1
ATOM 3082 C C . VAL B 1 186 ? -4.195 -10.477 6.672 1 91.5 186 VAL B C 1
ATOM 3084 O O . VAL B 1 186 ? -4.262 -10.789 7.863 1 91.5 186 VAL B O 1
ATOM 3087 N N . SER B 1 187 ? -3.152 -10.742 5.918 1 91.75 187 SER B N 1
ATOM 3088 C CA . SER B 1 187 ? -1.958 -11.359 6.492 1 91.75 187 SER B CA 1
ATOM 3089 C C . SER B 1 187 ? -0.753 -11.188 5.57 1 91.75 187 SER B C 1
ATOM 3091 O O . SER B 1 187 ? -0.894 -11.18 4.348 1 91.75 187 SER B O 1
ATOM 3093 N N . ARG B 1 188 ? 0.38 -11.008 6.266 1 91.56 188 ARG B N 1
ATOM 3094 C CA . ARG B 1 188 ? 1.633 -10.867 5.535 1 91.56 188 ARG B CA 1
ATOM 3095 C C . ARG B 1 188 ? 2.801 -11.445 6.328 1 91.56 188 ARG B C 1
ATOM 3097 O O . ARG B 1 188 ? 2.844 -11.32 7.555 1 91.56 188 ARG B O 1
ATOM 3104 N N . PHE B 1 189 ? 3.635 -12.07 5.586 1 89 189 PHE B N 1
ATOM 3105 C CA . PHE B 1 189 ? 4.906 -12.398 6.215 1 89 189 PHE B CA 1
ATOM 3106 C C . PHE B 1 189 ? 6.059 -12.227 5.234 1 89 189 PHE B C 1
ATOM 3108 O O . PHE B 1 189 ? 5.848 -12.203 4.02 1 89 189 PHE B O 1
ATOM 3115 N N . GLU B 1 190 ? 7.203 -12.016 5.871 1 88.5 190 GLU B N 1
ATOM 3116 C CA . GLU B 1 190 ? 8.43 -11.789 5.113 1 88.5 190 GLU B CA 1
ATOM 3117 C C . GLU B 1 190 ? 9.477 -12.859 5.43 1 88.5 190 GLU B C 1
ATOM 3119 O O . GLU B 1 190 ? 9.633 -13.258 6.582 1 88.5 190 GLU B O 1
ATOM 3124 N N . GLY B 1 191 ? 10.109 -13.234 4.363 1 86.62 191 GLY B N 1
ATOM 3125 C CA . GLY B 1 191 ? 11.234 -14.141 4.539 1 86.62 191 GLY B CA 1
ATOM 3126 C C . GLY B 1 191 ? 11.039 -15.484 3.865 1 86.62 191 GLY B C 1
ATOM 3127 O O . GLY B 1 191 ? 9.898 -15.938 3.703 1 86.62 191 GLY B O 1
ATOM 3128 N N . ILE B 1 192 ? 12.148 -16.078 3.611 1 86.12 192 ILE B N 1
ATOM 3129 C CA . ILE B 1 192 ? 12.156 -17.406 3.01 1 86.12 192 ILE B CA 1
ATOM 3130 C C . ILE B 1 192 ? 12.062 -18.469 4.102 1 86.12 192 ILE B C 1
ATOM 3132 O O . ILE B 1 192 ? 12.75 -18.375 5.125 1 86.12 192 ILE B O 1
ATOM 3136 N N . GLY B 1 193 ? 11.258 -19.344 3.904 1 85.38 193 GLY B N 1
ATOM 3137 C CA . GLY B 1 193 ? 11.141 -20.453 4.848 1 85.38 193 GLY B CA 1
ATOM 3138 C C . GLY B 1 193 ? 10.422 -20.078 6.129 1 85.38 193 GLY B C 1
ATOM 3139 O O . GLY B 1 193 ? 10.562 -20.75 7.148 1 85.38 193 GLY B O 1
ATOM 3140 N N . THR B 1 194 ? 9.742 -18.984 6.094 1 85.12 194 THR B N 1
ATOM 3141 C CA . THR B 1 194 ? 9.031 -18.5 7.27 1 85.12 194 THR B CA 1
ATOM 3142 C C . THR B 1 194 ? 7.785 -19.344 7.531 1 85.12 194 THR B C 1
ATOM 3144 O O . THR B 1 194 ? 7.16 -19.844 6.59 1 85.12 194 THR B O 1
ATOM 3147 N N . ASN B 1 195 ? 7.477 -19.438 8.781 1 85.06 195 ASN B N 1
ATOM 3148 C CA . ASN B 1 195 ? 6.297 -20.203 9.18 1 85.06 195 ASN B CA 1
ATOM 3149 C C . ASN B 1 195 ? 5.012 -19.531 8.695 1 85.06 195 ASN B C 1
ATOM 3151 O O . ASN B 1 195 ? 4.746 -18.375 9.031 1 85.06 195 ASN B O 1
ATOM 3155 N N . SER B 1 196 ? 4.242 -20.312 7.938 1 91.38 196 SER B N 1
ATOM 3156 C CA . SER B 1 196 ? 3.049 -19.766 7.301 1 91.38 196 SER B CA 1
ATOM 3157 C C . SER B 1 196 ? 1.78 -20.281 7.969 1 91.38 196 SER B C 1
ATOM 3159 O O . SER B 1 196 ? 0.681 -20.125 7.434 1 91.38 196 SER B O 1
ATOM 3161 N N . GLU B 1 197 ? 1.86 -20.906 9.094 1 92.69 197 GLU B N 1
ATOM 3162 C CA . GLU B 1 197 ? 0.722 -21.578 9.727 1 92.69 197 GLU B CA 1
ATOM 3163 C C . GLU B 1 197 ? -0.403 -20.578 10.008 1 92.69 197 GLU B C 1
ATOM 3165 O O . GLU B 1 197 ? -1.575 -20.875 9.773 1 92.69 197 GLU B O 1
ATOM 3170 N N . GLN B 1 198 ? -0.033 -19.5 10.531 1 92.44 198 GLN B N 1
ATOM 3171 C CA . GLN B 1 198 ? -1.051 -18.516 10.852 1 92.44 198 GLN B CA 1
ATOM 3172 C C . GLN B 1 198 ? -1.799 -18.062 9.602 1 92.44 198 GLN B C 1
ATOM 3174 O O . GLN B 1 198 ? -3.021 -17.891 9.625 1 92.44 198 GLN B O 1
ATOM 3179 N N . MET B 1 199 ? -1.088 -17.875 8.531 1 94.81 199 MET B N 1
ATOM 3180 C CA . MET B 1 199 ? -1.713 -17.453 7.281 1 94.81 199 MET B CA 1
ATOM 3181 C C . MET B 1 199 ? -2.672 -18.531 6.77 1 94.81 199 MET B C 1
ATOM 3183 O O . MET B 1 199 ? -3.771 -18.219 6.309 1 94.81 199 MET B O 1
ATOM 3187 N N . VAL B 1 200 ? -2.264 -19.734 6.871 1 95.81 200 VAL B N 1
ATOM 3188 C CA . VAL B 1 200 ? -3.098 -20.859 6.43 1 95.81 200 VAL B CA 1
ATOM 3189 C C . VAL B 1 200 ? -4.387 -20.891 7.25 1 95.81 200 VAL B C 1
ATOM 3191 O O . VAL B 1 200 ? -5.473 -21.078 6.699 1 95.81 200 VAL B O 1
ATOM 3194 N N . LYS B 1 201 ? -4.309 -20.656 8.523 1 94.56 201 LYS B N 1
ATOM 3195 C CA . LYS B 1 201 ? -5.477 -20.641 9.398 1 94.56 201 LYS B CA 1
ATOM 3196 C C . LYS B 1 201 ? -6.41 -19.484 9.055 1 94.56 201 LYS B C 1
ATOM 3198 O O . LYS B 1 201 ? -7.633 -19.656 9.039 1 94.56 201 LYS B O 1
ATOM 3203 N N . ILE B 1 202 ? -5.789 -18.406 8.789 1 94.94 202 ILE B N 1
ATOM 3204 C CA . ILE B 1 202 ? -6.582 -17.25 8.43 1 94.94 202 ILE B CA 1
ATOM 3205 C C . ILE B 1 202 ? -7.344 -17.516 7.133 1 94.94 202 ILE B C 1
ATOM 3207 O O . ILE B 1 202 ? -8.539 -17.25 7.039 1 94.94 202 ILE B O 1
ATOM 3211 N N . PHE B 1 203 ? -6.691 -18.062 6.207 1 96.06 203 PHE B N 1
ATOM 3212 C CA . PHE B 1 203 ? -7.348 -18.406 4.949 1 96.06 203 PHE B CA 1
ATOM 3213 C C . PHE B 1 203 ? -8.531 -19.328 5.188 1 96.06 203 PHE B C 1
ATOM 3215 O O . PHE B 1 203 ? -9.617 -19.109 4.652 1 96.06 203 PHE B O 1
ATOM 3222 N N . ALA B 1 204 ? -8.328 -20.297 5.984 1 93.75 204 ALA B N 1
ATOM 3223 C CA . ALA B 1 204 ? -9.352 -21.312 6.254 1 93.75 204 ALA B CA 1
ATOM 3224 C C . ALA B 1 204 ? -10.562 -20.688 6.945 1 93.75 204 ALA B C 1
ATOM 3226 O O . ALA B 1 204 ? -11.695 -21.141 6.754 1 93.75 204 ALA B O 1
ATOM 3227 N N . SER B 1 205 ? -10.305 -19.656 7.668 1 92.81 205 SER B N 1
ATOM 3228 C CA . SER B 1 205 ? -11.391 -19.031 8.422 1 92.81 205 SER B CA 1
ATOM 3229 C C . SER B 1 205 ? -12.258 -18.172 7.523 1 92.81 205 SER B C 1
ATOM 3231 O O . SER B 1 205 ? -13.367 -17.797 7.898 1 92.81 205 SER B O 1
ATOM 3233 N N . MET B 1 206 ? -11.711 -17.781 6.434 1 89.69 206 MET B N 1
ATOM 3234 C CA . MET B 1 206 ? -12.445 -16.922 5.52 1 89.69 206 MET B CA 1
ATOM 3235 C C . MET B 1 206 ? -13.359 -17.734 4.613 1 89.69 206 MET B C 1
ATOM 3237 O O . MET B 1 206 ? -14.164 -17.172 3.869 1 89.69 206 MET B O 1
ATOM 3241 N N . ASN B 1 207 ? -13.219 -18.953 4.543 1 76.81 207 ASN B N 1
ATOM 3242 C CA . ASN B 1 207 ? -14.008 -19.812 3.676 1 76.81 207 ASN B CA 1
ATOM 3243 C C . ASN B 1 207 ? -14.93 -20.734 4.484 1 76.81 207 ASN B C 1
ATOM 3245 O O . ASN B 1 207 ? -14.594 -21.125 5.602 1 76.81 207 ASN B O 1
#

InterPro domains:
  IPR003782 Copper chaperone SCO1/SenC [PF02630] (60-184)
  IPR003782 Copper chaperone SCO1/SenC [PTHR12151] (12-187)
  IPR003782 Copper chaperone SCO1/SenC [cd02968] (60-191)
  IPR013766 Thioredoxin domain [PS51352] (46-207)
  IPR036249 Thioredoxin-like superfamily [SSF52833] (59-202)

Secondary structure (DSSP, 8-state):
-------------------------------------------------BGGG----EEETTS-EE-GGGGTTS-EEEEEE-TT--SHHHHHHHHHHHHHHHHHHHHSSPPEEEEEES-TTT--HHHHHHHHHHHT--TTEEEEEE-HHHHHHHHHHTT--EEE-TTS-EEE--EEEEE-TTSBEEEEEESTT---HHHHHHHHHH-/--------------------------------------------------GGG----EEETTS-EE-GGGGTTS-EEEEEE-TT--SHHHHHHHHHHHHHHHHHHHHSSPPEEEEEES-TTT--HHHHHHHHHHHT--TTEEEEEE-HHHHHHHHHHTT--EEE-TTS-EEE--EEEEE-TTS-EEEEEESTT---HHHHHHHHHH-

Sequence (414 aa):
MIFMNSKFFISTLILLLGFFSFTCDDHNSSSSHHHEHEPLLAASEPASGSLMELKNQWSTEDGKVVSFANWKGKPFLISMFYASCISICPRLVTDLEQVAKKIQSETGKAPNVILVSFDSEKDKPEILKDYKKKMGLGQNWTLLNGKEEDVRMLSVVLGINYKKMASGEFNHSAVITLFDKDGTNVSRFEGIGTNSEQMVKIFASMNMIFMNSKFFISTLILLLGFFSFTCDDHNSSSSHHHEHEPLLAASEPASGSLMELKNQWSTEDGKVVSFANWKGKPFLISMFYASCISICPRLVTDLEQVAKKIQSETGKAPNVILVSFDSEKDKPEILKDYKKKMGLGQNWTLLNGKEEDVRMLSVVLGINYKKMASGEFNHSAVITLFDKDGTNVSRFEGIGTNSEQMVKIFASMN

Foldseek 3Di:
DDDDDDPPPVVPPPPPPPPPPPPPPPPPVPPPPPPPPPPPPPPPPPPADAQLPDPFWWQWLVGDIDGPVVLAQFKEKEDEEAQPDDPVRLLLVVVVVVLQVLLCVLAVDRHQYEYEYLCLPPCDSPSNNVSCVVSVPDPSYIYIHHDNVVSVVVCVVQVKDWDQDPVRDIDIWRKMFMAGNRRHTDDMDTDGPDDCVVVSVVNNVRD/DDDDDDPPPPPPDDPPDDPDPPPPPPPPVPVPVPPPPPPPPPVPDPPADAQLPDPFWWQWLVGDIDGPVVLAQFKEKEDEEALPDDPVRLLLVVVVVVLQVLLCVLAVDGHQYEYEYLCLPPCDSPSNNVSCVVSVPDPSYIYIHHDNVVSVVVCVVQVKDWDQDPVRDIDIWRKMFMAGNRRGTDDMDTDGPDDCVVVSVVNNVRD

pLDDT: mean 80.01, std 27.2, range [21.91, 98.94]